Protein AF-A0A969JNY3-F1 (afdb_monomer_lite)

Structure (mmCIF, N/CA/C/O backbone):
data_AF-A0A969JNY3-F1
#
_entry.id   AF-A0A969JNY3-F1
#
loop_
_atom_site.group_PDB
_atom_site.id
_atom_site.type_symbol
_atom_site.label_atom_id
_atom_site.label_alt_id
_atom_site.label_comp_id
_atom_site.label_asym_id
_atom_site.label_entity_id
_atom_site.label_seq_id
_atom_site.pdbx_PDB_ins_code
_atom_site.Cartn_x
_atom_site.Cartn_y
_atom_site.Cartn_z
_atom_site.occupancy
_atom_site.B_iso_or_equiv
_atom_site.auth_seq_id
_atom_site.auth_comp_id
_atom_site.auth_asym_id
_atom_site.auth_atom_id
_atom_site.pdbx_PDB_model_num
ATOM 1 N N . MET A 1 1 ? -11.155 -3.705 -2.056 1.00 63.31 1 MET A N 1
ATOM 2 C CA . MET A 1 1 ? -9.711 -4.027 -2.004 1.00 63.31 1 MET A CA 1
ATOM 3 C C . MET A 1 1 ? -8.946 -2.863 -2.611 1.00 63.31 1 MET A C 1
ATOM 5 O O . MET A 1 1 ? -9.199 -2.551 -3.769 1.00 63.31 1 MET A O 1
ATOM 9 N N . LEU A 1 2 ? -8.111 -2.187 -1.819 1.00 73.94 2 LEU A N 1
ATOM 10 C CA . LEU A 1 2 ? -7.330 -1.016 -2.241 1.00 73.94 2 LEU A CA 1
ATOM 11 C C . LEU A 1 2 ? -5.911 -1.384 -2.663 1.00 73.94 2 LEU A C 1
ATOM 13 O O . LEU A 1 2 ? -5.364 -0.783 -3.587 1.00 73.94 2 LEU A O 1
ATOM 17 N N . GLU A 1 3 ? -5.320 -2.362 -1.985 1.00 74.31 3 GLU A N 1
ATOM 18 C CA . GLU A 1 3 ? -3.926 -2.714 -2.190 1.00 74.31 3 GLU A CA 1
ATOM 19 C C . GLU A 1 3 ? -3.653 -4.189 -1.887 1.00 74.31 3 GLU A C 1
ATOM 21 O O . GLU A 1 3 ? -4.216 -4.752 -0.944 1.00 74.31 3 GLU A O 1
ATOM 26 N N . PHE A 1 4 ? -2.763 -4.770 -2.697 1.00 74.31 4 PHE A N 1
ATOM 27 C CA . PHE A 1 4 ? -2.076 -6.029 -2.455 1.00 74.31 4 PHE A CA 1
ATOM 28 C C . PHE A 1 4 ? -0.577 -5.746 -2.243 1.00 74.31 4 PHE A C 1
ATOM 30 O O . PHE A 1 4 ? 0.103 -5.307 -3.171 1.00 74.31 4 PHE A O 1
ATOM 37 N N . THR A 1 5 ? -0.047 -6.000 -1.045 1.00 70.62 5 THR A N 1
ATOM 38 C CA . THR A 1 5 ? 1.374 -5.781 -0.723 1.00 70.62 5 THR A CA 1
ATOM 39 C C . THR A 1 5 ? 2.007 -7.090 -0.275 1.00 70.62 5 THR A C 1
ATOM 41 O O . THR A 1 5 ? 1.914 -7.460 0.890 1.00 70.62 5 THR A O 1
ATOM 44 N N . GLY A 1 6 ? 2.675 -7.801 -1.186 1.00 70.81 6 GLY A N 1
ATOM 45 C CA . GLY A 1 6 ? 3.386 -9.033 -0.836 1.00 70.81 6 GLY A CA 1
ATOM 46 C C . GLY A 1 6 ? 2.444 -10.148 -0.368 1.00 70.81 6 GLY A C 1
ATOM 47 O O . GLY A 1 6 ? 1.900 -10.878 -1.191 1.00 70.81 6 GLY A O 1
ATOM 48 N N . ASP A 1 7 ? 2.291 -10.279 0.948 1.00 74.38 7 ASP A N 1
ATOM 49 C CA . ASP A 1 7 ? 1.438 -11.238 1.655 1.00 74.38 7 ASP A CA 1
ATOM 50 C C . ASP A 1 7 ? 0.232 -10.598 2.373 1.00 74.38 7 ASP A C 1
ATOM 52 O O . ASP A 1 7 ? -0.555 -11.310 2.998 1.00 74.38 7 ASP A O 1
ATOM 56 N N . ALA A 1 8 ? 0.045 -9.279 2.257 1.00 81.19 8 ALA A N 1
ATOM 57 C CA . ALA A 1 8 ? -1.027 -8.540 2.916 1.00 81.19 8 ALA A CA 1
ATOM 58 C C . ALA A 1 8 ? -2.008 -7.889 1.929 1.00 81.19 8 ALA A C 1
ATOM 60 O O . ALA A 1 8 ? -1.658 -7.483 0.818 1.00 81.19 8 ALA A O 1
ATOM 61 N N . LEU A 1 9 ? -3.254 -7.741 2.382 1.00 87.25 9 LEU A N 1
ATOM 62 C CA . LEU A 1 9 ? -4.324 -7.027 1.690 1.00 87.25 9 LEU A CA 1
ATOM 63 C C . LEU A 1 9 ? -4.781 -5.844 2.540 1.00 87.25 9 LEU A C 1
ATOM 65 O O . LEU A 1 9 ? -5.100 -6.022 3.714 1.00 87.25 9 LEU A O 1
ATOM 69 N N . LEU A 1 10 ? -4.903 -4.663 1.932 1.00 88.50 10 LEU A N 1
ATOM 70 C CA . LEU A 1 10 ? -5.580 -3.523 2.553 1.00 88.50 10 LEU A CA 1
ATOM 71 C C . LEU A 1 10 ? -6.947 -3.313 1.900 1.00 88.50 10 LEU A C 1
ATOM 73 O O . LEU A 1 10 ? -7.081 -3.148 0.679 1.00 88.50 10 LEU A O 1
ATOM 77 N N . ILE A 1 11 ? -7.991 -3.322 2.725 1.00 91.56 11 ILE A N 1
ATOM 78 C CA . ILE A 1 11 ? -9.382 -3.206 2.293 1.00 91.56 11 ILE A CA 1
ATOM 79 C C . ILE A 1 11 ? -10.023 -2.051 3.056 1.00 91.56 11 ILE A C 1
ATOM 81 O O . ILE A 1 11 ? -10.008 -2.034 4.280 1.00 91.56 11 ILE A O 1
ATOM 85 N N . LEU A 1 12 ? -10.601 -1.105 2.316 1.00 91.00 12 LEU A N 1
ATOM 86 C CA . LEU A 1 12 ? -11.372 -0.002 2.873 1.00 91.00 12 LEU A CA 1
ATOM 87 C C . LEU A 1 12 ? -12.865 -0.251 2.686 1.00 91.00 12 LEU A C 1
ATOM 89 O O . LEU A 1 12 ? -13.312 -0.549 1.575 1.00 91.00 12 LEU A O 1
ATOM 93 N N . PHE A 1 13 ? -13.606 -0.052 3.769 1.00 91.50 13 PHE A N 1
ATOM 94 C CA . PHE A 1 13 ? -15.054 0.088 3.781 1.00 91.50 13 PHE A CA 1
ATOM 95 C C . PHE A 1 13 ? -15.357 1.567 4.044 1.00 91.50 13 PHE A C 1
ATOM 97 O O . PHE A 1 13 ? -15.2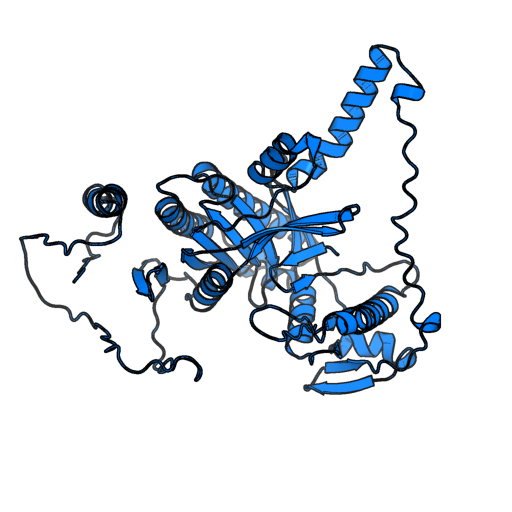11 2.016 5.178 1.00 91.50 13 PHE A O 1
ATOM 104 N N . PRO A 1 14 ? -15.662 2.369 3.007 1.00 87.69 14 PRO A N 1
ATOM 105 C CA . PRO A 1 14 ? -15.962 3.777 3.211 1.00 87.69 14 PRO A CA 1
ATOM 106 C C . PRO A 1 14 ? -17.279 3.913 3.974 1.00 87.69 14 PRO A C 1
ATOM 108 O O . PRO A 1 14 ? -18.217 3.152 3.721 1.00 87.69 14 PRO A O 1
ATOM 111 N N . LYS A 1 15 ? -17.353 4.912 4.860 1.00 86.06 15 LYS A N 1
ATOM 112 C CA . LYS A 1 15 ? -18.585 5.239 5.576 1.00 86.06 15 LYS A CA 1
ATOM 113 C C . LYS A 1 15 ? -19.704 5.464 4.568 1.00 86.06 15 LYS A C 1
ATOM 115 O O . LYS A 1 15 ? -19.612 6.354 3.719 1.00 86.06 15 LYS A O 1
ATOM 120 N N . ASP A 1 16 ? -20.749 4.655 4.658 1.00 79.69 16 ASP A N 1
ATOM 121 C CA . ASP A 1 16 ? -21.918 4.784 3.802 1.00 79.69 16 ASP A CA 1
ATOM 122 C C . ASP A 1 16 ? -23.095 5.401 4.568 1.00 79.69 16 ASP A C 1
ATOM 124 O O . ASP A 1 16 ? -23.065 5.561 5.789 1.00 79.69 16 ASP A O 1
ATOM 128 N N . ARG A 1 17 ? -24.155 5.786 3.847 1.00 81.94 17 ARG A N 1
ATOM 129 C CA . ARG A 1 17 ? -25.357 6.367 4.471 1.00 81.94 17 ARG A CA 1
ATOM 130 C C . ARG A 1 17 ? -26.107 5.381 5.371 1.00 81.94 17 ARG A C 1
ATOM 132 O O . ARG A 1 17 ? -26.944 5.819 6.149 1.00 81.94 17 ARG A O 1
ATOM 139 N N . SER A 1 18 ? -25.848 4.079 5.239 1.00 81.81 18 SER A N 1
ATOM 140 C CA . SER A 1 18 ? -26.495 3.052 6.056 1.00 81.81 18 SER A CA 1
ATOM 141 C C . SER A 1 18 ? -25.827 2.870 7.418 1.00 81.81 18 SER A C 1
ATOM 143 O O . SER A 1 18 ? -26.447 2.291 8.302 1.00 81.81 18 SER A O 1
ATOM 145 N N . GLY A 1 19 ? -24.587 3.347 7.590 1.00 82.25 19 GLY A N 1
ATOM 146 C CA . GLY A 1 19 ? -23.810 3.178 8.822 1.00 82.25 19 GLY A CA 1
ATOM 147 C C . GLY A 1 19 ? -23.398 1.730 9.103 1.00 82.25 19 GLY A C 1
ATOM 148 O O . GLY A 1 19 ? -22.935 1.427 10.196 1.00 82.25 19 GLY A O 1
ATOM 149 N N . LYS A 1 20 ? -23.576 0.826 8.130 1.00 87.50 20 LYS A N 1
ATOM 150 C CA . LYS A 1 20 ? -23.277 -0.611 8.249 1.00 87.50 20 LYS A CA 1
ATOM 151 C C . LYS A 1 20 ? -21.896 -0.979 7.711 1.00 87.50 20 LYS A C 1
ATOM 153 O O . LYS A 1 20 ? -21.617 -2.146 7.441 1.00 87.50 20 LYS A O 1
ATOM 158 N N . ASP A 1 21 ? -21.035 0.003 7.476 1.00 90.69 21 ASP A N 1
ATOM 159 C CA . ASP A 1 21 ? -19.695 -0.200 6.931 1.00 90.69 21 ASP A CA 1
ATOM 160 C C . ASP A 1 21 ? -18.828 -1.083 7.840 1.00 90.69 21 ASP A C 1
ATOM 162 O O . ASP A 1 21 ? -18.190 -2.013 7.341 1.00 90.69 21 ASP A O 1
ATOM 166 N N . VAL A 1 22 ? -18.893 -0.883 9.161 1.00 93.50 22 VAL A N 1
ATOM 167 C CA . VAL A 1 22 ? -18.152 -1.696 10.141 1.00 93.50 22 VAL A CA 1
ATOM 168 C C . VAL A 1 22 ? -18.684 -3.133 10.200 1.00 93.50 22 VAL A C 1
ATOM 170 O O . VAL A 1 22 ? -17.908 -4.082 10.089 1.00 93.50 22 VAL A O 1
ATOM 173 N N . GLU A 1 23 ? -20.008 -3.313 10.268 1.00 92.19 23 GLU A N 1
ATOM 174 C CA . GLU A 1 23 ? -20.679 -4.626 10.215 1.00 92.19 23 GLU A CA 1
ATOM 175 C C . GLU A 1 23 ? -20.267 -5.405 8.951 1.00 92.19 23 GLU A C 1
ATOM 177 O O . GLU A 1 23 ? -19.904 -6.585 9.005 1.00 92.19 23 GLU A O 1
ATOM 182 N N . ARG A 1 24 ? -20.260 -4.734 7.791 1.00 91.62 24 ARG A N 1
ATOM 183 C CA . ARG A 1 24 ? -19.820 -5.326 6.518 1.00 91.62 24 ARG A CA 1
ATOM 184 C C . ARG A 1 24 ? -18.343 -5.699 6.534 1.00 91.62 24 ARG A C 1
ATOM 186 O O . ARG A 1 24 ? -17.998 -6.749 5.991 1.00 91.62 24 ARG A O 1
ATOM 193 N N . ALA A 1 25 ? -17.489 -4.881 7.145 1.00 94.31 25 ALA A N 1
ATOM 194 C CA . ALA A 1 25 ? -16.069 -5.180 7.278 1.00 94.31 25 ALA A CA 1
ATOM 195 C C . ALA A 1 25 ? -15.839 -6.442 8.125 1.00 94.31 25 ALA A C 1
ATOM 197 O O . ALA A 1 25 ? -15.090 -7.329 7.708 1.00 94.31 25 ALA A O 1
ATOM 198 N N . VAL A 1 26 ? -16.539 -6.572 9.260 1.00 95.19 26 VAL A N 1
ATOM 199 C CA . VAL A 1 26 ? -16.474 -7.760 10.129 1.00 95.19 26 VAL A CA 1
ATOM 200 C C . VAL A 1 26 ? -16.937 -9.007 9.381 1.00 95.19 26 VAL A C 1
ATOM 202 O O . VAL A 1 26 ? -16.207 -10.002 9.321 1.00 95.19 26 VAL A O 1
ATOM 205 N N . ARG A 1 27 ? -18.103 -8.946 8.725 1.00 93.50 27 ARG A N 1
ATOM 206 C CA . ARG A 1 27 ? -18.615 -10.067 7.922 1.00 93.50 27 ARG A CA 1
ATOM 207 C C . ARG A 1 27 ? -17.664 -10.451 6.795 1.00 93.50 27 ARG A C 1
ATOM 209 O O . ARG A 1 27 ? -17.435 -11.638 6.574 1.00 93.50 27 ARG A O 1
ATOM 216 N N . ALA A 1 28 ? -17.077 -9.479 6.100 1.00 92.75 28 ALA A N 1
ATOM 217 C CA . ALA A 1 28 ? -16.074 -9.751 5.076 1.00 92.75 28 ALA A CA 1
ATOM 218 C C . ALA A 1 28 ? -14.847 -10.466 5.665 1.00 92.75 28 ALA A C 1
ATOM 220 O O . ALA A 1 28 ? -14.388 -11.447 5.082 1.00 92.75 28 ALA A O 1
ATOM 221 N N . GLY A 1 29 ? -14.365 -10.037 6.836 1.00 94.38 29 GLY A N 1
ATOM 222 C CA . GLY A 1 29 ? -13.297 -10.706 7.584 1.00 94.38 29 GLY A CA 1
ATOM 223 C C . GLY A 1 29 ? -13.596 -12.179 7.860 1.00 94.38 29 GLY A C 1
ATOM 224 O O . GLY A 1 29 ? -12.798 -13.050 7.514 1.00 94.38 29 GLY A O 1
ATOM 225 N N . LEU A 1 30 ? -14.774 -12.470 8.413 1.00 94.69 30 LEU A N 1
ATOM 226 C CA . LEU A 1 30 ? -15.217 -13.838 8.704 1.00 94.69 30 LEU A CA 1
ATOM 227 C C . LEU A 1 30 ? -15.336 -14.687 7.428 1.00 94.69 30 LEU A C 1
ATOM 229 O O . LEU A 1 30 ? -14.859 -15.822 7.383 1.00 94.69 30 LEU A O 1
ATOM 233 N N . ARG A 1 31 ? -15.890 -14.127 6.343 1.00 91.81 31 ARG A N 1
ATOM 234 C CA . ARG A 1 31 ? -15.966 -14.809 5.037 1.00 91.81 31 ARG A CA 1
ATOM 235 C C . ARG A 1 31 ? -14.590 -15.129 4.467 1.00 91.81 31 ARG A C 1
ATOM 237 O O . ARG A 1 31 ? -14.408 -16.211 3.907 1.00 91.81 31 ARG A O 1
ATOM 244 N N . MET A 1 32 ? -13.630 -14.213 4.601 1.00 92.06 32 MET A N 1
ATOM 245 C CA . MET A 1 32 ? -12.248 -14.463 4.192 1.00 92.06 32 MET A CA 1
ATOM 246 C C . MET A 1 32 ? -11.653 -15.615 5.007 1.00 92.06 32 MET A C 1
ATOM 248 O O . MET A 1 32 ? -11.099 -16.536 4.414 1.00 92.06 32 MET A O 1
ATOM 252 N N . GLN A 1 33 ? -11.857 -15.649 6.328 1.00 93.75 33 GLN A N 1
ATOM 253 C CA . GLN A 1 33 ? -11.379 -16.760 7.160 1.00 93.75 33 GLN A CA 1
ATOM 254 C C . GLN A 1 33 ? -12.014 -18.107 6.781 1.00 93.75 33 GLN A C 1
ATOM 256 O O . GLN A 1 33 ? -11.313 -19.115 6.690 1.00 93.75 33 GLN A O 1
ATOM 261 N N . ARG A 1 34 ? -13.318 -18.139 6.472 1.00 92.00 34 ARG A N 1
ATOM 262 C CA . ARG A 1 34 ? -13.981 -19.349 5.953 1.00 92.00 34 ARG A CA 1
ATOM 263 C C . ARG A 1 34 ? -13.423 -19.784 4.602 1.00 92.00 34 ARG A C 1
ATOM 265 O O . ARG A 1 34 ? -13.145 -20.965 4.419 1.00 92.00 34 ARG A O 1
ATOM 272 N N . ALA A 1 35 ? -13.215 -18.847 3.676 1.00 90.44 35 ALA A N 1
ATOM 273 C CA . ALA A 1 35 ? -12.628 -19.144 2.372 1.00 90.44 35 ALA A CA 1
ATOM 274 C C . ALA A 1 35 ? -11.209 -19.720 2.509 1.00 90.44 35 ALA A C 1
ATOM 276 O O . ALA A 1 35 ? -10.862 -20.657 1.789 1.00 90.44 35 ALA A O 1
ATOM 277 N N . MET A 1 36 ? -10.431 -19.238 3.484 1.00 91.62 36 MET A N 1
ATOM 278 C CA . MET A 1 36 ? -9.074 -19.717 3.755 1.00 91.62 36 MET A CA 1
ATOM 279 C C . MET A 1 36 ? -8.992 -21.178 4.203 1.00 91.62 36 MET A C 1
ATOM 281 O O . MET A 1 36 ? -7.941 -21.791 4.019 1.00 91.62 36 MET A O 1
ATOM 285 N N . LYS A 1 37 ? -10.085 -21.774 4.704 1.00 89.31 37 LYS A N 1
ATOM 286 C CA . LYS A 1 37 ? -10.124 -23.203 5.065 1.00 89.31 37 LYS A CA 1
ATOM 287 C C . LYS A 1 37 ? -9.815 -24.120 3.875 1.00 89.31 37 LYS A C 1
ATOM 289 O O . LYS A 1 37 ? -9.185 -25.155 4.055 1.00 89.31 37 LYS A O 1
ATOM 294 N N . HIS A 1 38 ? -10.158 -23.713 2.648 1.00 88.56 38 HIS A N 1
ATOM 295 C CA . HIS A 1 38 ? -9.833 -24.474 1.430 1.00 88.56 38 HIS A CA 1
ATOM 296 C C . HIS A 1 38 ? -8.322 -24.577 1.164 1.00 88.56 38 HIS A C 1
ATOM 298 O O . HIS A 1 38 ? -7.886 -25.450 0.422 1.00 88.56 38 HIS A O 1
ATOM 304 N N . PHE A 1 39 ? -7.520 -23.700 1.772 1.00 89.44 39 PHE A N 1
ATOM 305 C CA . PHE A 1 39 ? -6.072 -23.615 1.578 1.00 89.44 39 PHE A CA 1
ATOM 306 C C . PHE A 1 39 ? -5.283 -24.107 2.802 1.00 89.44 39 PHE A C 1
ATOM 308 O O . PHE A 1 39 ? -4.068 -23.913 2.889 1.00 89.44 39 PHE A O 1
ATOM 315 N N . GLU A 1 40 ? -5.951 -24.747 3.764 1.00 84.50 40 GLU A N 1
ATOM 316 C CA . GLU A 1 40 ? -5.309 -25.240 4.984 1.00 84.50 40 GLU A CA 1
ATOM 317 C C . GLU A 1 40 ? -4.383 -26.438 4.718 1.00 84.50 40 GLU A C 1
ATOM 319 O O . GLU A 1 40 ? -3.415 -26.641 5.454 1.00 84.50 40 GLU A O 1
ATOM 324 N N . LYS A 1 41 ? -4.645 -27.203 3.652 1.00 88.19 41 LYS A N 1
ATOM 325 C CA . LYS A 1 41 ? -3.828 -28.339 3.211 1.00 88.19 41 LYS A CA 1
ATOM 326 C C . LYS A 1 41 ? -3.597 -28.259 1.706 1.00 88.19 41 LYS A C 1
ATOM 328 O O . LYS A 1 41 ? -4.411 -28.725 0.918 1.00 88.19 41 LYS 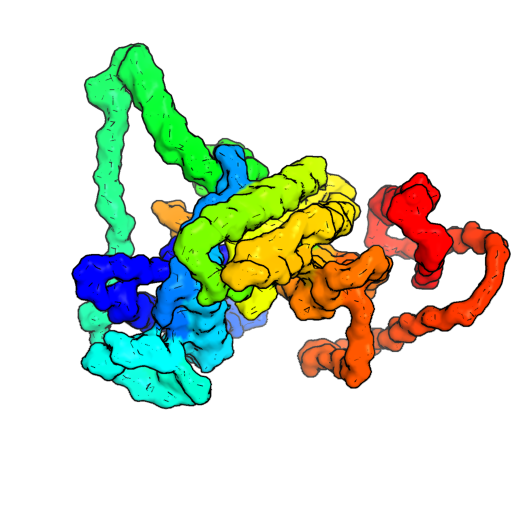A O 1
ATOM 333 N N . ILE A 1 42 ? -2.484 -27.652 1.320 1.00 88.69 42 ILE A N 1
ATOM 334 C CA . ILE A 1 42 ? -2.028 -27.590 -0.066 1.00 88.69 42 ILE A CA 1
ATOM 335 C C . ILE A 1 42 ? -0.951 -28.653 -0.242 1.00 88.69 42 ILE A C 1
ATOM 337 O O . ILE A 1 42 ? 0.149 -28.535 0.302 1.00 88.69 42 ILE A O 1
ATOM 341 N N . GLU A 1 43 ? -1.270 -29.698 -0.994 1.00 88.44 43 GLU A N 1
ATOM 342 C CA . GLU A 1 43 ? -0.311 -30.741 -1.337 1.00 88.44 43 GLU A CA 1
ATOM 343 C C . GLU A 1 43 ? 0.628 -30.250 -2.435 1.00 88.44 43 GLU A C 1
ATOM 345 O O . GLU A 1 43 ? 0.206 -29.758 -3.482 1.00 88.44 43 GLU A O 1
ATOM 350 N N . THR A 1 44 ? 1.926 -30.376 -2.188 1.00 87.94 44 THR A N 1
ATOM 351 C CA . THR A 1 44 ? 2.959 -30.050 -3.167 1.00 87.94 44 THR A CA 1
ATOM 352 C C . THR A 1 44 ? 4.001 -31.166 -3.205 1.00 87.94 44 THR A C 1
ATOM 354 O O . THR A 1 44 ? 4.135 -31.910 -2.229 1.00 87.94 44 THR A O 1
ATOM 357 N N . PRO A 1 45 ? 4.824 -31.252 -4.266 1.00 88.69 45 PRO A N 1
ATOM 358 C CA . PRO A 1 45 ? 5.942 -32.196 -4.313 1.00 88.69 45 PRO A CA 1
ATOM 359 C C . PRO A 1 45 ? 6.959 -32.037 -3.167 1.00 88.69 45 PRO A C 1
ATOM 361 O O . PRO A 1 45 ? 7.730 -32.954 -2.903 1.00 88.69 45 PRO A O 1
ATOM 364 N N . LEU A 1 46 ? 6.978 -30.883 -2.489 1.00 84.69 46 LEU A N 1
ATOM 365 C CA . LEU A 1 46 ? 7.856 -30.590 -1.350 1.00 84.69 46 LEU A CA 1
ATOM 366 C C . LEU A 1 46 ? 7.198 -30.882 0.013 1.00 84.69 46 LEU A C 1
ATOM 368 O O . LEU A 1 46 ? 7.817 -30.645 1.049 1.00 84.69 46 LEU A O 1
ATOM 372 N N . GLY A 1 47 ? 5.960 -31.384 0.021 1.00 89.38 47 GLY A N 1
ATOM 373 C CA . GLY A 1 47 ? 5.173 -31.677 1.217 1.00 89.38 47 GLY A CA 1
ATOM 374 C C . GLY A 1 47 ? 3.863 -30.890 1.286 1.00 89.38 47 GLY A C 1
ATOM 375 O O . GLY A 1 47 ? 3.488 -30.170 0.356 1.00 89.38 47 GLY A O 1
ATOM 376 N N . VAL A 1 48 ? 3.157 -31.038 2.408 1.00 87.75 48 VAL A N 1
ATOM 377 C CA . VAL A 1 48 ? 1.903 -30.324 2.677 1.00 87.75 48 VAL A CA 1
ATOM 378 C C . VAL A 1 48 ? 2.215 -28.952 3.263 1.00 87.75 48 VAL A C 1
ATOM 380 O O . VAL A 1 48 ? 2.818 -28.840 4.331 1.00 87.75 48 VAL A O 1
ATOM 383 N N . PHE A 1 49 ? 1.770 -27.907 2.576 1.00 87.06 49 PHE A N 1
ATOM 384 C CA . PHE A 1 49 ? 1.817 -26.535 3.060 1.00 87.06 49 PHE A CA 1
ATOM 385 C C . PHE A 1 49 ? 0.449 -26.124 3.585 1.00 87.06 49 PHE A C 1
ATOM 387 O O . PHE A 1 49 ? -0.586 -26.544 3.074 1.00 87.06 49 PHE A O 1
ATOM 394 N N . SER A 1 50 ? 0.447 -25.281 4.612 1.00 87.25 50 SER A N 1
ATOM 395 C CA . SER A 1 50 ? -0.779 -24.792 5.223 1.00 87.25 50 SER A CA 1
ATOM 396 C C . SER A 1 50 ? -0.809 -23.278 5.144 1.00 87.25 50 SER A C 1
ATOM 398 O O . SER A 1 50 ? 0.016 -22.613 5.775 1.00 87.25 50 SER A O 1
ATOM 400 N N . LEU A 1 51 ? -1.754 -22.738 4.377 1.00 88.69 51 LEU A N 1
ATOM 401 C CA . LEU A 1 51 ? -1.954 -21.302 4.262 1.00 88.69 51 LEU A CA 1
ATOM 402 C C . LEU A 1 51 ? -2.995 -20.841 5.282 1.00 88.69 51 LEU A C 1
ATOM 404 O O . LEU A 1 51 ? -3.951 -21.545 5.608 1.00 88.69 51 LEU A O 1
ATOM 408 N N . GLY A 1 52 ? -2.795 -19.662 5.850 1.00 90.12 52 GLY A N 1
ATOM 409 C CA . GLY A 1 52 ? -3.761 -19.068 6.758 1.00 90.12 52 GLY A CA 1
ATOM 410 C C . GLY A 1 52 ? -3.631 -17.566 6.782 1.00 90.12 52 GLY A C 1
ATOM 411 O O . GLY A 1 52 ? -2.632 -17.013 6.335 1.00 90.12 52 GLY A O 1
ATOM 412 N N . MET A 1 53 ? -4.666 -16.929 7.309 1.00 92.75 53 MET A N 1
ATOM 413 C CA . MET A 1 53 ? -4.806 -15.486 7.286 1.00 92.75 53 MET A CA 1
ATOM 414 C C . MET A 1 53 ? -5.020 -14.960 8.697 1.00 92.75 53 MET A C 1
ATOM 416 O O . MET A 1 53 ? -5.653 -15.605 9.537 1.00 92.75 53 MET A O 1
ATOM 420 N N . ARG A 1 54 ? -4.492 -13.771 8.945 1.00 95.06 54 ARG A N 1
ATOM 421 C CA . ARG A 1 54 ? -4.849 -12.926 10.078 1.00 95.06 54 ARG A CA 1
ATOM 422 C C . ARG A 1 54 ? -5.631 -11.751 9.523 1.00 95.06 54 ARG A C 1
ATOM 424 O O . ARG A 1 54 ? -5.294 -11.238 8.460 1.00 95.06 54 ARG A O 1
ATOM 431 N N . VAL A 1 55 ? -6.689 -11.361 10.217 1.00 96.69 55 VAL A N 1
ATOM 432 C CA . VAL A 1 55 ? -7.479 -10.189 9.840 1.00 96.69 55 VAL A CA 1
ATOM 433 C C . VAL A 1 55 ? -7.515 -9.253 11.038 1.00 96.69 55 VAL A C 1
ATOM 435 O O . VAL A 1 55 ? -7.813 -9.688 12.152 1.00 96.69 55 VAL A O 1
ATOM 438 N N . GLY A 1 56 ? -7.181 -7.987 10.795 1.00 96.50 56 GLY A N 1
ATOM 439 C CA . GLY A 1 56 ? -7.262 -6.889 11.752 1.00 96.50 56 GLY A CA 1
ATOM 440 C C . GLY A 1 56 ? -8.150 -5.776 11.214 1.00 96.50 56 GLY A C 1
ATOM 441 O O . GLY A 1 56 ? -8.073 -5.446 10.030 1.00 96.50 56 GLY A O 1
ATOM 442 N N . LEU A 1 57 ? -9.005 -5.223 12.070 1.00 97.06 57 LEU A N 1
ATOM 443 C CA . LEU A 1 57 ? -9.926 -4.145 11.738 1.00 97.06 57 LEU A CA 1
ATOM 444 C C . LEU A 1 57 ? -9.737 -2.986 12.706 1.00 97.06 57 LEU A C 1
ATOM 446 O O . LEU A 1 57 ? -9.622 -3.172 13.919 1.00 97.06 57 LEU A O 1
ATOM 450 N N . HIS A 1 58 ? -9.763 -1.786 12.143 1.00 96.38 58 HIS A N 1
ATOM 451 C CA . HIS A 1 58 ? -9.808 -0.545 12.888 1.00 96.38 58 HIS A CA 1
ATOM 452 C C . HIS A 1 58 ? -10.708 0.458 12.162 1.00 96.38 58 HIS A C 1
ATOM 454 O O . HIS A 1 58 ? -10.771 0.457 10.930 1.00 96.38 58 HIS A O 1
ATOM 460 N N . THR A 1 59 ? -11.377 1.318 12.924 1.00 94.94 59 THR A N 1
ATOM 461 C CA . THR A 1 59 ? -12.249 2.385 12.428 1.00 94.94 59 THR A CA 1
ATOM 462 C C . THR A 1 59 ? -11.751 3.717 12.952 1.00 94.94 59 THR A C 1
ATOM 464 O O . THR A 1 59 ? -11.516 3.872 14.145 1.00 94.94 59 THR A O 1
ATOM 467 N N . GLY A 1 60 ? -11.623 4.696 12.063 1.00 91.38 60 GLY A N 1
ATOM 468 C CA . GLY A 1 60 ? -11.132 6.014 12.427 1.00 91.38 60 GLY A CA 1
ATOM 469 C C . GLY A 1 60 ? -11.093 6.966 11.240 1.00 91.38 60 GLY A C 1
ATOM 470 O O . GLY A 1 60 ? -11.490 6.625 10.123 1.00 91.38 60 GLY A O 1
ATOM 471 N N . LYS A 1 61 ? -10.625 8.189 11.492 1.00 88.94 61 LYS A N 1
ATOM 472 C CA . LYS A 1 61 ? -10.428 9.202 10.450 1.00 88.94 61 LYS A CA 1
ATOM 473 C C . LYS A 1 61 ? -9.075 8.997 9.778 1.00 88.94 61 LYS A C 1
ATOM 475 O O . LYS A 1 61 ? -8.076 8.744 10.444 1.00 88.94 61 LYS A O 1
ATOM 480 N N . PHE A 1 62 ? -9.039 9.121 8.464 1.00 88.12 62 PHE A N 1
ATOM 481 C CA . PHE A 1 62 ? -7.816 9.077 7.670 1.00 88.12 62 PHE A CA 1
ATOM 482 C C . PHE A 1 62 ? -7.972 10.018 6.480 1.00 88.12 62 PHE A C 1
ATOM 484 O O . PHE A 1 62 ? -9.093 10.323 6.064 1.00 88.12 62 PHE A O 1
ATOM 491 N N . LEU A 1 63 ? -6.849 10.471 5.938 1.00 87.50 63 LEU A N 1
ATOM 492 C CA . LEU A 1 63 ? -6.811 11.272 4.725 1.00 87.50 63 LEU A CA 1
ATOM 493 C C . LEU A 1 63 ? -6.593 10.357 3.519 1.00 87.50 63 LEU A C 1
ATOM 495 O O . LEU A 1 63 ? -5.792 9.426 3.569 1.00 87.50 63 LEU A O 1
ATOM 499 N N . THR A 1 64 ? -7.289 10.633 2.422 1.00 88.75 64 THR A N 1
ATOM 500 C CA . THR A 1 64 ? -7.027 10.017 1.117 1.00 88.75 64 THR A CA 1
ATOM 501 C C . THR A 1 64 ? -6.565 11.087 0.153 1.00 88.75 64 THR A C 1
ATOM 503 O O . THR A 1 64 ? -7.200 12.140 0.081 1.00 88.75 64 THR A O 1
ATOM 506 N N . ALA A 1 65 ? -5.518 10.815 -0.616 1.00 89.12 65 ALA A N 1
ATOM 507 C CA . ALA A 1 65 ? -5.006 11.766 -1.590 1.00 89.12 65 ALA A CA 1
ATOM 508 C C . ALA A 1 65 ? -4.500 11.063 -2.849 1.00 89.12 65 ALA A C 1
ATOM 510 O O . ALA A 1 65 ? -4.003 9.939 -2.794 1.00 89.12 65 ALA A O 1
ATOM 511 N N . ASN A 1 66 ? -4.608 11.760 -3.977 1.00 90.38 66 ASN A N 1
ATOM 512 C CA . ASN A 1 66 ? -3.864 11.429 -5.182 1.00 90.38 66 ASN A CA 1
ATOM 513 C C . ASN A 1 66 ? -2.592 12.281 -5.183 1.00 90.38 66 ASN A C 1
ATOM 515 O O . ASN A 1 66 ? -2.692 13.506 -5.166 1.00 90.38 66 ASN A O 1
ATOM 519 N N . ILE A 1 67 ? -1.424 11.643 -5.193 1.00 91.19 67 ILE A N 1
ATOM 520 C CA . ILE A 1 67 ? -0.116 12.310 -5.209 1.00 91.19 67 ILE A CA 1
ATOM 521 C C . ILE A 1 67 ? 0.609 12.024 -6.525 1.00 91.19 67 ILE A C 1
ATOM 523 O O . ILE A 1 67 ? 0.486 10.926 -7.061 1.00 91.19 67 ILE A O 1
ATOM 527 N N . GLY A 1 68 ? 1.372 12.986 -7.033 1.00 90.69 68 GLY A N 1
ATOM 528 C CA . GLY A 1 68 ? 2.197 12.850 -8.231 1.00 90.69 68 GLY A CA 1
ATOM 529 C C . GLY A 1 68 ? 1.893 13.870 -9.325 1.00 90.69 68 GLY A C 1
ATOM 530 O O . GLY A 1 68 ? 1.478 14.997 -9.054 1.00 90.69 68 GLY A O 1
ATOM 531 N N . THR A 1 69 ? 2.142 13.474 -10.570 1.00 89.88 69 THR A N 1
ATOM 532 C CA . THR A 1 69 ? 1.956 14.295 -11.772 1.00 89.88 69 THR A CA 1
ATOM 533 C C . THR A 1 69 ? 0.859 13.716 -12.660 1.00 89.88 69 THR A C 1
ATOM 535 O O . THR A 1 69 ? 0.505 12.547 -12.544 1.00 89.88 69 THR A O 1
ATOM 538 N N . ALA A 1 70 ? 0.373 14.492 -13.632 1.00 87.06 70 ALA A N 1
ATOM 539 C CA . ALA A 1 70 ? -0.617 14.013 -14.603 1.00 87.06 70 ALA A CA 1
ATOM 540 C C . ALA A 1 70 ? -0.196 12.728 -15.353 1.00 87.06 70 ALA A C 1
ATOM 542 O O . ALA A 1 70 ? -1.054 11.997 -15.842 1.00 87.06 70 ALA A O 1
ATOM 543 N N . GLU A 1 71 ? 1.108 12.447 -15.430 1.00 86.00 71 GLU A N 1
ATOM 544 C CA . GLU A 1 71 ? 1.670 11.257 -16.078 1.00 86.00 71 GLU A CA 1
ATOM 545 C C . GLU A 1 71 ? 1.867 10.085 -15.105 1.00 86.00 71 GLU A C 1
ATOM 547 O O . GLU A 1 71 ? 1.794 8.927 -15.517 1.00 86.00 71 GLU A O 1
ATOM 552 N N . ARG A 1 72 ? 2.084 10.365 -13.812 1.00 90.19 72 ARG A N 1
ATOM 553 C CA . ARG A 1 72 ? 2.259 9.350 -12.769 1.00 90.19 72 ARG A CA 1
ATOM 554 C C . ARG A 1 72 ? 1.613 9.797 -11.460 1.00 90.19 72 ARG A C 1
ATOM 556 O O . ARG A 1 72 ? 2.167 10.622 -10.741 1.00 90.19 72 ARG A O 1
ATOM 563 N N . MET A 1 73 ? 0.498 9.161 -11.113 1.00 91.06 73 MET A N 1
ATOM 564 C CA . MET A 1 73 ? -0.270 9.401 -9.890 1.00 91.06 73 MET A CA 1
ATOM 565 C C . MET A 1 73 ? -0.295 8.166 -8.993 1.00 91.06 73 MET A C 1
ATOM 567 O O . MET A 1 73 ? -0.428 7.044 -9.469 1.00 91.06 73 MET A O 1
ATOM 571 N N . GLU A 1 74 ? -0.272 8.343 -7.681 1.00 89.12 74 GLU A N 1
ATOM 572 C CA . GLU A 1 74 ? -0.471 7.289 -6.690 1.00 89.12 74 GLU A CA 1
ATOM 573 C C . GLU A 1 74 ? -1.638 7.658 -5.771 1.00 89.12 74 GLU A C 1
ATOM 575 O O . GLU A 1 74 ? -1.745 8.799 -5.327 1.00 89.12 74 GLU A O 1
ATOM 580 N N . TYR A 1 75 ? -2.516 6.695 -5.486 1.00 88.88 75 TYR A N 1
ATOM 581 C CA . TYR A 1 75 ? -3.584 6.883 -4.506 1.00 88.88 75 TYR A CA 1
ATOM 582 C C . TYR A 1 75 ? -3.101 6.403 -3.141 1.00 88.88 75 TYR A C 1
ATOM 584 O O . TYR A 1 75 ? -2.868 5.208 -2.949 1.00 88.88 75 TYR A O 1
ATOM 592 N N . VAL A 1 76 ? -2.966 7.328 -2.194 1.00 87.00 76 VAL A N 1
ATOM 593 C CA . VAL A 1 76 ? -2.440 7.055 -0.855 1.00 87.00 76 VAL A CA 1
ATOM 594 C C . VAL A 1 76 ? -3.501 7.266 0.217 1.00 87.00 76 VAL A C 1
ATOM 596 O O . VAL A 1 76 ? -4.378 8.125 0.105 1.00 87.00 76 VAL A O 1
ATOM 599 N N . LEU A 1 77 ? -3.405 6.465 1.276 1.00 87.25 77 LEU A N 1
ATOM 600 C CA . LEU A 1 77 ? -4.134 6.661 2.524 1.00 87.25 77 LEU A CA 1
ATOM 601 C C . LEU A 1 77 ? -3.125 7.148 3.559 1.00 87.25 77 LEU A C 1
ATOM 603 O O . LEU A 1 77 ? -2.001 6.669 3.567 1.00 87.25 77 LEU A O 1
ATOM 607 N N . LEU A 1 78 ? -3.485 8.094 4.416 1.00 84.31 78 LEU A N 1
ATOM 608 C CA . LEU A 1 78 ? -2.571 8.666 5.402 1.00 84.31 78 LEU A CA 1
ATOM 609 C C . LEU A 1 78 ? -3.273 8.848 6.751 1.00 84.31 78 LEU A C 1
ATOM 611 O O . LEU A 1 78 ? -4.478 9.101 6.802 1.00 84.31 78 LEU A O 1
ATOM 615 N N . GLY A 1 79 ? -2.505 8.736 7.834 1.00 84.69 79 GLY A N 1
ATOM 616 C CA . GLY A 1 79 ? -2.971 8.893 9.214 1.00 84.69 79 GLY A CA 1
ATOM 617 C C . GLY A 1 79 ? -2.940 7.600 10.032 1.00 84.69 79 GLY A C 1
ATOM 618 O O . GLY A 1 79 ? -2.844 6.488 9.495 1.00 84.69 79 GLY A O 1
ATOM 619 N N . ASN A 1 80 ? -3.039 7.747 11.355 1.00 86.62 80 ASN A N 1
ATOM 620 C CA . ASN A 1 80 ? -2.864 6.651 12.307 1.00 86.62 80 ASN A CA 1
ATOM 621 C C . ASN A 1 80 ? -3.921 5.549 12.172 1.00 86.62 80 ASN A C 1
ATOM 623 O O . ASN A 1 80 ? -3.622 4.395 12.454 1.00 86.62 80 ASN A O 1
ATOM 627 N N . THR A 1 81 ? -5.116 5.838 11.652 1.00 90.06 81 THR A N 1
ATOM 628 C CA . THR A 1 81 ? -6.163 4.820 11.436 1.00 90.06 81 THR A CA 1
ATOM 629 C C . THR A 1 81 ? -5.669 3.631 10.600 1.00 90.06 81 THR A C 1
ATOM 631 O O . THR A 1 81 ? -5.948 2.477 10.927 1.00 90.06 81 THR A O 1
ATOM 634 N N . VAL A 1 82 ? -4.884 3.880 9.543 1.00 87.81 82 VAL A N 1
ATOM 635 C CA . VAL A 1 82 ? -4.331 2.801 8.702 1.00 87.81 82 VAL A CA 1
ATOM 636 C C . VAL A 1 82 ? -3.281 1.996 9.473 1.00 87.81 82 VAL A C 1
ATOM 638 O O . VAL A 1 82 ? -3.207 0.773 9.338 1.00 87.81 82 VAL A O 1
ATOM 641 N N . LEU A 1 83 ? -2.492 2.669 10.316 1.00 86.44 83 LEU A N 1
ATOM 642 C CA . LEU A 1 83 ? -1.484 2.040 11.171 1.00 86.44 83 LEU A CA 1
ATOM 643 C C . LEU A 1 83 ? -2.136 1.148 12.228 1.00 86.44 83 LEU A C 1
ATOM 645 O O . LEU A 1 83 ? -1.709 0.011 12.407 1.00 86.44 83 LEU A O 1
ATOM 649 N N . GLN A 1 84 ? -3.201 1.622 12.874 1.00 91.19 84 GLN A N 1
ATOM 650 C CA . GLN A 1 84 ? -3.954 0.857 13.867 1.00 91.19 84 GLN A CA 1
ATOM 651 C C . GLN A 1 84 ? -4.605 -0.391 13.260 1.00 91.19 84 GLN A C 1
ATOM 653 O O . GLN A 1 84 ? -4.575 -1.449 13.883 1.00 91.19 84 GLN A O 1
ATOM 658 N N . ALA A 1 85 ? -5.103 -0.329 12.019 1.00 92.31 85 ALA A N 1
ATOM 659 C CA . ALA A 1 85 ? -5.604 -1.517 11.320 1.00 92.31 85 ALA A CA 1
ATOM 660 C C . ALA A 1 85 ? -4.500 -2.573 11.113 1.00 92.31 85 ALA A C 1
ATOM 662 O O . ALA A 1 85 ? -4.711 -3.761 11.368 1.00 92.31 85 ALA A O 1
ATOM 663 N N . LYS A 1 86 ? -3.296 -2.141 10.710 1.00 89.50 86 LYS A N 1
ATOM 664 C CA . LYS A 1 86 ? -2.127 -3.029 10.583 1.00 89.50 86 LYS A CA 1
ATOM 665 C C . LYS A 1 86 ? -1.666 -3.567 11.940 1.00 89.50 86 LYS A C 1
ATOM 667 O O . LYS A 1 86 ? -1.318 -4.740 12.052 1.00 89.50 86 LYS A O 1
ATOM 672 N N . HIS A 1 87 ? -1.703 -2.749 12.990 1.00 90.19 87 HIS A N 1
ATOM 673 C CA . HIS A 1 87 ? -1.414 -3.205 14.346 1.00 90.19 87 HIS A CA 1
ATOM 674 C C . HIS A 1 87 ? -2.422 -4.256 14.818 1.00 90.19 87 HIS A C 1
ATOM 676 O O . HIS A 1 87 ? -1.993 -5.301 15.305 1.00 90.19 87 HIS A O 1
ATOM 682 N N . ALA A 1 88 ? -3.721 -4.053 14.590 1.00 94.56 88 ALA A N 1
ATOM 683 C CA . ALA A 1 88 ? -4.756 -5.034 14.908 1.00 94.56 88 ALA A CA 1
ATOM 684 C C . ALA A 1 88 ? -4.522 -6.380 14.202 1.00 94.56 88 ALA A C 1
ATOM 686 O O . ALA A 1 88 ? -4.707 -7.432 14.812 1.00 94.56 88 ALA A O 1
ATOM 687 N N . GLU A 1 89 ? -4.053 -6.369 12.949 1.00 94.31 89 GLU A N 1
ATOM 688 C CA . GLU A 1 89 ? -3.679 -7.591 12.222 1.00 94.31 89 GLU A CA 1
ATOM 689 C C . GLU A 1 89 ? -2.485 -8.288 12.886 1.00 94.31 89 GLU A C 1
ATOM 691 O O . GLU A 1 89 ? -2.542 -9.494 13.142 1.00 94.31 89 GLU A O 1
ATOM 696 N N . SER A 1 90 ? -1.454 -7.527 13.269 1.00 90.94 90 SER A N 1
ATOM 697 C CA . SER A 1 90 ? -0.263 -8.070 13.931 1.00 90.94 90 SER A CA 1
ATOM 698 C C . SER A 1 90 ? -0.563 -8.715 15.293 1.00 90.94 90 SER A C 1
ATOM 700 O O . SER A 1 90 ? 0.110 -9.677 15.670 1.00 90.94 90 SER A O 1
ATOM 702 N N . GLN A 1 91 ? -1.583 -8.211 16.004 1.00 92.62 91 GLN A N 1
ATOM 703 C CA . GLN A 1 91 ? -2.068 -8.748 17.284 1.00 92.62 91 GLN A CA 1
ATOM 704 C C . GLN A 1 91 ? -3.101 -9.873 17.114 1.00 92.62 91 GLN A C 1
ATOM 706 O O . GLN A 1 91 ? -3.473 -10.528 18.088 1.00 92.62 91 GLN A O 1
ATOM 711 N N . SER A 1 92 ? -3.563 -10.113 15.886 1.00 92.56 92 SER A N 1
ATOM 712 C CA . SER A 1 92 ? -4.537 -11.153 15.574 1.00 92.56 92 SER A CA 1
ATOM 713 C C . SER A 1 92 ? -3.907 -12.548 15.575 1.00 92.56 92 SER A C 1
ATOM 715 O O . SER A 1 92 ? -2.696 -12.741 15.417 1.00 92.56 92 SER A O 1
ATOM 717 N N . MET A 1 93 ? -4.763 -13.557 15.700 1.00 91.88 93 MET A N 1
ATOM 718 C CA . MET A 1 93 ? -4.388 -14.961 15.579 1.00 91.88 93 MET A CA 1
ATOM 719 C C . MET A 1 93 ? -4.740 -15.503 14.193 1.00 91.88 93 MET A C 1
ATOM 721 O O . MET A 1 93 ? -5.665 -15.042 13.525 1.00 91.88 93 MET A O 1
ATOM 725 N N . ARG A 1 94 ? -3.995 -16.520 13.746 1.00 92.81 94 ARG A N 1
ATOM 726 C CA . ARG A 1 94 ? -4.289 -17.208 12.483 1.00 92.81 94 ARG A CA 1
ATOM 727 C C . ARG A 1 94 ? -5.716 -17.764 12.522 1.00 92.81 94 ARG A C 1
ATOM 729 O O . ARG A 1 94 ? -6.089 -18.414 13.492 1.00 92.81 94 ARG A O 1
ATOM 736 N N . GLY A 1 95 ? -6.488 -17.524 11.466 1.00 93.00 95 GLY A N 1
ATOM 737 C CA . GLY A 1 95 ? -7.884 -17.955 11.379 1.00 93.00 95 GLY A CA 1
ATOM 738 C C . GLY A 1 95 ? -8.877 -17.016 12.067 1.00 93.00 95 GLY A C 1
ATOM 739 O O . GLY A 1 95 ? -10.072 -17.297 12.043 1.00 93.00 95 GLY A O 1
ATOM 740 N N . ARG A 1 96 ? -8.420 -15.919 12.692 1.00 95.31 96 ARG A N 1
ATOM 741 C CA . ARG A 1 96 ? -9.262 -15.030 13.504 1.00 95.31 96 ARG A CA 1
ATOM 742 C C . ARG A 1 96 ? -9.388 -13.626 12.924 1.00 95.31 96 ARG A C 1
ATOM 744 O O . ARG A 1 96 ? -8.570 -13.171 12.121 1.00 95.31 96 ARG A O 1
ATOM 751 N N . VAL A 1 97 ? -10.462 -12.961 13.333 1.00 97.31 97 VAL A N 1
ATOM 752 C CA . VAL A 1 97 ? -10.767 -11.568 13.014 1.00 97.31 97 VAL A CA 1
ATOM 753 C C . VAL A 1 97 ? -10.622 -10.769 14.301 1.00 97.31 97 VAL A C 1
ATOM 755 O O . VAL A 1 97 ? -11.299 -11.063 15.281 1.00 97.31 97 VAL A O 1
ATOM 758 N N . CYS A 1 98 ? -9.703 -9.810 14.300 1.00 97.62 98 CYS A N 1
ATOM 759 C CA . CYS A 1 98 ? -9.331 -9.000 15.452 1.00 97.62 98 CYS A CA 1
ATOM 760 C C . CYS A 1 98 ? -9.777 -7.555 15.239 1.00 97.62 98 CYS A C 1
ATOM 762 O O . CYS A 1 98 ? -9.585 -7.009 14.152 1.00 97.62 98 CYS A O 1
ATOM 764 N N . LEU A 1 99 ? -10.351 -6.940 16.266 1.00 97.94 99 LEU A N 1
ATOM 765 C CA . LEU A 1 99 ? -10.760 -5.542 16.274 1.00 97.94 99 LEU A CA 1
ATOM 766 C C . LEU A 1 99 ? -10.032 -4.798 17.382 1.00 97.94 99 LEU A C 1
ATOM 768 O O . LEU A 1 99 ? -9.801 -5.355 18.455 1.00 97.94 99 LEU A O 1
ATOM 772 N N . THR A 1 100 ? -9.735 -3.524 17.146 1.00 97.62 100 THR A N 1
ATOM 773 C CA . THR A 1 100 ? -9.412 -2.610 18.248 1.00 97.62 100 THR A CA 1
ATOM 774 C C . THR A 1 100 ? -10.658 -2.319 19.086 1.00 97.62 100 THR A C 1
ATOM 776 O O . THR A 1 100 ? -11.784 -2.434 18.587 1.00 97.62 100 THR A O 1
ATOM 779 N N . ASN A 1 101 ? -10.466 -1.889 20.335 1.00 96.06 101 ASN A N 1
ATOM 780 C CA . ASN A 1 101 ? -11.563 -1.500 21.228 1.00 96.06 101 ASN A CA 1
ATOM 781 C C . ASN A 1 101 ? -12.523 -0.481 20.592 1.00 96.06 101 ASN A C 1
ATOM 783 O O . ASN A 1 101 ? -13.735 -0.644 20.688 1.00 96.06 101 ASN A O 1
ATOM 787 N N . GLU A 1 102 ? -12.006 0.524 19.882 1.00 95.25 102 GLU A N 1
ATOM 788 C CA . GLU A 1 102 ? -12.830 1.553 19.232 1.00 95.25 102 GLU A CA 1
ATOM 789 C C . GLU A 1 102 ? -13.773 0.958 18.189 1.00 95.25 102 GLU A C 1
ATOM 791 O O . GLU A 1 102 ? -14.892 1.431 18.023 1.00 95.25 102 GLU A O 1
ATOM 796 N N . THR A 1 103 ? -13.329 -0.081 17.478 1.00 96.50 103 THR A N 1
ATOM 797 C CA . THR A 1 103 ? -14.170 -0.732 16.470 1.00 96.50 103 THR A CA 1
ATOM 798 C C . THR A 1 103 ? -15.136 -1.710 17.116 1.00 96.50 103 THR A C 1
ATOM 800 O O . THR A 1 103 ? -16.283 -1.784 16.696 1.00 96.50 103 THR A O 1
ATOM 803 N N . TYR A 1 104 ? -14.693 -2.431 18.148 1.00 96.62 104 TYR A N 1
ATOM 804 C CA . TYR A 1 104 ? -15.543 -3.325 18.931 1.00 96.62 104 TYR A CA 1
ATOM 805 C C . TYR A 1 104 ? -16.763 -2.595 19.505 1.00 96.62 104 TYR A C 1
ATOM 807 O O . TYR A 1 104 ? -17.879 -3.071 19.330 1.00 96.62 104 TYR A O 1
ATOM 815 N N . GLU A 1 105 ? -16.583 -1.410 20.097 1.00 96.00 105 GLU A N 1
ATOM 816 C CA . GLU A 1 105 ? -17.693 -0.640 20.681 1.00 96.00 105 GLU A CA 1
ATOM 817 C C . GLU A 1 105 ? -18.800 -0.293 19.672 1.00 96.00 105 GLU A C 1
ATOM 819 O O . GLU A 1 105 ? -19.947 -0.108 20.071 1.00 96.00 105 GLU A O 1
ATOM 824 N N . LEU A 1 106 ? -18.482 -0.236 18.373 1.00 94.56 106 LEU A N 1
ATOM 825 C CA . LEU A 1 106 ? -19.449 0.058 17.311 1.00 94.56 106 LEU A CA 1
ATOM 826 C C . LEU A 1 106 ? -20.295 -1.149 16.890 1.00 94.56 106 LEU A C 1
ATOM 828 O O . LEU A 1 106 ? -21.319 -0.951 16.248 1.00 94.56 106 LEU A O 1
ATOM 832 N N . VAL A 1 107 ? -19.856 -2.375 17.193 1.00 95.31 107 VAL A N 1
ATOM 833 C CA . VAL A 1 107 ? -20.493 -3.624 16.728 1.00 95.31 107 VAL A CA 1
ATOM 834 C C . VAL A 1 107 ? -20.666 -4.667 17.839 1.00 95.31 107 VAL A C 1
ATOM 836 O O . VAL A 1 107 ? -20.946 -5.833 17.560 1.00 95.31 107 VAL A O 1
ATOM 839 N N . LYS A 1 108 ? -20.491 -4.273 19.106 1.00 94.62 108 LYS A N 1
ATOM 840 C CA . LYS A 1 108 ? -20.589 -5.169 20.271 1.00 94.62 108 LYS A CA 1
ATOM 841 C C . LYS A 1 108 ? -21.963 -5.825 20.426 1.00 94.62 108 LYS A C 1
ATOM 843 O O . LYS A 1 108 ? -22.042 -6.920 20.965 1.00 94.62 108 LYS A O 1
ATOM 848 N N . ASP A 1 109 ? -23.011 -5.164 19.936 1.00 94.00 109 ASP A N 1
ATOM 849 C CA . ASP A 1 109 ? -24.391 -5.652 19.999 1.00 94.00 109 ASP A CA 1
ATOM 850 C C . ASP A 1 109 ? -24.758 -6.534 18.784 1.00 94.00 109 ASP A C 1
ATOM 852 O O . ASP A 1 109 ? -25.781 -7.216 18.802 1.00 94.00 109 ASP A O 1
ATOM 856 N N . ASP A 1 110 ? -23.921 -6.549 17.736 1.00 91.44 110 ASP A N 1
ATOM 857 C CA . ASP A 1 110 ? -24.185 -7.249 16.468 1.00 91.44 110 ASP A CA 1
ATOM 858 C C . ASP A 1 110 ? -23.486 -8.617 16.356 1.00 91.44 110 ASP A C 1
ATOM 860 O O . ASP A 1 110 ? -23.878 -9.451 15.534 1.00 91.44 110 ASP A O 1
ATOM 864 N N . PHE A 1 111 ? -22.423 -8.850 17.134 1.00 95.44 111 PHE A N 1
ATOM 865 C CA . PHE A 1 111 ? -21.606 -10.066 17.076 1.00 95.44 111 PHE A CA 1
ATOM 866 C C . PHE A 1 111 ? -21.195 -10.527 18.475 1.00 95.44 111 PHE A C 1
ATOM 868 O O . PHE A 1 111 ? -21.178 -9.752 19.425 1.00 95.44 111 PHE A O 1
ATOM 875 N N . ASN A 1 112 ? -20.785 -11.790 18.582 1.00 95.69 112 ASN A N 1
ATOM 876 C CA . ASN A 1 112 ? -20.173 -12.315 19.795 1.00 95.69 112 ASN A CA 1
ATOM 877 C C . ASN A 1 112 ? -18.643 -12.234 19.722 1.00 95.69 112 ASN A C 1
ATOM 879 O O . ASN A 1 112 ? -18.035 -12.392 18.657 1.00 95.69 112 ASN A O 1
ATOM 883 N N . PHE A 1 113 ? -18.013 -12.003 20.874 1.00 96.56 113 PHE A N 1
ATOM 884 C CA . PHE A 1 113 ? -16.576 -11.764 20.972 1.00 96.56 113 PHE A CA 1
ATOM 885 C C . PHE A 1 113 ? -15.945 -12.550 22.116 1.00 96.56 113 PHE A C 1
ATOM 887 O O . PHE A 1 113 ? -16.591 -12.886 23.106 1.00 96.56 113 PHE A O 1
ATOM 894 N N . GLU A 1 114 ? -14.643 -12.777 22.000 1.00 95.56 114 GLU A N 1
ATOM 895 C CA . GLU A 1 114 ? -13.796 -13.253 23.088 1.00 95.56 114 GLU A CA 1
ATOM 896 C C . GLU A 1 114 ? -12.592 -12.313 23.281 1.00 95.56 114 GLU A C 1
ATOM 898 O O . GLU A 1 114 ? -12.180 -11.628 22.331 1.00 95.56 114 GLU A O 1
ATOM 903 N N . PRO A 1 115 ? -12.019 -12.249 24.496 1.00 94.44 115 PRO A N 1
ATOM 904 C CA . PRO A 1 115 ? -10.870 -11.394 24.763 1.00 94.44 115 PRO A CA 1
ATOM 905 C C . PRO A 1 115 ? -9.633 -11.854 23.977 1.00 94.44 115 PRO A C 1
ATOM 907 O O . PRO A 1 115 ? -9.267 -13.030 23.994 1.00 94.44 115 PRO A O 1
ATOM 910 N N . GLY A 1 116 ? -8.981 -10.906 23.299 1.00 92.25 116 GLY A N 1
ATOM 911 C CA . GLY A 1 116 ? -7.691 -11.099 22.642 1.00 92.25 116 GLY A CA 1
ATOM 912 C C . GLY A 1 116 ? -6.523 -10.603 23.500 1.00 92.25 116 GLY A C 1
ATOM 913 O O . GLY A 1 116 ? -6.523 -10.707 24.726 1.00 92.25 116 GLY A O 1
ATOM 914 N N . GLN A 1 117 ? -5.502 -10.046 22.842 1.00 92.50 117 GLN A N 1
ATOM 915 C CA . GLN A 1 117 ? -4.460 -9.270 23.526 1.00 92.50 117 GLN A CA 1
ATOM 916 C C . GLN A 1 117 ? -5.061 -7.994 24.155 1.00 92.50 117 GLN A C 1
ATOM 918 O O . GLN A 1 117 ? -6.096 -7.523 23.683 1.00 92.50 117 GLN A O 1
ATOM 923 N N . PRO A 1 118 ? -4.429 -7.389 25.179 1.00 92.56 118 PRO A N 1
ATOM 924 C CA . PRO A 1 118 ? -4.936 -6.163 25.797 1.00 92.56 118 PRO A CA 1
ATOM 925 C C . PRO A 1 118 ? -5.221 -5.058 24.765 1.00 92.56 118 PRO A C 1
ATOM 927 O O . PRO A 1 118 ? -4.332 -4.678 24.005 1.00 92.56 118 PRO A O 1
ATOM 930 N N . GLY A 1 119 ? -6.457 -4.548 24.749 1.00 92.38 119 GLY A N 1
ATOM 931 C CA . GLY A 1 119 ? -6.920 -3.536 23.787 1.00 92.38 119 GLY A CA 1
ATOM 932 C C . GLY A 1 119 ? -7.521 -4.090 22.488 1.00 92.38 119 GLY A C 1
ATOM 933 O O . GLY A 1 119 ? -7.854 -3.306 21.596 1.00 92.38 119 GLY A O 1
ATOM 934 N N . TYR A 1 120 ? -7.651 -5.416 22.377 1.00 96.19 120 TYR A N 1
ATOM 935 C CA . TYR A 1 120 ? -8.150 -6.092 21.186 1.00 96.19 120 TYR A CA 1
ATOM 936 C C . TYR A 1 120 ? -9.198 -7.158 21.516 1.00 96.19 120 TYR A C 1
ATOM 938 O O . TYR A 1 120 ? -9.052 -7.937 22.461 1.00 96.19 120 TYR A O 1
ATOM 946 N N . MET A 1 121 ? -10.219 -7.241 20.665 1.00 96.94 121 MET A N 1
ATOM 947 C CA . MET A 1 121 ? -11.306 -8.216 20.758 1.00 96.94 121 MET A CA 1
ATOM 948 C C . MET A 1 121 ? -11.319 -9.115 19.525 1.00 96.94 121 MET A C 1
ATOM 950 O O . MET A 1 121 ? -11.073 -8.661 18.406 1.00 96.94 121 MET A O 1
ATOM 954 N N . LEU A 1 122 ? -11.612 -10.399 19.718 1.00 97.00 122 LEU A N 1
ATOM 955 C CA . LEU A 1 122 ? -11.682 -11.374 18.634 1.00 97.00 122 LEU A CA 1
ATOM 956 C C . LEU A 1 122 ? -13.130 -11.743 18.359 1.00 97.00 122 LEU A C 1
ATOM 958 O O . LEU A 1 122 ? -13.855 -12.120 19.274 1.00 97.00 122 LEU A O 1
ATOM 962 N N . VAL A 1 123 ? -13.531 -11.695 17.093 1.00 96.69 123 VAL A N 1
ATOM 963 C CA . VAL A 1 123 ? -14.879 -12.107 16.681 1.00 96.69 123 VAL A CA 1
ATOM 964 C C . VAL A 1 123 ? -15.005 -13.622 16.776 1.00 96.69 123 VAL A C 1
ATOM 966 O O . VAL A 1 123 ? -14.090 -14.362 16.376 1.00 96.69 123 VAL A O 1
ATOM 969 N N . LEU A 1 124 ? -16.147 -14.078 17.280 1.00 94.50 124 LEU A N 1
ATOM 970 C CA . LEU A 1 124 ? -16.575 -15.468 17.216 1.00 94.50 124 LEU A CA 1
ATOM 971 C C . LEU A 1 124 ? -17.347 -15.700 15.912 1.00 94.50 124 LEU A C 1
ATOM 973 O O . LEU A 1 124 ? -18.244 -14.943 15.559 1.00 94.50 124 LEU A O 1
ATOM 977 N N . ASP A 1 125 ? -16.965 -16.738 15.167 1.00 91.44 125 ASP A N 1
ATOM 978 C CA . ASP A 1 125 ? -17.647 -17.117 13.925 1.00 91.44 125 ASP A CA 1
ATOM 979 C C . ASP A 1 125 ? -18.822 -18.064 14.223 1.00 91.44 125 ASP A C 1
ATOM 981 O O . ASP A 1 125 ? -18.740 -19.265 13.968 1.00 91.44 125 ASP A O 1
ATOM 985 N N . ASP A 1 126 ? -19.897 -17.531 14.803 1.00 89.50 126 ASP A N 1
ATOM 986 C CA . ASP A 1 126 ? -21.120 -18.263 15.175 1.00 89.50 126 ASP A CA 1
ATOM 987 C C . ASP A 1 126 ? -22.309 -18.006 14.228 1.00 89.50 126 ASP A C 1
ATOM 989 O O . ASP A 1 126 ? -23.388 -18.583 14.373 1.00 89.50 126 ASP A O 1
ATOM 993 N N . LEU A 1 127 ? -22.104 -17.176 13.203 1.00 86.88 127 LEU A N 1
ATOM 994 C CA . LEU A 1 127 ? -23.129 -16.824 12.227 1.00 86.88 127 LEU A CA 1
ATOM 995 C C . LEU A 1 127 ? -23.429 -17.982 11.267 1.00 86.88 127 LEU A C 1
ATOM 997 O O . LEU A 1 127 ? -22.535 -18.624 10.716 1.00 86.88 127 LEU A O 1
ATOM 1001 N N . THR A 1 128 ? -24.700 -18.202 10.939 1.00 83.44 128 THR A N 1
ATOM 1002 C CA . THR A 1 128 ? -25.054 -19.112 9.834 1.00 83.44 128 THR A CA 1
ATOM 1003 C C . THR A 1 128 ? -24.630 -18.523 8.482 1.00 83.44 128 THR A C 1
ATOM 1005 O O . THR A 1 128 ? -24.481 -17.308 8.337 1.00 83.44 128 THR A O 1
ATOM 1008 N N . THR A 1 129 ? -24.452 -19.359 7.453 1.00 76.62 129 THR A N 1
ATOM 1009 C CA . THR A 1 129 ? -24.058 -18.899 6.103 1.00 76.62 129 THR A CA 1
ATOM 1010 C C . THR A 1 129 ? -25.009 -17.835 5.541 1.00 76.62 129 THR A C 1
ATOM 1012 O O . THR A 1 129 ? -24.540 -16.858 4.965 1.00 76.62 129 THR A O 1
ATOM 1015 N N . GLY A 1 130 ? -26.320 -17.967 5.777 1.00 69.81 130 GLY A N 1
ATOM 1016 C CA . GLY A 1 130 ? -27.314 -16.974 5.350 1.00 69.81 130 GLY A CA 1
ATOM 1017 C C . GLY A 1 130 ? -27.175 -15.620 6.057 1.00 69.81 130 GLY A C 1
ATOM 1018 O O . GLY A 1 130 ? -27.281 -14.583 5.412 1.00 69.81 130 GLY A O 1
ATOM 1019 N N . HIS A 1 131 ? -26.850 -15.608 7.355 1.00 73.19 131 HIS A N 1
ATOM 1020 C CA . HIS A 1 131 ? -26.670 -14.373 8.138 1.00 73.19 131 HIS A CA 1
ATOM 1021 C C . HIS A 1 131 ? -25.315 -13.706 7.895 1.00 73.19 131 HIS A C 1
ATOM 1023 O O . HIS A 1 131 ? -25.186 -12.484 7.969 1.00 73.19 131 HIS A O 1
ATOM 1029 N N . LEU A 1 132 ? -24.299 -14.498 7.549 1.00 77.19 132 LEU A N 1
ATOM 1030 C CA . LEU A 1 132 ? -23.039 -13.965 7.056 1.00 77.19 132 LEU A CA 1
ATOM 1031 C C . LEU A 1 132 ? -23.220 -13.309 5.676 1.00 77.19 132 LEU A C 1
ATOM 1033 O O . LEU A 1 132 ? -22.421 -12.441 5.319 1.00 77.19 132 LEU A O 1
ATOM 1037 N N . GLY A 1 133 ? -24.288 -13.677 4.954 1.00 67.75 133 GLY A N 1
ATOM 1038 C CA . GLY A 1 133 ? -24.711 -13.244 3.621 1.00 67.75 133 GLY A CA 1
ATOM 1039 C C . GLY A 1 133 ? -24.017 -14.014 2.489 1.00 67.75 133 GLY A C 1
ATOM 1040 O O . GLY A 1 133 ? -22.953 -14.603 2.685 1.00 67.75 133 GLY A O 1
ATOM 1041 N N . GLU A 1 134 ? -24.596 -13.985 1.287 1.00 56.81 134 GLU A N 1
ATOM 1042 C CA . GLU A 1 134 ? -24.126 -14.809 0.166 1.00 56.81 134 GLU A CA 1
ATOM 1043 C C . GLU A 1 134 ? -22.817 -14.320 -0.483 1.00 56.81 134 GLU A C 1
ATOM 1045 O O . GLU A 1 134 ? -22.472 -13.130 -0.460 1.00 56.81 134 GLU A O 1
ATOM 1050 N N . TYR A 1 135 ? -22.089 -15.269 -1.087 1.00 54.22 135 TYR A N 1
ATOM 1051 C CA . TYR A 1 135 ? 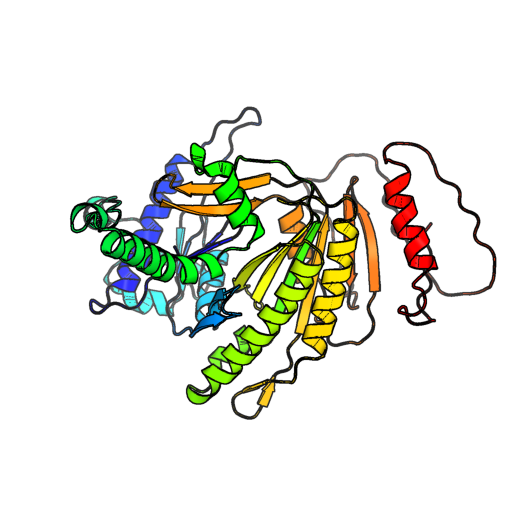-20.912 -15.071 -1.947 1.00 54.22 135 TYR A CA 1
ATOM 1052 C C . TYR A 1 135 ? -21.306 -14.555 -3.337 1.00 54.22 135 TYR A C 1
ATOM 1054 O O . TYR A 1 135 ? -20.735 -14.966 -4.347 1.00 54.22 135 TYR A O 1
ATOM 1062 N N . GLU A 1 136 ? -22.281 -13.659 -3.433 1.00 46.47 136 GLU A N 1
ATOM 1063 C CA . GLU A 1 136 ? -22.567 -13.055 -4.723 1.00 46.47 136 GLU A CA 1
ATOM 1064 C C . GLU A 1 136 ? -21.460 -12.046 -5.028 1.00 46.47 136 GLU A C 1
ATOM 1066 O O . GLU A 1 136 ? -21.477 -10.881 -4.628 1.00 46.47 136 GLU A O 1
ATOM 1071 N N . LEU A 1 137 ? -20.449 -12.536 -5.751 1.00 45.69 137 LEU A N 1
ATOM 1072 C CA . LEU A 1 137 ? -19.561 -11.739 -6.584 1.00 45.69 137 LEU A CA 1
ATOM 1073 C C . LEU A 1 137 ? -20.415 -11.111 -7.688 1.00 45.69 137 LEU A C 1
ATOM 1075 O O . LEU A 1 137 ? -20.258 -11.411 -8.872 1.00 45.69 137 LEU A O 1
ATOM 1079 N N . PHE A 1 138 ? -21.329 -10.217 -7.320 1.00 43.34 138 PHE A N 1
ATOM 1080 C CA . PHE A 1 138 ? -21.798 -9.230 -8.261 1.00 43.34 138 PHE A CA 1
ATOM 1081 C C . PHE A 1 138 ? -20.566 -8.393 -8.592 1.00 43.34 138 PHE A C 1
ATOM 1083 O O . PHE A 1 138 ? -20.229 -7.429 -7.904 1.00 43.34 138 PHE A O 1
ATOM 1090 N N . SER A 1 139 ? -19.866 -8.767 -9.668 1.00 46.06 139 SER A N 1
ATOM 1091 C CA . SER A 1 139 ? -19.286 -7.758 -10.539 1.00 46.06 139 SER A CA 1
ATOM 1092 C C . SER A 1 139 ? -20.442 -6.809 -10.788 1.00 46.06 139 SER A C 1
ATOM 1094 O O . SER A 1 139 ? -21.373 -7.183 -11.503 1.00 46.06 139 SER A O 1
ATOM 1096 N N . SER A 1 140 ? -20.441 -5.687 -10.057 1.00 46.03 140 SER A N 1
ATOM 1097 C CA . SER A 1 140 ? -21.452 -4.639 -10.119 1.00 46.03 140 SER A CA 1
ATOM 1098 C C . SER A 1 140 ? -21.894 -4.563 -11.555 1.00 46.03 140 SER A C 1
ATOM 1100 O O . SER A 1 140 ? -21.045 -4.326 -12.415 1.00 46.03 140 SER A O 1
ATOM 1102 N N . THR A 1 141 ? -23.153 -4.943 -11.791 1.00 42.41 141 THR A N 1
ATOM 1103 C CA . THR A 1 141 ? -23.727 -5.248 -13.095 1.00 42.41 141 THR A CA 1
ATOM 1104 C C . THR A 1 141 ? -23.064 -4.336 -14.100 1.00 42.41 141 THR A C 1
ATOM 1106 O O . THR A 1 141 ? -23.355 -3.137 -14.112 1.00 42.41 141 THR A O 1
ATOM 1109 N N . ARG A 1 142 ? -22.074 -4.852 -14.853 1.00 46.72 142 ARG A N 1
ATOM 1110 C CA . ARG A 1 142 ? -21.475 -4.093 -15.944 1.00 46.72 142 ARG A CA 1
ATOM 1111 C C . ARG A 1 142 ? -22.665 -3.909 -16.860 1.00 46.72 142 ARG A C 1
ATOM 1113 O O . ARG A 1 142 ? -22.950 -4.784 -17.674 1.00 46.72 142 ARG A O 1
ATOM 1120 N N . ARG A 1 143 ? -23.388 -2.793 -16.717 1.00 43.19 143 ARG A N 1
ATOM 1121 C CA . ARG A 1 143 ? -24.081 -2.181 -17.832 1.00 43.19 143 ARG A CA 1
ATOM 1122 C C . ARG A 1 143 ? -22.956 -2.066 -18.834 1.00 43.19 143 ARG A C 1
ATOM 1124 O O . ARG A 1 143 ? -22.099 -1.198 -18.694 1.00 43.19 143 ARG A O 1
ATOM 1131 N N . ARG A 1 144 ? -22.852 -3.053 -19.731 1.00 47.50 144 ARG A N 1
ATOM 1132 C CA . ARG A 1 144 ? -22.026 -2.939 -20.917 1.00 47.50 144 ARG A CA 1
ATOM 1133 C C . ARG A 1 144 ? -22.529 -1.639 -21.501 1.00 47.50 144 ARG A C 1
ATOM 1135 O O . ARG A 1 144 ? -23.678 -1.576 -21.930 1.00 47.50 144 ARG A O 1
ATOM 1142 N N . SER A 1 145 ? -21.739 -0.582 -21.355 1.00 51.75 145 SER A N 1
ATOM 1143 C CA . SER A 1 145 ? -21.985 0.656 -22.062 1.00 51.75 145 SER A CA 1
ATOM 1144 C C . SER A 1 145 ? -22.197 0.219 -23.500 1.00 51.75 145 SER A C 1
ATOM 1146 O O . SER A 1 145 ? -21.301 -0.430 -24.053 1.00 51.75 145 SER A O 1
ATOM 1148 N N . ILE A 1 146 ? -23.397 0.447 -24.042 1.00 54.56 146 ILE A N 1
ATOM 1149 C CA . ILE A 1 146 ? -23.660 0.194 -25.457 1.00 54.56 146 ILE A CA 1
ATOM 1150 C C . ILE A 1 146 ? -22.495 0.872 -26.182 1.00 54.56 146 ILE A C 1
ATOM 1152 O O . ILE A 1 146 ? -22.249 2.052 -25.906 1.00 54.56 146 ILE A O 1
ATOM 1156 N N . PRO A 1 147 ? -21.687 0.136 -26.967 1.00 59.06 147 PRO A N 1
ATOM 1157 C CA . PRO A 1 147 ? -20.552 0.739 -27.642 1.00 59.06 147 PRO A CA 1
ATOM 1158 C C . PRO A 1 147 ? -21.066 1.956 -28.404 1.00 59.06 147 PRO A C 1
ATOM 1160 O O . PRO A 1 147 ? -21.997 1.816 -29.186 1.00 59.06 147 PRO A O 1
ATOM 1163 N N . VAL A 1 148 ? -20.508 3.144 -28.163 1.00 58.69 148 VAL A N 1
ATOM 1164 C CA . VAL A 1 148 ? -20.961 4.389 -28.822 1.00 58.69 148 VAL A CA 1
ATOM 1165 C C . VAL A 1 148 ? -20.951 4.233 -30.353 1.00 58.69 148 VAL A C 1
ATOM 1167 O O . VAL A 1 148 ? -21.812 4.767 -31.038 1.00 58.69 148 VAL A O 1
ATOM 1170 N N . ILE A 1 149 ? -20.059 3.376 -30.861 1.00 58.34 149 ILE A N 1
ATOM 1171 C CA . ILE A 1 149 ? -19.932 2.953 -32.266 1.00 58.34 149 ILE A CA 1
ATOM 1172 C C . ILE A 1 149 ? -21.223 2.326 -32.836 1.00 58.34 149 ILE A C 1
ATOM 1174 O O . ILE A 1 149 ? -21.459 2.408 -34.034 1.00 58.34 149 ILE A O 1
ATOM 1178 N N . LEU A 1 150 ? -22.067 1.705 -32.002 1.00 62.12 150 LEU A N 1
ATOM 1179 C CA . LEU A 1 150 ? -23.366 1.149 -32.412 1.00 62.12 150 LEU A CA 1
ATOM 1180 C C . LEU A 1 150 ? -24.468 2.214 -32.529 1.00 62.12 150 LEU A C 1
ATOM 1182 O O . LEU A 1 150 ? -25.501 1.931 -33.127 1.00 62.12 150 LEU A O 1
ATOM 1186 N N . LEU A 1 151 ? -24.275 3.400 -31.942 1.00 69.50 151 LEU A N 1
ATOM 1187 C CA . LEU A 1 151 ? -25.241 4.504 -31.964 1.00 69.50 151 LEU A CA 1
ATOM 1188 C C . LEU A 1 151 ? -24.921 5.522 -33.067 1.00 69.50 151 LEU A C 1
ATOM 1190 O O . LEU A 1 151 ? -25.844 6.076 -33.655 1.00 69.50 151 LEU A O 1
ATOM 1194 N N . ASP A 1 152 ? -23.636 5.746 -33.356 1.00 76.62 152 ASP A N 1
ATOM 1195 C CA . ASP A 1 152 ? -23.178 6.624 -34.434 1.00 76.62 152 ASP A CA 1
ATOM 1196 C C . ASP A 1 152 ? -21.874 6.095 -35.055 1.00 76.62 152 ASP A C 1
ATOM 1198 O O . ASP A 1 152 ? -20.802 6.130 -34.442 1.00 76.62 152 ASP A O 1
ATOM 1202 N N . SER A 1 153 ? -21.980 5.590 -36.285 1.00 81.50 153 SER A N 1
ATOM 1203 C CA . SER A 1 153 ? -20.859 5.080 -37.080 1.00 81.50 153 SER A CA 1
ATOM 1204 C C . SER A 1 153 ? -20.306 6.107 -38.073 1.00 81.50 153 SER A C 1
ATOM 1206 O O . SER A 1 153 ? -19.509 5.743 -38.940 1.00 81.50 153 SER A O 1
ATOM 1208 N N . SER A 1 154 ? -20.734 7.373 -37.996 1.00 89.62 154 SER A N 1
ATOM 1209 C CA . SER A 1 154 ? -20.118 8.457 -38.762 1.00 89.62 154 SER A CA 1
ATOM 1210 C C . SER A 1 154 ? -18.653 8.640 -38.357 1.00 89.62 154 SER A C 1
ATOM 1212 O O . SER A 1 154 ? -18.216 8.238 -37.273 1.00 89.62 154 SER A O 1
ATOM 1214 N N . ARG A 1 155 ? -17.860 9.267 -39.231 1.00 89.00 155 ARG A N 1
ATOM 1215 C CA . ARG A 1 155 ? -16.459 9.586 -38.928 1.00 89.00 155 ARG A CA 1
ATOM 1216 C C . ARG A 1 155 ? -16.363 10.435 -37.656 1.00 89.00 155 ARG A C 1
ATOM 1218 O O . ARG A 1 155 ? -15.504 10.185 -36.812 1.00 89.00 155 ARG A O 1
ATOM 1225 N N . GLU A 1 156 ? -17.247 11.414 -37.520 1.00 88.56 156 GLU A N 1
ATOM 1226 C CA . GLU A 1 156 ? -17.356 12.316 -36.379 1.00 88.56 156 GLU A CA 1
ATOM 1227 C C . GLU A 1 156 ? -17.736 11.553 -35.102 1.00 88.56 156 GLU A C 1
ATOM 1229 O O . GLU A 1 156 ? -17.067 11.716 -34.078 1.00 88.56 156 GLU A O 1
ATOM 1234 N N . GLY A 1 157 ? -18.730 10.662 -35.181 1.00 86.12 157 GLY A N 1
ATOM 1235 C CA . GLY A 1 157 ? -19.165 9.800 -34.081 1.00 86.12 157 GLY A CA 1
ATOM 1236 C C . GLY A 1 157 ? -18.060 8.874 -33.574 1.00 86.12 157 GLY A C 1
ATOM 1237 O O . GLY A 1 157 ? -17.823 8.779 -32.366 1.00 86.12 157 GLY A O 1
ATOM 1238 N N . ILE A 1 158 ? -17.298 8.263 -34.486 1.00 87.06 158 ILE A N 1
ATOM 1239 C CA . ILE A 1 158 ? -16.155 7.405 -34.141 1.00 87.06 158 ILE A CA 1
ATOM 1240 C C . ILE A 1 158 ? -15.035 8.219 -33.479 1.00 87.06 158 ILE A C 1
ATOM 1242 O O . ILE A 1 158 ? -14.514 7.808 -32.441 1.00 87.06 158 ILE A O 1
ATOM 1246 N N . ILE A 1 159 ? -14.671 9.384 -34.030 1.00 88.75 159 ILE A N 1
ATOM 1247 C CA . ILE A 1 159 ? -13.648 10.259 -33.428 1.00 88.75 159 ILE A CA 1
ATOM 1248 C C . ILE A 1 159 ? -14.079 10.701 -32.027 1.00 88.75 159 ILE A C 1
ATOM 1250 O O . ILE A 1 159 ? -13.267 10.686 -31.098 1.00 88.75 159 ILE A O 1
ATOM 1254 N N . HIS A 1 160 ? -15.350 11.064 -31.854 1.00 86.56 160 HIS A N 1
ATOM 1255 C CA . HIS A 1 160 ? -15.899 11.446 -30.560 1.00 86.56 160 HIS A CA 1
ATOM 1256 C C . HIS A 1 160 ? -15.848 10.287 -29.553 1.00 86.56 160 HIS A C 1
ATOM 1258 O O . HIS A 1 160 ? -15.389 10.473 -28.426 1.00 86.56 160 HIS A O 1
ATOM 1264 N N . ALA A 1 161 ? -16.229 9.076 -29.968 1.00 85.12 161 ALA A N 1
ATOM 1265 C CA . ALA A 1 161 ? -16.154 7.877 -29.137 1.00 85.12 161 ALA A CA 1
ATOM 1266 C C . ALA A 1 161 ? -14.714 7.543 -28.712 1.00 85.12 161 ALA A C 1
ATOM 1268 O O . ALA A 1 161 ? -14.480 7.198 -27.553 1.00 85.12 161 ALA A O 1
ATOM 1269 N N . ILE A 1 162 ? -13.742 7.677 -29.624 1.00 87.00 162 ILE A N 1
ATOM 1270 C CA . ILE A 1 162 ? -12.318 7.483 -29.317 1.00 87.00 162 ILE A CA 1
ATOM 1271 C C . ILE A 1 162 ? -11.849 8.524 -28.298 1.00 87.00 162 ILE A C 1
ATOM 1273 O O . ILE A 1 162 ? -11.233 8.149 -27.303 1.00 87.00 162 ILE A O 1
ATOM 1277 N N . ARG A 1 163 ? -12.174 9.811 -28.497 1.00 88.75 163 ARG A N 1
ATOM 1278 C CA . ARG A 1 163 ? -11.821 10.882 -27.548 1.00 88.75 163 ARG A CA 1
ATOM 1279 C C . ARG A 1 163 ? -12.398 10.624 -26.159 1.00 88.75 163 ARG A C 1
ATOM 1281 O O . ARG A 1 163 ? -11.636 10.608 -25.199 1.00 88.75 163 ARG A O 1
ATOM 1288 N N . GLN A 1 164 ? -13.690 10.304 -26.059 1.00 86.44 164 GLN A N 1
ATOM 1289 C CA . GLN A 1 164 ? -14.310 9.930 -24.782 1.00 86.44 164 GLN A CA 1
ATOM 1290 C C . GLN A 1 164 ? -13.650 8.694 -24.153 1.00 86.44 164 GLN A C 1
ATOM 1292 O O . GLN A 1 164 ? -13.518 8.602 -22.933 1.00 86.44 164 GLN A O 1
ATOM 1297 N N . GLY A 1 165 ? -13.250 7.718 -24.973 1.00 85.88 165 GLY A N 1
ATOM 1298 C CA . GLY A 1 165 ? -12.512 6.544 -24.515 1.00 85.88 165 GLY A CA 1
ATOM 1299 C C . GLY A 1 165 ? -11.168 6.922 -23.892 1.00 85.88 165 GLY A C 1
ATOM 1300 O O . GLY A 1 165 ? -10.861 6.474 -22.789 1.00 85.88 165 GLY A O 1
ATOM 1301 N N . ILE A 1 166 ? -10.404 7.789 -24.560 1.00 86.50 166 ILE A N 1
ATOM 1302 C CA . ILE A 1 166 ? -9.120 8.299 -24.064 1.00 86.50 166 ILE A CA 1
ATOM 1303 C C . ILE A 1 166 ? -9.322 9.098 -22.773 1.00 86.50 166 ILE A C 1
ATOM 1305 O O . ILE A 1 166 ? -8.638 8.822 -21.794 1.00 86.50 166 ILE A O 1
ATOM 1309 N N . GLU A 1 167 ? -10.294 10.011 -22.721 1.00 87.12 167 GLU A N 1
ATOM 1310 C CA . GLU A 1 167 ? -10.601 10.819 -21.528 1.00 87.12 167 GLU A CA 1
ATOM 1311 C C . GLU A 1 167 ? -10.973 9.962 -20.308 1.00 87.12 167 GLU A C 1
ATOM 1313 O O . GLU A 1 167 ? -10.660 10.323 -19.175 1.00 87.12 167 GLU A O 1
ATOM 1318 N N . ARG A 1 168 ? -11.600 8.797 -20.519 1.00 85.12 168 ARG A N 1
ATOM 1319 C CA . ARG A 1 168 ? -11.926 7.849 -19.440 1.00 85.12 168 ARG A CA 1
ATOM 1320 C C . ARG A 1 168 ? -10.736 7.004 -18.994 1.00 85.12 168 ARG A C 1
ATOM 1322 O O . ARG A 1 168 ? -10.667 6.633 -17.826 1.00 85.12 168 ARG A O 1
ATOM 1329 N N . VAL A 1 169 ? -9.842 6.642 -19.914 1.00 84.44 169 VAL A N 1
ATOM 1330 C CA . VAL A 1 169 ? -8.739 5.704 -19.644 1.00 84.44 169 VAL A CA 1
ATOM 1331 C C . VAL A 1 169 ? -7.469 6.422 -19.193 1.00 84.44 169 VAL A C 1
ATOM 1333 O O . VAL A 1 169 ? -6.784 5.915 -18.309 1.00 84.44 169 VAL A O 1
ATOM 1336 N N . ALA A 1 170 ? -7.158 7.596 -19.746 1.00 84.69 170 ALA A N 1
ATOM 1337 C CA . ALA A 1 170 ? -5.915 8.314 -19.466 1.00 84.69 170 ALA A CA 1
ATOM 1338 C C . ALA A 1 170 ? -5.702 8.616 -17.967 1.00 84.69 170 ALA A C 1
ATOM 1340 O O . ALA A 1 170 ? -4.619 8.303 -17.471 1.00 84.69 170 ALA A O 1
ATOM 1341 N N . PRO A 1 171 ? -6.709 9.085 -17.195 1.00 87.56 171 PRO A N 1
ATOM 1342 C CA . PRO A 1 171 ? -6.538 9.287 -15.754 1.00 87.56 171 PRO A CA 1
ATOM 1343 C C . PRO A 1 171 ? -6.227 7.990 -14.993 1.00 87.56 171 PRO A C 1
ATOM 1345 O O . PRO A 1 171 ? -5.519 8.005 -13.993 1.00 87.56 171 PRO A O 1
ATOM 1348 N N . LEU A 1 172 ? -6.735 6.849 -15.471 1.00 86.62 172 LEU A N 1
ATOM 1349 C CA . LEU A 1 172 ? -6.477 5.541 -14.863 1.00 86.62 172 LEU A CA 1
ATOM 1350 C C . LEU A 1 172 ? -5.078 5.020 -15.212 1.00 86.62 172 LEU A C 1
ATOM 1352 O O . LEU A 1 172 ? -4.448 4.366 -14.384 1.00 86.62 172 LEU A O 1
ATOM 1356 N N . ALA A 1 173 ? -4.588 5.316 -16.419 1.00 87.44 173 ALA A N 1
ATOM 1357 C CA . ALA A 1 173 ? -3.256 4.922 -16.866 1.00 87.44 173 ALA A CA 1
ATOM 1358 C C . ALA A 1 173 ? -2.148 5.577 -16.025 1.00 87.44 173 ALA A C 1
ATOM 1360 O O . ALA A 1 173 ? -1.151 4.918 -15.741 1.00 87.44 173 ALA A O 1
ATOM 1361 N N . ALA A 1 174 ? -2.358 6.808 -15.544 1.00 89.56 174 ALA A N 1
ATOM 1362 C CA . ALA A 1 174 ? -1.413 7.506 -14.666 1.00 89.56 174 ALA A CA 1
ATOM 1363 C C . ALA A 1 174 ? -1.148 6.762 -13.340 1.00 89.56 174 ALA A C 1
ATOM 1365 O O . ALA A 1 174 ? -0.104 6.945 -12.716 1.00 89.56 174 ALA A O 1
ATOM 1366 N N . HIS A 1 175 ? -2.058 5.882 -12.910 1.00 89.19 175 HIS A N 1
ATOM 1367 C CA . HIS A 1 175 ? -1.879 5.049 -11.717 1.00 89.19 175 HIS A CA 1
ATOM 1368 C C . HIS A 1 175 ? -1.072 3.768 -11.953 1.00 89.19 175 HIS A C 1
ATOM 1370 O O . HIS A 1 175 ? -0.894 2.966 -11.035 1.00 89.19 175 HIS A O 1
ATOM 1376 N N . MET A 1 176 ? -0.579 3.553 -13.173 1.00 88.00 176 MET A N 1
ATOM 1377 C CA . MET A 1 176 ? 0.225 2.395 -13.528 1.00 88.00 176 MET A CA 1
ATOM 1378 C C . MET A 1 176 ? 1.638 2.832 -13.919 1.00 88.00 176 MET A C 1
ATOM 1380 O O . MET A 1 176 ? 1.793 3.734 -14.737 1.00 88.00 176 MET A O 1
ATOM 1384 N N . PRO A 1 177 ? 2.693 2.172 -13.409 1.00 88.25 177 PRO A N 1
ATOM 1385 C CA . PRO A 1 177 ? 4.033 2.417 -13.915 1.00 88.25 177 PRO A CA 1
ATOM 1386 C C . PRO A 1 177 ? 4.115 2.110 -15.414 1.00 88.25 177 PRO A C 1
ATOM 1388 O O . PRO A 1 177 ? 3.691 1.031 -15.840 1.00 88.25 177 PRO A O 1
ATOM 1391 N N . LEU A 1 178 ? 4.717 3.011 -16.196 1.00 85.06 178 LEU A N 1
ATOM 1392 C CA . LEU A 1 178 ? 4.763 2.925 -17.662 1.00 85.06 178 LEU A CA 1
ATOM 1393 C C . LEU A 1 178 ? 5.250 1.558 -18.164 1.00 85.06 178 LEU A C 1
ATOM 1395 O O . LEU A 1 178 ? 4.653 0.960 -19.049 1.00 85.06 178 LEU A O 1
ATOM 1399 N N . GLN A 1 179 ? 6.286 1.012 -17.534 1.00 85.56 179 GLN A N 1
ATOM 1400 C CA . GLN A 1 179 ? 6.855 -0.286 -17.906 1.00 85.56 179 GLN A CA 1
ATOM 1401 C C . GLN A 1 179 ? 5.897 -1.471 -17.691 1.00 85.56 179 GLN A C 1
ATOM 1403 O O . GLN A 1 179 ? 6.017 -2.491 -18.363 1.00 85.56 179 GLN A O 1
ATOM 1408 N N . VAL A 1 180 ? 4.959 -1.374 -16.743 1.00 86.69 180 VAL A N 1
ATOM 1409 C CA . VAL A 1 180 ? 3.915 -2.395 -16.549 1.00 86.69 180 VAL A CA 1
ATOM 1410 C C . VAL A 1 180 ? 2.845 -2.246 -17.629 1.00 86.69 180 VAL A C 1
ATOM 1412 O O . VAL A 1 180 ? 2.407 -3.252 -18.187 1.00 86.69 180 VAL A O 1
ATOM 1415 N N . LEU A 1 181 ? 2.477 -1.004 -17.959 1.00 86.25 181 LEU A N 1
ATOM 1416 C CA . LEU A 1 181 ? 1.532 -0.699 -19.031 1.00 86.25 181 LEU A CA 1
ATOM 1417 C C . LEU A 1 181 ? 2.045 -1.192 -20.393 1.00 86.25 181 LEU A C 1
ATOM 1419 O O . LEU A 1 181 ? 1.301 -1.842 -21.121 1.00 86.25 181 LEU A O 1
ATOM 1423 N N . GLU A 1 182 ? 3.321 -0.956 -20.712 1.00 85.12 182 GLU A N 1
ATOM 1424 C CA . GLU A 1 182 ? 3.963 -1.430 -21.948 1.00 85.12 182 GLU A CA 1
ATOM 1425 C C . GLU A 1 182 ? 3.813 -2.949 -22.122 1.00 85.12 182 GLU A C 1
ATOM 1427 O O . GLU A 1 182 ? 3.394 -3.416 -23.176 1.00 85.12 182 GLU A O 1
ATOM 1432 N N . ILE A 1 183 ? 4.048 -3.732 -21.068 1.00 82.25 183 ILE A N 1
ATOM 1433 C CA . ILE A 1 183 ? 3.949 -5.200 -21.141 1.00 82.25 183 ILE A CA 1
ATOM 1434 C C . ILE A 1 183 ? 2.501 -5.661 -21.284 1.00 82.25 183 ILE A C 1
ATOM 1436 O O . ILE A 1 183 ? 2.215 -6.657 -21.953 1.00 82.25 183 ILE A O 1
ATOM 1440 N N . GLN A 1 184 ? 1.557 -4.943 -20.676 1.00 79.88 184 GLN A N 1
ATOM 1441 C CA . GLN A 1 184 ? 0.136 -5.210 -20.893 1.00 79.88 184 GLN A CA 1
ATOM 1442 C C . GLN A 1 184 ? -0.281 -4.933 -22.345 1.00 79.88 184 GLN A C 1
ATOM 1444 O O . GLN A 1 184 ? -1.095 -5.676 -22.894 1.00 79.88 184 GLN A O 1
ATOM 1449 N N . LEU A 1 185 ? 0.296 -3.910 -22.983 1.00 79.88 185 LEU A N 1
ATOM 1450 C CA . LEU A 1 185 ? 0.066 -3.602 -24.397 1.00 79.88 185 LEU A CA 1
ATOM 1451 C C . LEU A 1 185 ? 0.729 -4.633 -25.328 1.00 79.88 185 LEU A C 1
ATOM 1453 O O . LEU A 1 185 ? 0.125 -5.058 -26.313 1.00 79.88 185 LEU A O 1
ATOM 1457 N N . GLU A 1 186 ? 1.932 -5.104 -25.002 1.00 78.31 186 GLU A N 1
ATOM 1458 C CA . GLU A 1 186 ? 2.615 -6.160 -25.764 1.00 78.31 186 GLU A CA 1
ATOM 1459 C C . GLU A 1 186 ? 1.879 -7.509 -25.678 1.00 78.31 186 GLU A C 1
ATOM 1461 O O . GLU A 1 186 ? 1.859 -8.282 -26.634 1.00 78.31 186 GLU A O 1
ATOM 1466 N N . SER A 1 187 ? 1.202 -7.781 -24.558 1.00 69.31 187 SER A N 1
ATOM 1467 C CA . SER A 1 187 ? 0.435 -9.014 -24.321 1.00 69.31 187 SER A CA 1
ATOM 1468 C C . SER A 1 187 ? -1.038 -8.934 -24.755 1.00 69.31 187 SER A C 1
ATOM 1470 O O . SER A 1 187 ? -1.863 -9.720 -24.290 1.00 69.31 187 SER A O 1
ATOM 1472 N N . THR A 1 188 ? -1.401 -8.026 -25.670 1.00 59.97 188 THR A N 1
ATOM 1473 C CA . THR A 1 188 ? -2.797 -7.735 -26.085 1.00 59.97 188 THR A CA 1
ATOM 1474 C C . THR A 1 188 ? -3.646 -8.951 -26.478 1.00 59.97 188 THR A C 1
ATOM 1476 O O . THR A 1 188 ? -4.865 -8.911 -26.287 1.00 59.97 188 THR A O 1
ATOM 1479 N N . GLY A 1 189 ? -3.033 -10.037 -26.963 1.00 63.25 189 GLY A N 1
ATOM 1480 C CA . GLY A 1 189 ? -3.726 -11.291 -27.281 1.00 63.25 189 GLY A CA 1
ATOM 1481 C C . GLY A 1 189 ? -4.199 -12.088 -26.056 1.00 63.25 189 GLY A C 1
ATOM 1482 O O . GLY A 1 189 ? -5.293 -12.645 -26.076 1.00 63.25 189 GLY A O 1
ATOM 1483 N N . THR A 1 190 ? -3.415 -12.122 -24.974 1.00 66.06 190 THR A N 1
ATOM 1484 C CA . THR A 1 190 ? -3.713 -12.902 -23.754 1.00 66.06 190 THR A CA 1
ATOM 1485 C C . THR A 1 190 ? -4.160 -12.031 -22.580 1.00 66.06 190 THR A C 1
ATOM 1487 O O . THR A 1 190 ? -4.829 -12.526 -21.674 1.00 66.06 190 THR A O 1
ATOM 1490 N N . ARG A 1 191 ? -3.851 -10.725 -22.607 1.00 69.19 191 ARG A N 1
ATOM 1491 C CA . ARG A 1 191 ? -4.137 -9.735 -21.549 1.00 69.19 191 ARG A CA 1
ATOM 1492 C C . ARG A 1 191 ? -3.673 -10.195 -20.163 1.00 69.19 191 ARG A C 1
ATOM 1494 O O . ARG A 1 191 ? -4.355 -9.956 -19.159 1.00 69.19 191 ARG A O 1
ATOM 1501 N N . THR A 1 192 ? -2.540 -10.889 -20.122 1.00 72.56 192 THR A N 1
ATOM 1502 C CA . THR A 1 192 ? -1.925 -11.422 -18.904 1.00 72.56 192 THR A CA 1
ATOM 1503 C C . THR A 1 192 ? -0.419 -11.252 -18.972 1.00 72.56 192 THR A C 1
ATOM 1505 O O . THR A 1 192 ? 0.196 -11.674 -19.955 1.00 72.56 192 THR A O 1
ATOM 1508 N N . ILE A 1 193 ? 0.182 -10.721 -17.909 1.00 80.06 193 ILE A N 1
ATOM 1509 C CA . ILE A 1 193 ? 1.642 -10.720 -17.762 1.00 80.06 193 ILE A CA 1
ATOM 1510 C C . ILE A 1 193 ? 2.080 -12.125 -17.315 1.00 80.06 193 ILE A C 1
ATOM 1512 O O . ILE A 1 193 ? 1.663 -12.563 -16.236 1.00 80.06 193 ILE A O 1
ATOM 1516 N N . PRO A 1 194 ? 2.895 -12.852 -18.104 1.00 81.00 194 PRO A N 1
ATOM 1517 C CA . PRO A 1 194 ? 3.294 -14.206 -17.750 1.00 81.00 194 PRO A CA 1
ATOM 1518 C C . PRO A 1 194 ? 4.152 -14.217 -16.473 1.00 81.00 194 PRO A C 1
ATOM 1520 O O . PRO A 1 194 ? 4.937 -13.288 -16.252 1.00 81.00 194 PRO A O 1
ATOM 1523 N N . PRO A 1 195 ? 4.045 -15.269 -15.643 1.00 88.81 195 PRO A N 1
ATOM 1524 C CA . PRO A 1 195 ? 4.936 -15.447 -14.506 1.00 88.81 195 PRO A CA 1
ATOM 1525 C C . PRO A 1 195 ? 6.404 -15.555 -14.937 1.00 88.81 195 PRO A C 1
ATOM 1527 O O . PRO A 1 195 ? 6.720 -16.170 -15.955 1.00 88.81 195 PRO A O 1
ATOM 1530 N N . ASN A 1 196 ? 7.309 -14.995 -14.138 1.00 89.94 196 ASN A N 1
ATOM 1531 C CA . ASN A 1 196 ? 8.748 -14.991 -14.380 1.00 89.94 196 ASN A CA 1
ATOM 1532 C C . ASN A 1 196 ? 9.530 -15.148 -13.058 1.00 89.94 196 ASN A C 1
ATOM 1534 O O . ASN A 1 196 ? 9.011 -14.871 -11.976 1.00 89.94 196 ASN A O 1
ATOM 1538 N N . PHE A 1 197 ? 10.795 -15.569 -13.142 1.00 91.12 197 PHE A N 1
ATOM 1539 C CA . PHE A 1 197 ? 11.709 -15.721 -12.003 1.00 91.12 197 PHE A CA 1
ATOM 1540 C C . PHE A 1 197 ? 12.962 -14.842 -12.162 1.00 91.12 197 PHE A C 1
ATOM 1542 O O . PHE A 1 197 ? 14.067 -15.358 -12.365 1.00 91.12 197 PHE A O 1
ATOM 1549 N N . PRO A 1 198 ? 12.817 -13.503 -12.139 1.00 90.88 198 PRO A N 1
ATOM 1550 C CA . PRO A 1 198 ? 13.946 -12.605 -12.326 1.00 90.88 198 PRO A CA 1
ATOM 1551 C C . PRO A 1 198 ? 14.873 -12.594 -11.103 1.00 90.88 198 PRO A C 1
ATOM 1553 O O . PRO A 1 198 ? 14.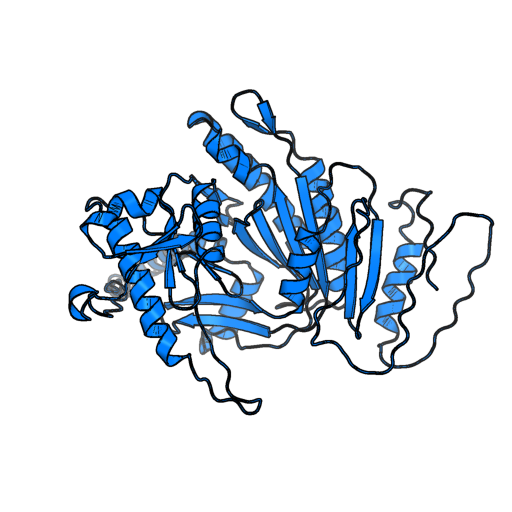565 -13.107 -10.029 1.00 90.88 198 PRO A O 1
ATOM 1556 N N . THR A 1 199 ? 16.032 -11.957 -11.259 1.00 87.50 199 THR A N 1
ATOM 1557 C CA . THR A 1 199 ? 16.948 -11.651 -10.149 1.00 87.50 199 THR A CA 1
ATOM 1558 C C . THR A 1 199 ? 17.081 -10.130 -10.021 1.00 87.50 199 THR A C 1
ATOM 1560 O O . THR A 1 199 ? 18.079 -9.572 -10.465 1.00 87.50 199 THR A O 1
ATOM 1563 N N . PRO A 1 200 ? 16.058 -9.411 -9.524 1.00 90.31 200 PRO A N 1
ATOM 1564 C CA . PRO A 1 200 ? 16.088 -7.958 -9.479 1.00 90.31 200 PRO A CA 1
ATOM 1565 C C . PRO A 1 200 ? 16.939 -7.425 -8.322 1.00 90.31 200 PRO A C 1
ATOM 1567 O O . PRO A 1 200 ? 17.151 -8.087 -7.302 1.00 90.31 200 PRO A O 1
ATOM 1570 N N . ALA A 1 201 ? 17.366 -6.170 -8.453 1.00 88.69 201 ALA A N 1
ATOM 1571 C CA . ALA A 1 201 ? 17.741 -5.351 -7.308 1.00 88.69 201 ALA A CA 1
ATOM 1572 C C . ALA A 1 201 ? 16.494 -4.609 -6.805 1.00 88.69 201 ALA A C 1
ATOM 1574 O O . ALA A 1 201 ? 15.759 -3.998 -7.578 1.00 88.69 201 ALA A O 1
ATOM 1575 N N . THR A 1 202 ? 16.227 -4.700 -5.509 1.00 90.00 202 THR A N 1
ATOM 1576 C CA . THR A 1 202 ? 15.069 -4.101 -4.839 1.00 90.00 202 THR A CA 1
ATOM 1577 C C . THR A 1 202 ? 15.543 -3.029 -3.878 1.00 90.00 202 THR A C 1
ATOM 1579 O O . THR A 1 202 ? 16.420 -3.290 -3.054 1.00 90.00 202 THR A O 1
ATOM 1582 N N . VAL A 1 203 ? 14.940 -1.849 -3.972 1.00 91.50 203 VAL A N 1
ATOM 1583 C CA . VAL A 1 203 ? 15.136 -0.734 -3.046 1.00 91.50 203 VAL A CA 1
ATOM 1584 C C . VAL A 1 203 ? 13.814 -0.501 -2.321 1.00 91.50 203 VAL A C 1
ATOM 1586 O O . VAL A 1 203 ? 12.784 -0.308 -2.958 1.00 91.50 203 VAL A O 1
ATOM 1589 N N . PHE A 1 204 ? 13.850 -0.528 -0.996 1.00 89.81 204 PHE A N 1
ATOM 1590 C CA . PHE A 1 204 ? 12.752 -0.098 -0.140 1.00 89.81 204 PHE A CA 1
ATOM 1591 C C . PHE A 1 204 ? 13.120 1.219 0.521 1.00 89.81 204 PHE A C 1
ATOM 1593 O O . PHE A 1 204 ? 14.216 1.336 1.073 1.00 89.81 204 PHE A O 1
ATOM 1600 N N . VAL A 1 205 ? 12.208 2.184 0.470 1.00 90.25 205 VAL A N 1
ATOM 1601 C CA . VAL A 1 205 ? 12.366 3.503 1.086 1.00 90.25 205 VAL A CA 1
ATOM 1602 C C . VAL A 1 205 ? 11.209 3.713 2.048 1.00 90.25 205 VAL A C 1
ATOM 1604 O O . VAL A 1 205 ? 10.079 3.794 1.593 1.00 90.25 205 VAL A O 1
ATOM 1607 N N . ASN A 1 206 ? 11.476 3.830 3.345 1.00 89.31 206 ASN A N 1
ATOM 1608 C CA . ASN A 1 206 ? 10.475 4.257 4.321 1.00 89.31 206 ASN A CA 1
ATOM 1609 C C . ASN A 1 206 ? 10.629 5.762 4.532 1.00 89.31 206 ASN A C 1
ATOM 1611 O O . ASN A 1 206 ? 11.642 6.197 5.086 1.00 89.31 206 ASN A O 1
ATOM 1615 N N . LEU A 1 207 ? 9.651 6.540 4.078 1.00 87.06 207 LEU A N 1
ATOM 1616 C CA . LEU A 1 207 ? 9.548 7.980 4.286 1.00 87.06 207 LEU A CA 1
ATOM 1617 C C . LEU A 1 207 ? 8.782 8.263 5.581 1.00 87.06 207 LEU A C 1
ATOM 1619 O O . LEU A 1 207 ? 7.654 7.805 5.755 1.00 87.06 207 LEU A O 1
ATOM 1623 N N . ARG A 1 208 ? 9.388 9.031 6.485 1.00 85.75 208 ARG A N 1
ATOM 1624 C CA . ARG A 1 208 ? 8.846 9.332 7.816 1.00 85.75 208 ARG A CA 1
ATOM 1625 C C . ARG A 1 208 ? 8.659 10.832 8.001 1.00 85.75 208 ARG A C 1
ATOM 1627 O O . ARG A 1 208 ? 9.424 11.626 7.452 1.00 85.75 208 ARG A O 1
ATOM 1634 N N . GLY A 1 209 ? 7.661 11.200 8.798 1.00 82.31 209 GLY A N 1
ATOM 1635 C CA . GLY A 1 209 ? 7.285 12.578 9.107 1.00 82.31 209 GLY A CA 1
ATOM 1636 C C . GLY A 1 209 ? 5.953 13.001 8.484 1.00 82.31 209 GLY A C 1
ATOM 1637 O O . GLY A 1 209 ? 5.270 13.824 9.074 1.00 82.31 209 GLY A O 1
ATOM 1638 N N . LEU A 1 210 ? 5.556 12.423 7.343 1.00 79.06 210 LEU A N 1
ATOM 1639 C CA . LEU A 1 210 ? 4.285 12.749 6.677 1.00 79.06 210 LEU A CA 1
ATOM 1640 C C . LEU A 1 210 ? 3.098 12.009 7.290 1.00 79.06 210 LEU A C 1
ATOM 1642 O O . LEU A 1 210 ? 2.100 12.612 7.659 1.00 79.06 210 LEU A O 1
ATOM 1646 N N . THR A 1 211 ? 3.182 10.683 7.392 1.00 75.81 211 THR A N 1
ATOM 1647 C CA . THR A 1 211 ? 2.061 9.879 7.899 1.00 75.81 211 THR A CA 1
ATOM 1648 C C . THR A 1 211 ? 1.756 10.235 9.350 1.00 75.81 211 THR A C 1
ATOM 1650 O O . THR A 1 211 ? 0.594 10.300 9.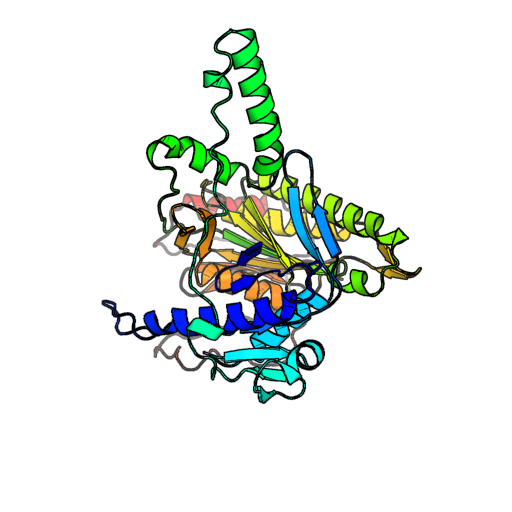734 1.00 75.81 211 THR A O 1
ATOM 1653 N N . GLU A 1 212 ? 2.805 10.484 10.136 1.00 77.06 212 GLU A N 1
ATOM 1654 C CA . GLU A 1 212 ? 2.711 10.832 11.551 1.00 77.06 212 GLU A CA 1
ATOM 1655 C C . GLU A 1 212 ? 2.182 12.252 11.794 1.00 77.06 212 GLU A C 1
ATOM 1657 O O . GLU A 1 212 ? 1.672 12.532 12.877 1.00 77.06 212 GLU A O 1
ATOM 1662 N N . SER A 1 213 ? 2.303 13.155 10.817 1.00 80.12 213 SER A N 1
ATOM 1663 C CA . SER A 1 213 ? 1.851 14.535 10.980 1.00 80.12 213 SER A CA 1
ATOM 1664 C C . SER A 1 213 ? 0.356 14.710 10.736 1.00 80.12 213 SER A C 1
ATOM 1666 O O . SER A 1 213 ? -0.252 15.577 11.364 1.00 80.12 213 SER A O 1
ATOM 1668 N N . ILE A 1 214 ? -0.258 13.865 9.898 1.00 84.25 214 ILE A N 1
ATOM 1669 C CA . ILE A 1 214 ? -1.678 13.958 9.514 1.00 84.25 214 ILE A CA 1
ATOM 1670 C C . ILE A 1 214 ? -2.618 14.041 10.715 1.00 84.25 214 ILE A C 1
ATOM 1672 O O . ILE A 1 214 ? -3.565 14.824 10.693 1.00 84.25 214 ILE A O 1
ATOM 1676 N N . ASP A 1 215 ? -2.354 13.284 11.780 1.00 81.06 215 ASP A N 1
ATOM 1677 C CA . ASP A 1 215 ? -3.240 13.258 12.949 1.00 81.06 215 ASP A CA 1
ATOM 1678 C C . ASP A 1 215 ? -3.176 14.550 13.784 1.00 81.06 215 ASP A C 1
ATOM 1680 O O . ASP A 1 215 ? -4.086 14.827 14.562 1.00 81.06 215 ASP A O 1
ATOM 1684 N N . GLN A 1 216 ? -2.118 15.349 13.615 1.00 82.12 216 GLN A N 1
ATOM 1685 C CA . GLN A 1 216 ? -1.927 16.654 14.265 1.00 82.12 216 GLN A CA 1
ATOM 1686 C C . GLN A 1 216 ? -2.268 17.826 13.336 1.00 82.12 216 GLN A C 1
ATOM 1688 O O . GLN A 1 216 ? -2.203 18.980 13.751 1.00 82.12 216 GLN A O 1
ATOM 1693 N N . THR A 1 217 ? -2.612 17.529 12.083 1.00 83.00 217 THR A N 1
ATOM 1694 C CA . THR A 1 217 ? -2.801 18.521 11.027 1.00 83.00 217 THR A CA 1
ATOM 1695 C C . THR A 1 217 ? -4.205 19.110 11.065 1.00 83.00 217 THR A C 1
ATOM 1697 O O . THR A 1 217 ? -5.203 18.383 11.150 1.00 83.00 217 THR A O 1
ATOM 1700 N N . LEU A 1 218 ? -4.295 20.433 10.943 1.00 86.12 218 LEU A N 1
ATOM 1701 C CA . LEU A 1 218 ? -5.571 21.131 10.826 1.00 86.12 218 LEU A CA 1
ATOM 1702 C C . LEU A 1 218 ? -6.140 21.011 9.397 1.00 86.12 218 LEU A C 1
ATOM 1704 O O . LEU A 1 218 ? -5.382 20.916 8.435 1.00 86.12 218 LEU A O 1
ATOM 1708 N N . PRO A 1 219 ? -7.471 21.055 9.195 1.00 86.94 219 PRO A N 1
ATOM 1709 C CA . PRO A 1 219 ? -8.060 20.846 7.868 1.00 86.94 219 PRO A CA 1
ATOM 1710 C C . PRO A 1 219 ? -7.568 21.779 6.753 1.00 86.94 219 PRO A C 1
ATOM 1712 O O . PRO A 1 219 ? -7.559 21.394 5.586 1.00 86.94 219 PRO A O 1
ATOM 1715 N N . ASN A 1 220 ? -7.155 22.998 7.097 1.00 87.75 220 ASN A N 1
ATOM 1716 C CA . ASN A 1 220 ? -6.579 23.968 6.166 1.00 87.75 220 ASN A CA 1
ATOM 1717 C C . ASN A 1 220 ? -5.138 23.629 5.738 1.00 87.75 220 ASN A C 1
ATOM 1719 O O . ASN A 1 220 ? -4.704 24.123 4.704 1.00 87.75 220 ASN A O 1
ATOM 1723 N N . GLU A 1 221 ? -4.425 22.786 6.487 1.00 88.19 221 GLU A N 1
ATOM 1724 C CA . GLU A 1 221 ? -3.032 22.384 6.232 1.00 88.19 221 GLU A CA 1
ATOM 1725 C C . GLU A 1 221 ? -2.938 21.084 5.397 1.00 88.19 221 GLU A C 1
ATOM 1727 O O . GLU A 1 221 ? -1.860 20.703 4.940 1.00 88.19 221 GLU A O 1
ATOM 1732 N N . TYR A 1 222 ? -4.056 20.382 5.147 1.00 88.00 222 TYR A N 1
ATOM 1733 C CA . TYR A 1 222 ? -4.049 19.116 4.393 1.00 88.00 222 TYR A CA 1
ATOM 1734 C C . TYR A 1 222 ? -3.466 19.256 2.985 1.00 88.00 222 TYR A C 1
ATOM 1736 O O . TYR A 1 222 ? -2.745 18.367 2.530 1.00 88.00 222 TYR A O 1
ATOM 1744 N N . ASN A 1 223 ? -3.748 20.367 2.302 1.00 88.75 223 ASN A N 1
ATOM 1745 C CA . ASN A 1 223 ? -3.235 20.606 0.954 1.00 88.75 223 ASN A CA 1
ATOM 1746 C C . ASN A 1 223 ? -1.712 20.776 0.940 1.00 88.75 223 ASN A C 1
ATOM 1748 O O . ASN A 1 223 ? -1.072 20.303 0.004 1.00 88.75 223 ASN A O 1
ATOM 1752 N N . ASP A 1 224 ? -1.130 21.374 1.980 1.00 87.50 224 ASP A N 1
ATOM 1753 C CA . ASP A 1 224 ? 0.317 21.581 2.074 1.00 87.50 224 ASP A CA 1
ATOM 1754 C C . ASP A 1 224 ? 1.046 20.245 2.264 1.00 87.50 224 ASP A C 1
ATOM 1756 O O . ASP A 1 224 ? 2.055 19.973 1.612 1.00 87.50 224 ASP A O 1
ATOM 1760 N N . ILE A 1 225 ? 0.489 19.353 3.092 1.00 87.62 225 ILE A N 1
ATOM 1761 C CA . ILE A 1 225 ? 1.046 18.008 3.302 1.00 87.62 225 ILE A CA 1
ATOM 1762 C C . ILE A 1 225 ? 0.920 17.154 2.044 1.00 87.62 225 ILE A C 1
ATOM 1764 O O . ILE A 1 225 ? 1.882 16.490 1.648 1.00 87.62 225 ILE A O 1
ATOM 1768 N N . VAL A 1 226 ? -0.251 17.170 1.401 1.00 89.56 226 VAL A N 1
ATOM 1769 C CA . VAL A 1 226 ? -0.463 16.451 0.138 1.00 89.56 226 VAL A CA 1
ATOM 1770 C C . VAL A 1 226 ? 0.464 16.996 -0.947 1.00 89.56 226 VAL A C 1
ATOM 1772 O O . VAL A 1 226 ? 1.059 16.204 -1.674 1.00 89.56 226 VAL A O 1
ATOM 1775 N N . GLY A 1 227 ? 0.644 18.317 -1.019 1.00 89.75 227 GLY A N 1
ATOM 1776 C CA . GLY A 1 227 ? 1.569 18.979 -1.936 1.00 89.75 227 GLY A CA 1
ATOM 1777 C C . GLY A 1 227 ? 3.015 18.541 -1.720 1.00 89.75 227 GLY A C 1
ATOM 1778 O O . GLY A 1 227 ? 3.657 18.090 -2.666 1.00 89.75 227 GLY A O 1
ATOM 1779 N N . CYS A 1 228 ? 3.500 18.565 -0.475 1.00 88.94 228 CYS A N 1
ATOM 1780 C CA . CYS A 1 228 ? 4.854 18.118 -0.149 1.00 88.94 228 CYS A CA 1
ATOM 1781 C C . CYS A 1 228 ? 5.067 16.628 -0.465 1.00 88.94 228 CYS A C 1
ATOM 1783 O O . CYS A 1 228 ? 6.096 16.246 -1.026 1.00 88.94 228 CYS A O 1
ATOM 1785 N N . PHE A 1 229 ? 4.083 15.768 -0.173 1.00 88.94 229 PHE A N 1
ATOM 1786 C CA . PHE A 1 229 ? 4.176 14.358 -0.555 1.00 88.94 229 PHE A CA 1
ATOM 1787 C C . PHE A 1 229 ? 4.173 14.197 -2.085 1.00 88.94 229 PHE A C 1
ATOM 1789 O O . PHE A 1 229 ? 4.943 13.412 -2.634 1.00 88.94 229 PHE A O 1
ATOM 1796 N N . SER A 1 230 ? 3.349 14.969 -2.791 1.00 91.69 230 SER A N 1
ATOM 1797 C CA . SER A 1 230 ? 3.298 14.968 -4.253 1.00 91.69 230 SER A CA 1
ATOM 1798 C C . SER A 1 230 ? 4.633 15.370 -4.882 1.00 91.69 230 SER A C 1
ATOM 1800 O O . SER A 1 230 ? 5.089 14.708 -5.816 1.00 91.69 230 SER A O 1
ATOM 1802 N N . GLU A 1 231 ? 5.294 16.395 -4.344 1.00 90.69 231 GLU A N 1
ATOM 1803 C CA . GLU A 1 231 ? 6.627 16.840 -4.764 1.00 90.69 231 GLU A CA 1
ATOM 1804 C C . GLU A 1 231 ? 7.679 15.751 -4.514 1.00 90.69 231 GLU A C 1
ATOM 1806 O O . GLU A 1 231 ? 8.333 15.292 -5.454 1.00 90.69 231 GLU A O 1
ATOM 1811 N N . ALA A 1 232 ? 7.752 15.233 -3.282 1.00 90.38 232 ALA A N 1
ATOM 1812 C CA . ALA A 1 232 ? 8.682 14.167 -2.915 1.00 90.38 232 ALA A CA 1
ATOM 1813 C C . ALA A 1 232 ? 8.507 12.919 -3.794 1.00 90.38 232 ALA A C 1
ATOM 1815 O O . ALA A 1 232 ? 9.481 12.350 -4.290 1.00 90.38 232 ALA A O 1
ATOM 1816 N N . PHE A 1 233 ? 7.263 12.487 -4.010 1.00 92.50 233 PHE A N 1
ATOM 1817 C CA . PHE A 1 233 ? 6.950 11.341 -4.855 1.00 92.50 233 PHE A CA 1
ATOM 1818 C C . PHE A 1 233 ? 7.360 11.577 -6.313 1.00 92.50 233 PHE A C 1
ATOM 1820 O O . PHE A 1 233 ? 7.963 10.692 -6.921 1.00 92.50 233 PHE A O 1
ATOM 1827 N N . SER A 1 234 ? 7.077 12.761 -6.860 1.00 93.31 234 SER A N 1
ATOM 1828 C CA . SER A 1 234 ? 7.387 13.098 -8.254 1.00 93.31 234 SER A CA 1
ATOM 1829 C C . SER A 1 234 ? 8.894 13.123 -8.511 1.00 93.31 234 SER A C 1
ATOM 1831 O O . SER A 1 234 ? 9.362 12.516 -9.477 1.00 93.31 234 SER A O 1
ATOM 1833 N N . GLU A 1 235 ? 9.673 13.743 -7.618 1.00 94.00 235 GLU A N 1
ATOM 1834 C CA . GLU A 1 235 ? 11.136 13.774 -7.727 1.00 94.00 235 GLU A CA 1
ATOM 1835 C C . GLU A 1 235 ? 11.759 12.379 -7.599 1.00 94.00 235 GLU A C 1
ATOM 1837 O O . GLU A 1 235 ? 12.631 11.995 -8.388 1.00 94.00 235 GLU A O 1
ATOM 1842 N N . ILE A 1 236 ? 11.286 11.583 -6.635 1.00 94.44 236 ILE A N 1
ATOM 1843 C CA . ILE A 1 236 ? 11.741 10.201 -6.457 1.00 94.44 236 ILE A CA 1
ATOM 1844 C C . ILE A 1 236 ? 11.410 9.377 -7.704 1.00 94.44 236 ILE A C 1
ATOM 1846 O O . ILE A 1 236 ? 12.285 8.667 -8.207 1.00 94.44 236 ILE A O 1
ATOM 1850 N N . ASN A 1 237 ? 10.185 9.476 -8.229 1.00 94.44 237 ASN A N 1
ATOM 1851 C CA . ASN A 1 237 ? 9.775 8.734 -9.418 1.00 94.44 237 ASN A CA 1
ATOM 1852 C C . ASN A 1 237 ? 10.637 9.100 -10.636 1.00 94.44 237 ASN A C 1
ATOM 1854 O O . ASN A 1 237 ? 11.138 8.201 -11.308 1.00 94.44 237 ASN A O 1
ATOM 1858 N N . ALA A 1 238 ? 10.911 10.388 -10.861 1.00 93.81 238 ALA A N 1
ATOM 1859 C CA . ALA A 1 238 ? 11.765 10.844 -11.959 1.00 93.81 238 ALA A CA 1
ATOM 1860 C C . ALA A 1 238 ? 13.193 10.260 -11.880 1.00 93.81 238 ALA A C 1
ATOM 1862 O O . ALA A 1 238 ? 13.758 9.793 -12.876 1.00 93.81 238 ALA A O 1
ATOM 1863 N N . VAL A 1 239 ? 13.790 10.213 -10.683 1.00 94.75 239 VAL A N 1
ATOM 1864 C CA . VAL A 1 239 ? 15.105 9.580 -10.476 1.00 94.75 239 VAL A CA 1
ATOM 1865 C C . VAL A 1 239 ? 15.054 8.065 -10.685 1.00 94.75 239 VAL A C 1
ATOM 1867 O O . VAL A 1 239 ? 16.007 7.476 -11.199 1.00 94.75 239 VAL A O 1
ATOM 1870 N N . VAL A 1 240 ? 13.971 7.408 -10.279 1.00 94.31 240 VAL A N 1
ATOM 1871 C CA . VAL A 1 240 ? 13.794 5.965 -10.478 1.00 94.31 240 VAL A CA 1
ATOM 1872 C C . VAL A 1 240 ? 13.687 5.638 -11.969 1.00 94.31 240 VAL A C 1
ATOM 1874 O O . VAL A 1 240 ? 14.425 4.778 -12.460 1.00 94.31 240 VAL A O 1
ATOM 1877 N N . GLU A 1 241 ? 12.832 6.352 -12.697 1.00 92.00 241 GLU A N 1
ATOM 1878 C CA . GLU A 1 241 ? 12.581 6.137 -14.123 1.00 92.00 241 GLU A CA 1
ATOM 1879 C C . GLU A 1 241 ? 13.792 6.483 -14.989 1.00 92.00 241 GLU A C 1
ATOM 1881 O O . GLU A 1 241 ? 14.162 5.690 -15.856 1.00 92.00 241 GLU A O 1
ATOM 1886 N N . SER A 1 242 ? 14.488 7.591 -14.708 1.00 91.56 242 SER A N 1
ATOM 1887 C CA . SER A 1 242 ? 15.714 7.969 -15.437 1.00 91.56 242 SER A CA 1
ATOM 1888 C C . SER A 1 242 ? 16.827 6.921 -15.325 1.00 91.56 242 SER A C 1
ATOM 1890 O O . SER A 1 242 ? 17.682 6.812 -16.207 1.00 91.56 242 SER A O 1
ATOM 1892 N N . LYS A 1 243 ? 16.806 6.096 -14.271 1.00 90.31 243 LYS A N 1
ATOM 1893 C CA . LYS A 1 243 ? 17.726 4.963 -14.107 1.00 90.31 243 LYS A CA 1
ATOM 1894 C C . LYS A 1 243 ? 17.145 3.634 -14.571 1.00 90.31 243 LYS A C 1
ATOM 1896 O O . LYS A 1 243 ? 17.829 2.621 -14.443 1.00 90.31 243 LYS A O 1
ATOM 1901 N N . GLY A 1 244 ? 15.954 3.613 -15.160 1.00 89.69 244 GLY A N 1
ATOM 1902 C CA . GLY A 1 244 ? 15.309 2.404 -15.669 1.00 89.69 244 GLY A CA 1
ATOM 1903 C C . GLY A 1 244 ? 14.737 1.501 -14.574 1.00 89.69 244 GLY A C 1
ATOM 1904 O O . GLY A 1 244 ? 14.531 0.313 -14.815 1.00 89.69 244 GLY A O 1
ATOM 1905 N N . GLY A 1 245 ? 14.520 2.037 -13.372 1.00 91.88 245 GLY A N 1
ATOM 1906 C CA . GLY A 1 245 ? 13.787 1.360 -12.308 1.00 91.88 245 GLY A CA 1
ATOM 1907 C C . GLY A 1 245 ? 12.283 1.592 -12.419 1.00 91.88 245 GLY A C 1
ATOM 1908 O O . GLY A 1 245 ? 11.817 2.374 -13.244 1.00 91.88 245 GLY A O 1
ATOM 1909 N N . ILE A 1 246 ? 11.524 0.916 -11.563 1.00 91.94 246 ILE A N 1
ATOM 1910 C CA . ILE A 1 246 ? 10.083 1.124 -11.399 1.00 91.94 246 ILE A CA 1
ATOM 1911 C C . ILE A 1 246 ? 9.785 1.415 -9.945 1.00 91.94 246 ILE A C 1
ATOM 1913 O O . ILE A 1 246 ? 10.060 0.566 -9.096 1.00 91.94 246 ILE A O 1
ATOM 1917 N N . LEU A 1 247 ? 9.140 2.549 -9.677 1.00 92.12 247 LEU A N 1
ATOM 1918 C CA . LEU A 1 247 ? 8.462 2.798 -8.412 1.00 92.12 247 LEU A CA 1
ATOM 1919 C C . LEU A 1 247 ? 7.075 2.171 -8.506 1.00 92.12 247 LEU A C 1
ATOM 1921 O O . LEU A 1 247 ? 6.174 2.676 -9.179 1.00 92.12 247 LEU A O 1
ATOM 1925 N N . LYS A 1 248 ? 6.924 1.016 -7.862 1.00 86.75 248 LYS A N 1
ATOM 1926 C CA . LYS A 1 248 ? 5.713 0.213 -7.997 1.00 86.75 248 LYS A CA 1
ATOM 1927 C C . LYS A 1 248 ? 4.541 0.829 -7.259 1.00 86.75 248 LYS A C 1
ATOM 1929 O O . LYS A 1 248 ? 3.465 0.925 -7.833 1.00 86.75 248 LYS A O 1
ATOM 1934 N N . LYS A 1 249 ? 4.747 1.151 -5.982 1.00 81.75 249 LYS A N 1
ATOM 1935 C CA . LYS A 1 249 ? 3.683 1.579 -5.081 1.00 81.75 249 LYS A CA 1
ATOM 1936 C C . LYS A 1 249 ? 4.231 2.303 -3.859 1.00 81.75 249 LYS A C 1
ATOM 1938 O O . LYS A 1 249 ? 5.370 2.046 -3.457 1.00 81.75 249 LYS A O 1
ATOM 1943 N N . VAL A 1 250 ? 3.386 3.150 -3.279 1.00 80.25 250 VAL A N 1
ATOM 1944 C CA . VAL A 1 250 ? 3.571 3.783 -1.971 1.00 80.25 250 VAL A CA 1
ATOM 1945 C C . VAL A 1 250 ? 2.547 3.188 -1.009 1.00 80.25 250 VAL A C 1
ATOM 1947 O O . VAL A 1 250 ? 1.355 3.184 -1.299 1.00 80.25 250 VAL A O 1
ATOM 1950 N N . THR A 1 251 ? 3.011 2.659 0.118 1.00 75.62 251 THR A N 1
ATOM 1951 C CA . THR A 1 251 ? 2.190 1.894 1.069 1.00 75.62 251 THR A CA 1
ATOM 1952 C C . THR A 1 251 ? 2.407 2.446 2.475 1.00 75.62 251 THR A C 1
ATOM 1954 O O . THR A 1 251 ? 3.532 2.795 2.825 1.00 75.62 251 THR A O 1
ATOM 1957 N N . CYS A 1 252 ? 1.380 2.524 3.322 1.00 62.66 252 CYS A N 1
ATOM 1958 C CA . CYS A 1 252 ? 1.589 2.937 4.717 1.00 62.66 252 CYS A CA 1
ATOM 1959 C C . CYS A 1 252 ? 2.270 1.806 5.484 1.00 62.66 252 CYS A C 1
ATOM 1961 O O . CYS A 1 252 ? 1.708 0.720 5.587 1.00 62.66 252 CYS A O 1
ATOM 1963 N N . HIS A 1 253 ? 3.430 2.034 6.077 1.00 64.56 253 HIS A N 1
ATOM 1964 C CA . HIS A 1 253 ? 4.071 1.092 6.992 1.00 64.56 253 HIS A CA 1
ATOM 1965 C C . HIS A 1 253 ? 3.832 1.514 8.440 1.00 64.56 253 HIS A C 1
ATOM 1967 O O . HIS A 1 253 ? 3.584 2.685 8.702 1.00 64.56 253 HIS A O 1
ATOM 1973 N N . LEU A 1 254 ? 3.983 0.590 9.399 1.00 58.47 254 LEU A N 1
ATOM 1974 C CA . LEU A 1 254 ? 3.834 0.839 10.850 1.00 58.47 254 LEU A CA 1
ATOM 1975 C C . LEU A 1 254 ? 4.672 2.022 11.377 1.00 58.47 254 LEU A C 1
ATOM 1977 O O . LEU A 1 254 ? 4.472 2.493 12.490 1.00 58.47 254 LEU A O 1
ATOM 1981 N N . SER A 1 255 ? 5.641 2.477 10.591 1.00 56.84 255 SER A N 1
ATOM 1982 C CA . SER A 1 255 ? 6.596 3.517 10.934 1.00 56.84 255 SER A CA 1
ATOM 1983 C C . SER A 1 255 ? 6.773 4.547 9.816 1.00 56.84 255 SER A C 1
ATOM 1985 O O . SER A 1 255 ? 7.847 5.124 9.755 1.00 56.84 255 SER A O 1
ATOM 1987 N N . GLY A 1 256 ? 5.822 4.732 8.894 1.00 66.38 256 GLY A N 1
ATOM 1988 C CA . GLY A 1 256 ? 5.939 5.727 7.816 1.00 66.38 256 GLY A CA 1
ATOM 1989 C C . GLY A 1 256 ? 5.265 5.304 6.510 1.00 66.38 256 GLY A C 1
ATOM 1990 O O . GLY A 1 256 ? 4.209 4.674 6.527 1.00 66.38 256 GLY A O 1
ATOM 1991 N N . SER A 1 257 ? 5.852 5.675 5.375 1.00 76.94 257 SER A N 1
ATOM 1992 C CA . SER A 1 257 ? 5.389 5.325 4.029 1.00 76.94 257 SER A CA 1
ATOM 1993 C C . SER A 1 257 ? 6.471 4.564 3.268 1.00 76.94 257 SER A C 1
ATOM 1995 O O . SER A 1 257 ? 7.499 5.136 2.910 1.00 76.94 257 SER A O 1
ATOM 1997 N N . ASP A 1 258 ? 6.227 3.287 2.989 1.00 85.44 258 ASP A N 1
ATOM 1998 C CA . ASP A 1 258 ? 7.131 2.422 2.239 1.00 85.44 258 ASP A CA 1
ATOM 1999 C C . ASP A 1 258 ? 6.929 2.589 0.734 1.00 85.44 258 ASP A C 1
ATOM 2001 O O . ASP A 1 258 ? 5.828 2.411 0.212 1.00 85.44 258 ASP A O 1
ATOM 2005 N N . MET A 1 259 ? 8.019 2.844 0.022 1.00 90.06 259 MET A N 1
ATOM 2006 C CA . MET A 1 259 ? 8.088 2.811 -1.432 1.00 90.06 259 MET A CA 1
ATOM 2007 C C . MET A 1 259 ? 8.885 1.589 -1.868 1.00 90.06 259 MET A C 1
ATOM 2009 O O . MET A 1 259 ? 10.046 1.424 -1.479 1.00 90.06 259 MET A O 1
ATOM 2013 N N . ALA A 1 260 ? 8.272 0.747 -2.698 1.00 90.69 260 ALA A N 1
ATOM 2014 C CA . ALA A 1 260 ? 8.930 -0.413 -3.288 1.00 90.69 260 ALA A CA 1
ATOM 2015 C C . ALA A 1 260 ? 9.408 -0.086 -4.706 1.00 90.69 260 ALA A C 1
ATOM 2017 O O . ALA A 1 260 ? 8.605 0.210 -5.598 1.00 90.69 260 ALA A O 1
ATOM 2018 N N . ILE A 1 261 ? 10.721 -0.168 -4.914 1.00 93.50 261 ILE A N 1
ATOM 2019 C CA . ILE A 1 261 ? 11.370 0.142 -6.185 1.00 93.50 261 ILE A CA 1
ATOM 2020 C C . ILE A 1 261 ? 12.121 -1.089 -6.697 1.00 93.50 261 ILE A C 1
ATOM 2022 O O . ILE A 1 261 ? 12.875 -1.729 -5.959 1.00 93.50 261 ILE A O 1
ATOM 2026 N N . TYR A 1 262 ? 11.953 -1.396 -7.982 1.00 92.81 262 TYR A N 1
ATOM 2027 C CA . TYR A 1 262 ? 12.557 -2.564 -8.622 1.00 92.81 262 TYR A CA 1
ATOM 2028 C C . TYR A 1 262 ? 13.437 -2.173 -9.801 1.00 92.81 262 TYR A C 1
ATOM 2030 O O . TYR A 1 262 ? 13.091 -1.305 -10.598 1.00 92.81 262 TYR A O 1
ATOM 2038 N N . PHE A 1 263 ? 14.557 -2.875 -9.925 1.00 91.81 263 PHE A N 1
ATOM 2039 C CA . PHE A 1 263 ? 15.509 -2.778 -11.021 1.00 91.81 263 PHE A CA 1
ATOM 2040 C C . PHE A 1 263 ? 15.789 -4.182 -11.555 1.00 91.81 263 PHE A C 1
ATOM 2042 O O . PHE A 1 263 ? 15.995 -5.108 -10.771 1.00 91.81 263 PHE A O 1
ATOM 2049 N N . GLY A 1 264 ? 15.810 -4.357 -12.877 1.00 87.44 264 GLY A N 1
ATOM 2050 C CA . GLY A 1 264 ? 16.000 -5.678 -13.487 1.00 87.44 264 GLY A CA 1
ATOM 2051 C C . GLY A 1 264 ? 14.721 -6.517 -13.587 1.00 87.44 264 GLY A C 1
ATOM 2052 O O . GLY A 1 264 ? 14.791 -7.709 -13.866 1.00 87.44 264 GLY A O 1
ATOM 2053 N N . THR A 1 265 ? 13.556 -5.913 -13.342 1.00 87.31 265 THR A N 1
ATOM 2054 C CA . THR A 1 265 ? 12.248 -6.466 -13.702 1.00 87.31 265 THR A CA 1
ATOM 2055 C C . THR A 1 265 ? 11.246 -5.320 -13.861 1.00 87.31 265 THR A C 1
ATOM 2057 O O . THR A 1 265 ? 11.234 -4.416 -13.025 1.00 87.31 265 THR A O 1
ATOM 2060 N N . PRO A 1 266 ? 10.376 -5.354 -14.879 1.00 78.62 266 PRO A N 1
ATOM 2061 C CA . PRO A 1 266 ? 10.337 -6.309 -15.974 1.00 78.62 266 PRO A CA 1
ATOM 2062 C C . PRO A 1 266 ? 11.361 -6.001 -17.081 1.00 78.62 266 PRO A C 1
ATOM 2064 O O . PRO A 1 266 ? 11.788 -6.927 -17.764 1.00 78.62 266 PRO A O 1
ATOM 2067 N N . LYS A 1 267 ? 11.826 -4.749 -17.219 1.00 80.19 267 LYS A N 1
ATOM 2068 C CA . LYS A 1 267 ? 12.970 -4.413 -18.080 1.00 80.19 267 LYS A CA 1
ATOM 2069 C C . LYS A 1 267 ? 14.289 -4.755 -17.381 1.00 80.19 267 LYS A C 1
ATOM 2071 O O . LYS A 1 267 ? 14.444 -4.548 -16.174 1.00 80.19 267 LYS A O 1
ATOM 2076 N N . VAL A 1 268 ? 15.252 -5.270 -18.146 1.00 80.44 268 VAL A N 1
ATOM 2077 C CA . VAL A 1 268 ? 16.553 -5.736 -17.639 1.00 80.44 268 VAL A CA 1
ATOM 2078 C C . VAL A 1 268 ? 17.688 -4.921 -18.256 1.00 80.44 268 VAL A C 1
ATOM 2080 O O . VAL A 1 268 ? 17.861 -4.919 -19.470 1.00 80.44 268 VAL A O 1
ATOM 2083 N N . TYR A 1 269 ? 18.496 -4.279 -17.409 1.00 78.25 269 TYR A N 1
ATOM 2084 C CA . TYR A 1 269 ? 19.718 -3.561 -17.796 1.00 78.25 269 TYR A CA 1
ATOM 2085 C C . TYR A 1 269 ? 20.953 -4.216 -17.160 1.00 78.25 269 TYR A C 1
ATOM 2087 O O . TYR A 1 269 ? 20.930 -4.443 -15.960 1.00 78.25 269 TYR A O 1
ATOM 2095 N N . PRO A 1 270 ? 22.062 -4.489 -17.864 1.00 74.25 270 PRO A N 1
ATOM 2096 C CA . PRO A 1 270 ? 23.201 -5.221 -17.284 1.00 74.25 270 PRO A CA 1
ATOM 2097 C C . PRO A 1 270 ? 23.778 -4.646 -15.972 1.00 74.25 270 PRO A C 1
ATOM 2099 O O . PRO A 1 270 ? 24.371 -5.367 -15.176 1.00 74.25 270 PRO A O 1
ATOM 2102 N N . ASP A 1 271 ? 23.606 -3.347 -15.738 1.00 79.25 271 ASP A N 1
ATOM 2103 C CA . ASP A 1 271 ? 24.086 -2.568 -14.594 1.00 79.25 271 ASP A CA 1
ATOM 2104 C C . ASP A 1 271 ? 22.985 -2.251 -13.555 1.00 79.25 271 ASP A C 1
ATOM 2106 O O . ASP A 1 271 ? 23.171 -1.392 -12.689 1.00 79.25 271 ASP A O 1
ATOM 2110 N N . TYR A 1 272 ? 21.844 -2.951 -13.589 1.00 79.25 272 TYR A N 1
ATOM 2111 C CA . TYR A 1 272 ? 20.694 -2.685 -12.714 1.00 79.25 272 TYR A CA 1
ATOM 2112 C C . TYR A 1 272 ? 20.994 -2.711 -11.190 1.00 79.25 272 TYR A C 1
ATOM 2114 O O . TYR A 1 272 ? 20.369 -1.922 -10.475 1.00 79.25 272 TYR A O 1
ATOM 2122 N N . PRO A 1 273 ? 21.963 -3.485 -10.637 1.00 81.12 273 PRO A N 1
ATOM 2123 C CA . PRO A 1 273 ? 22.309 -3.380 -9.214 1.00 81.12 273 PRO A CA 1
ATOM 2124 C C . PRO A 1 273 ? 22.996 -2.055 -8.856 1.00 81.12 273 PRO A C 1
ATOM 2126 O O . PRO A 1 273 ? 22.782 -1.520 -7.769 1.00 81.12 273 PRO A O 1
ATOM 2129 N N . LEU A 1 274 ? 23.812 -1.514 -9.769 1.00 78.81 274 LEU A N 1
ATOM 2130 C CA . LEU A 1 274 ? 24.463 -0.216 -9.585 1.00 78.81 274 LEU A CA 1
ATOM 2131 C C . LEU A 1 274 ? 23.428 0.909 -9.662 1.00 78.81 274 LEU A C 1
ATOM 2133 O O . LEU A 1 274 ? 23.393 1.763 -8.782 1.00 78.81 274 LEU A O 1
ATOM 2137 N N . ARG A 1 275 ? 22.526 0.856 -10.647 1.00 85.56 275 ARG A N 1
ATOM 2138 C CA . ARG A 1 275 ? 21.408 1.806 -10.778 1.00 85.56 275 ARG A CA 1
ATOM 2139 C C . ARG A 1 275 ? 20.576 1.880 -9.497 1.00 85.56 275 ARG A C 1
ATOM 2141 O O . ARG A 1 275 ? 20.327 2.974 -9.002 1.00 85.56 275 ARG A O 1
ATOM 2148 N N . ALA A 1 276 ? 20.258 0.729 -8.900 1.00 86.56 276 ALA A N 1
ATOM 2149 C CA . ALA A 1 276 ? 19.553 0.651 -7.621 1.00 86.56 276 ALA A CA 1
ATOM 2150 C C . ALA A 1 276 ? 20.309 1.351 -6.475 1.00 86.56 276 ALA A C 1
ATOM 2152 O O . ALA A 1 276 ? 19.721 2.123 -5.716 1.00 86.56 276 ALA A O 1
ATOM 2153 N N . ALA A 1 277 ? 21.622 1.120 -6.371 1.00 81.12 277 ALA A N 1
ATOM 2154 C CA . ALA A 1 277 ? 22.489 1.762 -5.384 1.00 81.12 277 ALA A CA 1
ATOM 2155 C C . ALA A 1 277 ? 22.489 3.290 -5.516 1.00 81.12 277 ALA A C 1
ATOM 2157 O O . ALA A 1 277 ? 22.344 4.022 -4.536 1.00 81.12 277 ALA A O 1
ATOM 2158 N N . GLU A 1 278 ? 22.655 3.777 -6.743 1.00 82.94 278 GLU A N 1
ATOM 2159 C CA . GLU A 1 278 ? 22.711 5.204 -7.013 1.00 82.94 278 GLU A CA 1
ATOM 2160 C C . GLU A 1 278 ? 21.339 5.869 -6.853 1.00 82.94 278 GLU A C 1
ATOM 2162 O O . GLU A 1 278 ? 21.274 7.032 -6.462 1.00 82.94 278 GLU A O 1
ATOM 2167 N N . THR A 1 279 ? 20.241 5.179 -7.178 1.00 90.44 279 THR A N 1
ATOM 2168 C CA . THR A 1 279 ? 18.879 5.655 -6.892 1.00 90.44 279 THR A CA 1
ATOM 2169 C C . THR A 1 279 ? 18.677 5.812 -5.395 1.00 90.44 279 THR A C 1
ATOM 2171 O O . THR A 1 279 ? 18.230 6.865 -4.965 1.00 90.44 279 THR A O 1
ATOM 2174 N N . ALA A 1 280 ? 19.078 4.832 -4.585 1.00 87.31 280 ALA A N 1
ATOM 2175 C CA . ALA A 1 280 ? 18.964 4.925 -3.132 1.00 87.31 280 ALA A CA 1
ATOM 2176 C C . ALA A 1 280 ? 19.695 6.158 -2.556 1.00 87.31 280 ALA A C 1
ATOM 2178 O O . ALA A 1 280 ? 19.168 6.851 -1.688 1.00 87.31 280 ALA A O 1
ATOM 2179 N N . LEU A 1 281 ? 20.890 6.479 -3.067 1.00 85.06 281 LEU A N 1
ATOM 2180 C CA . LEU A 1 281 ? 21.618 7.691 -2.667 1.00 85.06 281 LEU A CA 1
ATOM 2181 C C . LEU A 1 281 ? 20.919 8.978 -3.121 1.00 85.06 281 LEU A C 1
ATOM 2183 O O . LEU A 1 281 ? 20.859 9.936 -2.353 1.00 85.06 281 LEU A O 1
ATOM 2187 N N . ALA A 1 282 ? 20.401 9.001 -4.348 1.00 89.31 282 ALA A N 1
ATOM 2188 C CA . ALA A 1 282 ? 19.701 10.158 -4.892 1.00 89.31 282 ALA A CA 1
ATOM 2189 C C . ALA A 1 282 ? 18.386 10.437 -4.146 1.00 89.31 282 ALA A C 1
ATOM 2191 O O . ALA A 1 282 ? 18.149 11.576 -3.762 1.00 89.31 282 ALA A O 1
ATOM 2192 N N . VAL A 1 283 ? 17.601 9.399 -3.836 1.00 90.56 283 VAL A N 1
ATOM 2193 C CA . VAL A 1 283 ? 16.372 9.513 -3.032 1.00 90.56 283 VAL A CA 1
ATOM 2194 C C . VAL A 1 283 ? 16.660 10.102 -1.654 1.00 90.56 283 VAL A C 1
ATOM 2196 O O . VAL A 1 283 ? 15.958 11.006 -1.212 1.00 90.56 283 VAL A O 1
ATOM 2199 N N . ARG A 1 284 ? 17.730 9.655 -0.985 1.00 86.12 284 ARG A N 1
ATOM 2200 C CA . ARG A 1 284 ? 18.140 10.258 0.290 1.00 86.12 284 ARG A CA 1
ATOM 2201 C C . ARG A 1 284 ? 18.441 11.750 0.138 1.00 86.12 284 ARG A C 1
ATOM 2203 O O . ARG A 1 284 ? 18.032 12.533 0.986 1.00 86.12 284 ARG A O 1
ATOM 2210 N N . ASN A 1 285 ? 19.180 12.131 -0.905 1.00 87.50 285 ASN A N 1
ATOM 2211 C CA . ASN A 1 285 ? 19.559 13.526 -1.120 1.00 87.50 285 ASN A CA 1
ATOM 2212 C C . ASN A 1 285 ? 18.334 14.414 -1.381 1.00 87.50 285 ASN A C 1
ATOM 2214 O O . ASN A 1 285 ? 18.270 15.487 -0.794 1.00 87.50 285 ASN A O 1
ATOM 2218 N N . ILE A 1 286 ? 17.365 13.942 -2.177 1.00 90.44 286 ILE A N 1
ATOM 2219 C CA . ILE A 1 286 ? 16.074 14.619 -2.392 1.00 90.44 286 ILE A CA 1
ATOM 2220 C C . ILE A 1 286 ? 15.408 14.896 -1.043 1.00 90.44 286 ILE A C 1
ATOM 2222 O O . ILE A 1 286 ? 15.160 16.040 -0.683 1.00 90.44 286 ILE A O 1
ATOM 2226 N N . ILE A 1 287 ? 15.223 13.856 -0.226 1.00 89.62 287 ILE A N 1
ATOM 2227 C CA . ILE A 1 287 ? 14.510 13.966 1.056 1.00 89.62 287 ILE A CA 1
ATOM 2228 C C . ILE A 1 287 ? 15.240 14.889 2.046 1.00 89.62 287 ILE A C 1
ATOM 2230 O O . ILE A 1 287 ? 14.600 15.567 2.842 1.00 89.62 287 ILE A O 1
ATOM 2234 N N . GLN A 1 288 ? 16.574 14.944 1.995 1.00 86.06 288 GLN A N 1
ATOM 2235 C CA . GLN A 1 288 ? 17.380 15.859 2.814 1.00 86.06 288 GLN A CA 1
ATOM 2236 C C . GLN A 1 288 ? 17.305 17.324 2.363 1.00 86.06 288 GLN A C 1
ATOM 2238 O O . GLN A 1 288 ? 17.635 18.205 3.153 1.00 86.06 288 GLN A O 1
ATOM 2243 N N . GLN A 1 289 ? 16.932 17.577 1.108 1.00 88.44 289 GLN A N 1
ATOM 2244 C CA . GLN A 1 289 ? 16.807 18.919 0.537 1.00 88.44 289 GLN A CA 1
ATOM 2245 C C . GLN A 1 289 ? 15.385 19.474 0.644 1.00 88.44 289 GLN A C 1
ATOM 2247 O O . GLN A 1 289 ? 15.214 20.688 0.541 1.00 88.44 289 GLN A O 1
ATOM 2252 N N . LEU A 1 290 ? 14.389 18.617 0.891 1.00 87.00 290 LEU A N 1
ATOM 2253 C CA . LEU A 1 290 ? 13.012 19.053 1.098 1.00 87.00 290 LEU A CA 1
ATOM 2254 C C . LEU A 1 290 ? 12.894 19.942 2.349 1.00 87.00 290 LEU A C 1
ATOM 2256 O O . LEU A 1 290 ? 13.428 19.589 3.414 1.00 87.00 290 LEU A O 1
ATOM 2260 N N . PRO A 1 291 ? 12.185 21.081 2.245 1.00 86.44 291 PRO A N 1
ATOM 2261 C CA . PRO A 1 291 ? 11.977 21.971 3.376 1.00 86.44 291 PRO A CA 1
ATOM 2262 C C . PRO A 1 291 ? 11.130 21.291 4.469 1.00 86.44 291 PRO A C 1
ATOM 2264 O O . PRO A 1 291 ? 10.289 20.441 4.163 1.00 86.44 291 PRO A O 1
ATOM 2267 N N . PRO A 1 292 ? 11.313 21.663 5.751 1.00 86.88 292 PRO A N 1
ATOM 2268 C CA . PRO A 1 292 ? 10.414 21.227 6.810 1.00 86.88 292 PRO A CA 1
ATOM 2269 C C . PRO A 1 292 ? 8.984 21.693 6.532 1.00 86.88 292 PRO A C 1
ATOM 2271 O O . PRO A 1 292 ? 8.757 22.854 6.187 1.00 86.88 292 PRO A O 1
ATOM 2274 N N . ILE A 1 293 ? 8.020 20.810 6.759 1.00 86.12 293 ILE A N 1
ATOM 2275 C CA . ILE A 1 293 ? 6.596 21.123 6.622 1.00 86.12 293 ILE A CA 1
ATOM 2276 C C . ILE A 1 293 ? 6.121 21.744 7.930 1.00 86.12 293 ILE A C 1
ATOM 2278 O O . ILE A 1 293 ? 6.455 21.240 9.001 1.00 86.12 293 ILE A O 1
ATOM 2282 N N . GLN A 1 294 ? 5.346 22.821 7.869 1.00 86.19 294 GLN A N 1
ATOM 2283 C CA . GLN A 1 294 ? 4.714 23.384 9.060 1.00 86.19 294 GLN A CA 1
ATOM 2284 C C . GLN A 1 294 ? 3.414 22.638 9.337 1.00 86.19 294 GLN A C 1
ATOM 2286 O O . GLN A 1 294 ? 2.547 22.579 8.472 1.00 86.19 294 GLN A O 1
ATOM 2291 N N . VAL A 1 295 ? 3.286 22.070 10.533 1.00 84.75 295 VAL A N 1
ATOM 2292 C CA . VAL A 1 295 ? 2.057 21.409 10.981 1.00 84.75 295 VAL A CA 1
ATOM 2293 C C . VAL A 1 295 ? 1.726 21.928 12.363 1.00 84.75 295 VAL A C 1
ATOM 2295 O O . VAL A 1 295 ? 2.542 21.805 13.279 1.00 84.75 295 VAL A O 1
ATOM 2298 N N . ASN A 1 296 ? 0.557 22.555 12.506 1.00 86.12 296 ASN A N 1
ATOM 2299 C CA . ASN A 1 296 ? 0.123 23.194 13.746 1.00 86.12 296 ASN A CA 1
ATOM 2300 C C . ASN A 1 296 ? 1.198 24.133 14.348 1.00 86.12 296 ASN A C 1
ATOM 2302 O O . ASN A 1 296 ? 1.468 24.130 15.549 1.00 86.12 296 ASN A O 1
ATOM 2306 N N . GLY A 1 297 ? 1.878 24.897 13.485 1.00 81.75 297 GLY A N 1
ATOM 2307 C CA . GLY A 1 297 ? 2.944 25.832 13.868 1.00 81.75 297 GLY A CA 1
ATOM 2308 C C . GLY A 1 297 ? 4.293 25.204 14.252 1.00 81.75 297 GLY A C 1
ATOM 2309 O O . GLY A 1 297 ? 5.195 25.935 14.662 1.00 81.75 297 GLY A O 1
ATOM 2310 N N . ALA A 1 298 ? 4.459 23.882 14.125 1.00 85.50 298 ALA A N 1
ATOM 2311 C CA . ALA A 1 298 ? 5.720 23.189 14.380 1.00 85.50 298 ALA A CA 1
ATOM 2312 C C . ALA A 1 298 ? 6.354 22.657 13.076 1.00 85.50 298 ALA A C 1
ATOM 2314 O O . ALA A 1 298 ? 5.666 22.012 12.280 1.00 85.50 298 ALA A O 1
ATOM 2315 N N . PRO A 1 299 ? 7.670 22.857 12.855 1.00 87.56 299 PRO A N 1
ATOM 2316 C CA . PRO A 1 299 ? 8.359 22.303 11.697 1.00 87.56 299 PRO A CA 1
ATOM 2317 C C . PRO A 1 299 ? 8.569 20.793 11.850 1.00 87.56 299 PRO A C 1
ATOM 2319 O O . PRO A 1 299 ? 9.219 20.324 12.788 1.00 87.56 299 PRO A O 1
ATOM 2322 N N . ILE A 1 300 ? 8.096 20.030 10.872 1.00 85.31 300 ILE A N 1
ATOM 2323 C CA . ILE A 1 300 ? 8.317 18.594 10.748 1.00 85.31 300 ILE A CA 1
ATOM 2324 C C . ILE A 1 300 ? 9.305 18.350 9.611 1.00 85.31 300 ILE A C 1
ATOM 2326 O O . ILE A 1 300 ? 9.013 18.563 8.435 1.00 85.31 300 ILE A O 1
ATOM 2330 N N . GLN A 1 301 ? 10.501 17.890 9.976 1.00 85.31 301 GLN A N 1
ATOM 2331 C CA . GLN A 1 301 ? 11.528 17.495 9.017 1.00 85.31 301 GLN A CA 1
ATOM 2332 C C . GLN A 1 301 ? 11.277 16.068 8.525 1.00 85.31 301 GLN A C 1
ATOM 2334 O O . GLN A 1 301 ? 11.170 15.137 9.330 1.00 85.31 301 GLN A O 1
ATOM 2339 N N . LEU A 1 302 ? 11.280 15.888 7.205 1.00 86.69 302 LEU A N 1
ATOM 2340 C CA . LEU A 1 302 ? 11.205 14.569 6.589 1.00 86.69 302 LEU A CA 1
ATOM 2341 C C . LEU A 1 302 ? 12.541 13.834 6.665 1.00 86.69 302 LEU A C 1
ATOM 2343 O O . LEU A 1 302 ? 13.620 14.427 6.595 1.00 86.69 302 LEU A O 1
ATOM 2347 N N . TYR A 1 303 ? 12.465 12.515 6.794 1.00 85.75 303 TYR A N 1
ATOM 2348 C CA . TYR A 1 303 ? 13.630 11.642 6.756 1.00 85.75 303 TYR A CA 1
ATOM 2349 C C . TYR A 1 303 ? 13.273 10.289 6.157 1.00 85.75 303 TYR A C 1
ATOM 2351 O O . TYR A 1 303 ? 12.111 9.883 6.136 1.00 85.75 303 TYR A O 1
ATOM 2359 N N . CYS A 1 304 ? 14.290 9.571 5.682 1.00 87.25 304 CYS A N 1
ATOM 2360 C CA . CYS A 1 304 ? 14.111 8.248 5.106 1.00 87.25 304 CYS A CA 1
ATOM 2361 C C . CYS A 1 304 ? 14.988 7.187 5.756 1.00 87.25 304 CYS A C 1
ATOM 2363 O O . CYS A 1 304 ? 16.071 7.462 6.279 1.00 87.25 304 CYS A O 1
ATOM 2365 N N . GLN A 1 305 ? 14.529 5.948 5.651 1.00 87.31 305 GLN A N 1
ATOM 2366 C CA . GLN A 1 305 ? 15.328 4.746 5.848 1.00 87.31 305 GLN A CA 1
ATOM 2367 C C . GLN A 1 305 ? 15.327 3.980 4.530 1.00 87.31 305 GLN A C 1
ATOM 2369 O O . GLN A 1 305 ? 14.286 3.889 3.884 1.00 87.31 305 GLN A O 1
ATOM 2374 N N . ILE A 1 306 ? 16.479 3.453 4.108 1.00 86.69 306 ILE A N 1
ATOM 2375 C CA . ILE A 1 306 ? 16.595 2.786 2.807 1.00 86.69 306 ILE A CA 1
ATOM 2376 C C . ILE A 1 306 ? 17.254 1.421 2.965 1.00 86.69 306 ILE A C 1
ATOM 2378 O O . ILE A 1 306 ? 18.338 1.298 3.533 1.00 86.69 306 ILE A O 1
ATOM 2382 N N . GLY A 1 307 ? 16.601 0.391 2.434 1.00 85.44 307 GLY A N 1
ATOM 2383 C CA . GLY A 1 307 ? 17.123 -0.967 2.352 1.00 85.44 307 GLY A CA 1
ATOM 2384 C C . GLY A 1 307 ? 17.282 -1.389 0.901 1.00 85.44 307 GLY A C 1
ATOM 2385 O O . GLY A 1 307 ? 16.350 -1.248 0.116 1.00 85.44 307 GLY A O 1
ATOM 2386 N N . VAL A 1 308 ? 18.447 -1.929 0.540 1.00 83.88 308 VAL A N 1
ATOM 2387 C CA . VAL A 1 308 ? 18.693 -2.468 -0.803 1.00 83.88 308 VAL A CA 1
ATOM 2388 C C . VAL A 1 308 ? 19.055 -3.941 -0.696 1.00 83.88 308 VAL A C 1
ATOM 2390 O O . VAL A 1 308 ? 19.826 -4.354 0.169 1.00 83.88 308 VAL A O 1
ATOM 2393 N N . ASN A 1 309 ? 18.490 -4.761 -1.572 1.00 83.75 309 ASN A N 1
ATOM 2394 C CA . ASN A 1 309 ? 18.882 -6.156 -1.691 1.00 83.75 309 ASN A CA 1
ATOM 2395 C C . ASN A 1 309 ? 18.816 -6.617 -3.144 1.00 83.75 309 ASN A C 1
ATOM 2397 O O . ASN A 1 309 ? 18.045 -6.086 -3.936 1.00 83.75 309 ASN A O 1
ATOM 2401 N N . TYR A 1 310 ? 19.608 -7.626 -3.480 1.00 83.94 310 TYR A N 1
ATOM 2402 C CA . TYR A 1 310 ? 19.644 -8.221 -4.807 1.00 83.94 310 TYR A CA 1
ATOM 2403 C C . TYR A 1 310 ? 19.597 -9.742 -4.689 1.00 83.94 310 TYR A C 1
ATOM 2405 O O . TYR A 1 310 ? 20.285 -10.336 -3.852 1.00 83.94 310 TYR A O 1
ATOM 2413 N N . GLY A 1 311 ? 18.778 -10.375 -5.522 1.00 83.44 311 GLY A N 1
ATOM 2414 C CA . GLY A 1 311 ? 18.591 -11.818 -5.481 1.00 83.44 311 GLY A CA 1
ATOM 2415 C C . GLY A 1 311 ? 17.361 -12.290 -6.252 1.00 83.44 311 GLY A C 1
ATOM 2416 O O . GLY A 1 311 ? 16.634 -11.472 -6.812 1.00 83.44 311 GLY A O 1
ATOM 2417 N N . PRO A 1 312 ? 17.138 -13.613 -6.304 1.00 87.00 312 PRO A N 1
ATOM 2418 C CA . PRO A 1 312 ? 16.043 -14.207 -7.058 1.00 87.00 312 PRO A CA 1
ATOM 2419 C C . PRO A 1 312 ? 14.687 -13.826 -6.462 1.00 87.00 312 PRO A C 1
ATOM 2421 O O . PRO A 1 312 ? 14.532 -13.731 -5.237 1.00 87.00 312 PRO A O 1
ATOM 2424 N N . THR A 1 313 ? 13.709 -13.621 -7.335 1.00 91.12 313 THR A N 1
ATOM 2425 C CA . THR A 1 313 ? 12.314 -13.347 -6.990 1.00 91.12 313 THR A CA 1
ATOM 2426 C C . THR A 1 313 ? 11.378 -14.063 -7.956 1.00 91.12 313 THR A C 1
ATOM 2428 O O . THR A 1 313 ? 11.797 -14.615 -8.969 1.00 91.12 313 THR A O 1
ATOM 2431 N N . PHE A 1 314 ? 10.096 -14.051 -7.625 1.00 91.00 314 PHE A N 1
ATOM 2432 C CA . PHE A 1 314 ? 9.002 -14.417 -8.508 1.00 91.00 314 PHE A CA 1
ATOM 2433 C C . PHE A 1 314 ? 8.255 -13.143 -8.904 1.00 91.00 314 PHE A C 1
ATOM 2435 O O . PHE A 1 314 ? 7.929 -12.341 -8.031 1.00 91.00 314 PHE A O 1
ATOM 2442 N N . SER A 1 315 ? 7.981 -12.931 -10.188 1.00 90.00 315 SER A N 1
ATOM 2443 C CA . SER A 1 315 ? 7.142 -11.828 -10.656 1.00 90.00 315 SER A CA 1
ATOM 2444 C C . SER A 1 315 ? 5.977 -12.338 -11.493 1.00 90.00 315 SER A C 1
ATOM 2446 O O . SER A 1 315 ? 6.150 -13.206 -12.339 1.00 90.00 315 SER A O 1
ATOM 2448 N N . ALA A 1 316 ? 4.775 -11.829 -11.236 1.00 87.69 316 ALA A N 1
ATOM 2449 C CA . ALA A 1 316 ? 3.562 -12.241 -11.942 1.00 87.69 316 ALA A CA 1
ATOM 2450 C C . ALA A 1 316 ? 2.438 -11.221 -11.748 1.00 87.69 316 ALA A C 1
ATOM 2452 O O . ALA A 1 316 ? 2.455 -10.434 -10.802 1.00 87.69 316 ALA A O 1
ATOM 2453 N N . GLU A 1 317 ? 1.432 -11.262 -12.614 1.00 86.25 317 GLU A N 1
ATOM 2454 C CA . GLU A 1 317 ? 0.141 -10.626 -12.357 1.00 86.25 317 GLU A CA 1
ATOM 2455 C C . GLU A 1 317 ? -0.700 -11.518 -11.426 1.00 86.25 317 GLU A C 1
ATOM 2457 O O . GLU A 1 317 ? -0.947 -12.684 -11.727 1.00 86.25 317 GLU A O 1
ATOM 2462 N N . ILE A 1 318 ? -1.109 -10.982 -10.272 1.00 84.62 318 ILE A N 1
ATOM 2463 C CA . ILE A 1 318 ? -1.849 -11.706 -9.226 1.00 84.62 318 ILE A CA 1
ATOM 2464 C C . ILE A 1 318 ? -3.224 -11.063 -9.052 1.00 84.62 318 ILE A C 1
ATOM 2466 O O . ILE A 1 318 ? -3.325 -9.843 -8.917 1.00 84.62 318 ILE A O 1
ATOM 2470 N N . GLY A 1 319 ? -4.279 -11.878 -9.028 1.00 81.81 319 GLY A N 1
ATOM 2471 C CA . GLY A 1 319 ? -5.646 -11.436 -8.765 1.00 81.81 319 GLY A CA 1
ATOM 2472 C C . GLY A 1 319 ? -6.697 -12.271 -9.490 1.00 81.81 319 GLY A C 1
ATOM 2473 O O . GLY A 1 319 ? -6.413 -13.358 -9.990 1.00 81.81 319 GLY A O 1
ATOM 2474 N N . GLU A 1 320 ? -7.922 -11.754 -9.548 1.00 81.19 320 GLU A N 1
ATOM 2475 C CA . GLU A 1 320 ? -9.050 -12.434 -10.192 1.00 81.19 320 GLU A CA 1
ATOM 2476 C C . GLU A 1 320 ? -8.983 -12.237 -11.721 1.00 81.19 320 GLU A C 1
ATOM 2478 O O . GLU A 1 320 ? -8.911 -11.090 -12.167 1.00 81.19 320 GLU A O 1
ATOM 2483 N N . PRO A 1 321 ? -9.001 -13.304 -12.548 1.00 73.56 321 PRO A N 1
ATOM 2484 C CA . PRO A 1 321 ? -8.782 -13.208 -13.995 1.00 73.56 321 PRO A CA 1
ATOM 2485 C C . PRO A 1 321 ? -9.682 -12.215 -14.742 1.00 73.56 321 PRO A C 1
ATOM 2487 O O . PRO A 1 321 ? -9.244 -11.629 -15.732 1.00 73.56 321 PRO A O 1
ATOM 2490 N N . ARG A 1 322 ? -10.931 -12.025 -14.298 1.00 71.94 322 ARG A N 1
ATOM 2491 C CA . ARG A 1 322 ? -11.906 -11.101 -14.902 1.00 71.94 322 ARG A CA 1
ATOM 2492 C C . ARG A 1 322 ? -12.121 -9.825 -14.079 1.00 71.94 322 ARG A C 1
ATOM 2494 O O . ARG A 1 322 ? -13.001 -9.028 -14.422 1.00 71.94 322 ARG A O 1
ATOM 2501 N N . GLY A 1 323 ? -11.289 -9.593 -13.069 1.00 76.44 323 GLY A N 1
ATOM 2502 C CA . GLY A 1 323 ? -11.462 -8.533 -12.086 1.00 76.44 323 GLY A CA 1
ATOM 2503 C C . GLY A 1 323 ? -10.154 -7.843 -11.755 1.00 76.44 323 GLY A C 1
ATOM 2504 O O . GLY A 1 323 ? -9.366 -7.506 -12.640 1.00 76.44 323 GLY A O 1
ATOM 2505 N N . ARG A 1 324 ? -9.954 -7.548 -10.468 1.00 80.62 324 ARG A N 1
ATOM 2506 C CA . ARG A 1 324 ? -8.788 -6.787 -10.016 1.00 80.62 324 ARG A CA 1
ATOM 2507 C C . ARG A 1 324 ? -7.545 -7.670 -10.015 1.00 80.62 324 ARG A C 1
ATOM 2509 O O . ARG A 1 324 ? -7.531 -8.712 -9.360 1.00 80.62 324 ARG A O 1
ATOM 2516 N N . ARG A 1 325 ? -6.503 -7.199 -10.699 1.00 83.50 325 ARG A N 1
ATOM 2517 C CA . ARG A 1 325 ? -5.187 -7.831 -10.783 1.00 83.50 325 ARG A CA 1
ATOM 2518 C C . ARG A 1 325 ? -4.094 -6.786 -10.629 1.00 83.50 325 ARG A C 1
ATOM 2520 O O . ARG A 1 325 ? -4.260 -5.649 -11.066 1.00 83.50 325 ARG A O 1
ATOM 2527 N N . GLU A 1 326 ? -2.989 -7.178 -10.014 1.00 84.44 326 GLU A N 1
ATOM 2528 C CA . GLU A 1 326 ? -1.820 -6.325 -9.823 1.00 84.44 326 GLU A CA 1
ATOM 2529 C C . GLU A 1 326 ? -0.561 -7.107 -10.204 1.00 84.44 326 GLU A C 1
ATOM 2531 O O . GLU A 1 326 ? -0.358 -8.244 -9.764 1.00 84.44 326 GLU A O 1
ATOM 2536 N N . PHE A 1 327 ? 0.306 -6.502 -11.021 1.00 86.69 327 PHE A N 1
ATOM 2537 C CA . PHE A 1 327 ? 1.662 -7.013 -11.208 1.00 86.69 327 PHE A CA 1
ATOM 2538 C C . PHE A 1 327 ? 2.352 -7.008 -9.849 1.00 86.69 327 PHE A C 1
ATOM 2540 O O . PHE A 1 327 ? 2.318 -5.992 -9.166 1.00 86.69 327 PHE A O 1
ATOM 2547 N N . ASN A 1 328 ? 3.025 -8.087 -9.459 1.00 87.12 328 ASN A N 1
ATOM 2548 C CA . ASN A 1 328 ? 3.657 -8.285 -8.155 1.00 87.12 328 ASN A CA 1
ATOM 2549 C C . ASN A 1 328 ? 5.059 -8.881 -8.302 1.00 87.12 328 ASN A C 1
ATOM 2551 O O . ASN A 1 328 ? 5.341 -9.579 -9.269 1.00 87.12 328 ASN A O 1
ATOM 2555 N N . VAL A 1 329 ? 5.949 -8.550 -7.360 1.00 88.44 329 VAL A N 1
ATOM 2556 C CA . VAL A 1 329 ? 7.290 -9.145 -7.253 1.00 88.44 329 VAL A CA 1
ATOM 2557 C C . VAL A 1 329 ? 7.443 -9.646 -5.822 1.00 88.44 329 VAL A C 1
ATOM 2559 O O . VAL A 1 329 ? 7.361 -8.857 -4.884 1.00 88.44 329 VAL A O 1
ATOM 2562 N N . LEU A 1 330 ? 7.631 -10.952 -5.665 1.00 87.62 330 LEU A N 1
ATOM 2563 C CA . LEU A 1 330 ? 7.581 -11.681 -4.403 1.00 87.62 330 LEU A CA 1
ATOM 2564 C C . LEU A 1 330 ? 8.880 -12.455 -4.164 1.00 87.62 330 LEU A C 1
ATOM 2566 O O . LEU A 1 330 ? 9.557 -12.877 -5.101 1.00 87.62 330 LEU A O 1
ATOM 2570 N N . GLY A 1 331 ? 9.210 -12.681 -2.896 1.00 85.75 331 GLY A N 1
ATOM 2571 C CA . GLY A 1 331 ? 10.29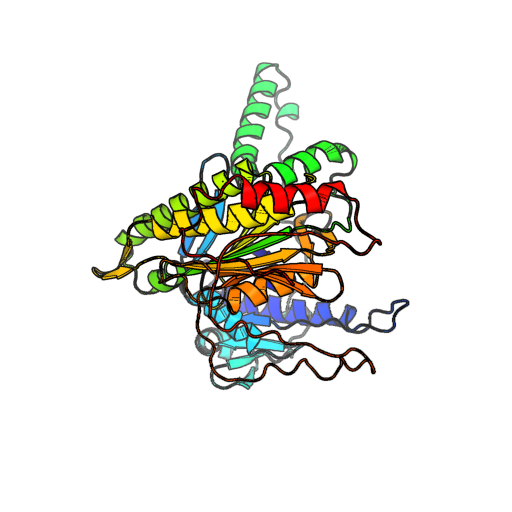4 -13.575 -2.492 1.00 85.75 331 GLY A CA 1
ATOM 2572 C C . GLY A 1 331 ? 11.131 -13.038 -1.336 1.00 85.75 331 GLY A C 1
ATOM 2573 O O . GLY A 1 331 ? 11.054 -11.865 -0.965 1.00 85.75 331 GLY A O 1
ATOM 2574 N N . ASP A 1 332 ? 11.991 -13.901 -0.798 1.00 81.12 332 ASP A N 1
ATOM 2575 C CA . ASP A 1 332 ? 12.859 -13.584 0.344 1.00 81.12 332 ASP A CA 1
ATOM 2576 C C . ASP A 1 332 ? 13.772 -12.381 0.092 1.00 81.12 332 ASP A C 1
ATOM 2578 O O . ASP A 1 332 ? 14.109 -11.645 1.023 1.00 81.12 332 ASP A O 1
ATOM 2582 N N . THR A 1 333 ? 14.145 -12.145 -1.168 1.00 82.06 333 THR A N 1
ATOM 2583 C CA . THR A 1 333 ? 14.924 -10.976 -1.584 1.00 82.06 333 THR A CA 1
ATOM 2584 C C . THR A 1 333 ? 14.204 -9.670 -1.237 1.00 82.06 333 THR A C 1
ATOM 2586 O O . THR A 1 333 ? 14.829 -8.774 -0.663 1.00 82.06 333 THR A O 1
ATOM 2589 N N . ILE A 1 334 ? 12.895 -9.599 -1.510 1.00 85.38 334 ILE A N 1
ATOM 2590 C CA . ILE A 1 334 ? 12.028 -8.440 -1.247 1.00 85.38 334 ILE A CA 1
ATOM 2591 C C . ILE A 1 334 ? 11.886 -8.239 0.262 1.00 85.38 334 ILE A C 1
ATOM 2593 O O . ILE A 1 334 ? 12.187 -7.168 0.788 1.00 85.38 334 ILE A O 1
ATOM 2597 N N . ASN A 1 335 ? 11.554 -9.317 0.975 1.00 83.88 335 ASN A N 1
ATOM 2598 C CA . ASN A 1 335 ? 11.391 -9.307 2.429 1.00 83.88 335 ASN A CA 1
ATOM 2599 C C . ASN A 1 335 ? 12.681 -8.894 3.152 1.00 83.88 335 ASN A C 1
ATOM 2601 O O . ASN A 1 335 ? 12.651 -8.196 4.166 1.00 83.88 335 ASN A O 1
ATOM 2605 N N . THR A 1 336 ? 13.838 -9.309 2.635 1.00 80.81 336 THR A N 1
ATOM 2606 C CA . THR A 1 336 ? 15.141 -8.933 3.192 1.00 80.81 336 THR A CA 1
ATOM 2607 C C . THR A 1 336 ? 15.436 -7.450 2.974 1.00 80.81 336 THR A C 1
ATOM 2609 O O . THR A 1 336 ? 15.911 -6.808 3.906 1.00 80.81 336 THR A O 1
ATOM 2612 N N . ALA A 1 337 ? 15.117 -6.879 1.807 1.00 84.38 337 ALA A N 1
ATOM 2613 C CA . ALA A 1 337 ? 15.278 -5.442 1.563 1.00 84.38 337 ALA A CA 1
ATOM 2614 C C . ALA A 1 337 ? 14.418 -4.600 2.525 1.00 84.38 337 ALA A C 1
ATOM 2616 O O . ALA A 1 337 ? 14.949 -3.701 3.179 1.00 84.38 337 ALA A O 1
ATOM 2617 N N . ALA A 1 338 ? 13.144 -4.959 2.714 1.00 83.69 338 ALA A N 1
ATOM 2618 C CA . ALA A 1 338 ? 12.269 -4.308 3.695 1.00 83.69 338 ALA A CA 1
ATOM 2619 C C . ALA A 1 338 ? 12.813 -4.434 5.137 1.00 83.69 338 ALA A C 1
ATOM 2621 O O . ALA A 1 338 ? 12.862 -3.474 5.904 1.00 83.69 338 ALA A O 1
ATOM 2622 N N . ARG A 1 339 ? 13.333 -5.611 5.514 1.00 82.06 339 ARG A N 1
ATOM 2623 C CA . ARG A 1 339 ? 13.976 -5.829 6.826 1.00 82.06 339 ARG A CA 1
ATOM 2624 C C . ARG A 1 339 ? 15.279 -5.055 7.021 1.00 82.06 339 ARG A C 1
ATOM 2626 O O . ARG A 1 339 ? 15.646 -4.801 8.171 1.00 82.06 339 ARG A O 1
ATOM 2633 N N . LEU A 1 340 ? 16.013 -4.768 5.946 1.00 80.75 340 LEU A N 1
ATOM 2634 C CA . LEU A 1 340 ? 17.214 -3.932 5.984 1.00 80.75 340 LEU A CA 1
ATOM 2635 C C . LEU A 1 340 ? 16.830 -2.469 6.188 1.00 80.75 340 LEU A C 1
ATOM 2637 O O . LEU A 1 340 ? 17.402 -1.828 7.062 1.00 80.75 340 LEU A O 1
ATOM 2641 N N . MET A 1 341 ? 15.819 -1.989 5.463 1.00 86.19 341 MET A N 1
ATOM 2642 C CA . MET A 1 341 ? 15.249 -0.650 5.627 1.00 86.19 341 MET A CA 1
ATOM 2643 C C . MET A 1 341 ? 14.812 -0.405 7.077 1.00 86.19 341 MET A C 1
ATOM 2645 O O . MET A 1 341 ? 15.268 0.549 7.695 1.00 86.19 341 MET A O 1
ATOM 2649 N N . ASN A 1 342 ? 14.039 -1.321 7.669 1.00 81.06 342 ASN A N 1
ATOM 2650 C CA . ASN A 1 342 ? 13.573 -1.196 9.057 1.00 81.06 342 ASN A CA 1
ATOM 2651 C C . ASN A 1 342 ? 14.701 -1.207 10.108 1.00 81.06 342 ASN A C 1
ATOM 2653 O O . ASN A 1 342 ? 14.490 -0.785 11.242 1.00 81.06 342 ASN A O 1
ATOM 2657 N N . ARG A 1 343 ? 15.896 -1.701 9.757 1.00 78.94 343 ARG A N 1
ATOM 2658 C CA . ARG A 1 343 ? 17.089 -1.669 10.622 1.00 78.94 343 ARG A CA 1
ATOM 2659 C C . ARG A 1 343 ? 18.016 -0.494 10.335 1.00 78.94 343 ARG A C 1
ATOM 2661 O O . ARG A 1 343 ? 18.930 -0.267 11.124 1.00 78.94 343 ARG A O 1
ATOM 2668 N N . ALA A 1 344 ? 17.839 0.194 9.212 1.00 71.19 344 ALA A N 1
ATOM 2669 C CA . ALA A 1 344 ? 18.638 1.359 8.889 1.00 71.19 344 ALA A CA 1
ATOM 2670 C C . ALA A 1 344 ? 18.285 2.476 9.868 1.00 71.19 344 ALA A C 1
ATOM 2672 O O . ALA A 1 344 ? 17.116 2.694 10.183 1.00 71.19 344 ALA A O 1
ATOM 2673 N N . GLU A 1 345 ? 19.280 3.196 10.366 1.00 67.19 345 GLU A N 1
ATOM 2674 C CA . GLU A 1 345 ? 18.982 4.375 11.164 1.00 67.19 345 GLU A CA 1
ATOM 2675 C C . GLU A 1 345 ? 18.317 5.459 10.315 1.00 67.19 345 GLU A C 1
ATOM 2677 O O . GLU A 1 345 ? 18.671 5.613 9.140 1.00 67.19 345 GLU A O 1
ATOM 2682 N N . PRO A 1 346 ? 17.395 6.242 10.902 1.00 66.25 346 PRO A N 1
ATOM 2683 C CA . PRO A 1 346 ? 16.944 7.491 10.311 1.00 66.25 346 PRO A CA 1
ATOM 2684 C C . PRO A 1 346 ? 18.146 8.315 9.849 1.00 66.25 346 PRO A C 1
ATOM 2686 O O . PRO A 1 346 ? 19.027 8.619 10.657 1.00 66.25 346 PRO A O 1
ATOM 2689 N N . THR A 1 347 ? 18.207 8.693 8.571 1.00 60.03 347 THR A N 1
ATOM 2690 C CA . THR A 1 347 ? 19.299 9.531 8.053 1.00 60.03 347 THR A CA 1
ATOM 2691 C C . THR A 1 347 ? 19.154 10.978 8.532 1.00 60.03 347 THR A C 1
ATOM 2693 O O . THR A 1 347 ? 18.868 11.876 7.747 1.00 60.03 347 THR A O 1
ATOM 2696 N N . ARG A 1 348 ? 19.350 11.205 9.838 1.00 51.34 348 ARG A N 1
ATOM 2697 C CA . ARG A 1 348 ? 19.486 12.530 10.465 1.00 51.34 348 ARG A CA 1
ATOM 2698 C C . ARG A 1 348 ? 20.897 13.109 10.314 1.00 51.34 348 ARG A C 1
ATOM 2700 O O . ARG A 1 348 ? 21.077 14.297 10.540 1.00 51.34 348 ARG A O 1
ATOM 2707 N N . SER A 1 349 ? 21.897 12.294 9.960 1.00 39.84 349 SER A N 1
ATOM 2708 C CA . SER A 1 349 ? 23.304 12.706 9.852 1.00 39.84 349 SER A CA 1
ATOM 2709 C C . SER A 1 349 ? 23.855 12.603 8.422 1.00 39.84 349 SER A C 1
ATOM 2711 O O . SER A 1 349 ? 23.396 11.811 7.598 1.00 39.84 349 SER A O 1
ATOM 2713 N N . SER A 1 350 ? 24.845 13.448 8.125 1.00 36.66 350 SER A N 1
ATOM 2714 C CA . SER A 1 350 ? 25.339 13.795 6.784 1.00 36.66 350 SER A CA 1
ATOM 2715 C C . SER A 1 350 ? 26.382 12.842 6.179 1.00 36.66 350 SER A C 1
ATOM 2717 O O . SER A 1 350 ? 26.879 13.109 5.085 1.00 36.66 350 SER A O 1
ATOM 2719 N N . LEU A 1 351 ? 26.741 11.732 6.839 1.00 34.53 351 LEU A N 1
ATOM 2720 C CA . LEU A 1 351 ? 27.816 10.845 6.369 1.00 34.53 351 LEU A CA 1
ATOM 2721 C C . LEU A 1 351 ? 27.326 9.414 6.081 1.00 34.53 351 LEU A C 1
ATOM 2723 O O . LEU A 1 351 ? 27.003 8.681 7.016 1.00 34.53 351 LEU A O 1
ATOM 2727 N N . PRO A 1 352 ? 27.320 8.968 4.808 1.00 38.75 352 PRO A N 1
ATOM 2728 C CA . PRO A 1 352 ? 26.954 7.599 4.461 1.00 38.75 352 PRO A CA 1
ATOM 2729 C C . PRO A 1 352 ? 28.077 6.598 4.763 1.00 38.75 352 PRO A C 1
ATOM 2731 O O . PRO A 1 352 ? 29.243 6.853 4.456 1.00 38.75 352 PRO A O 1
ATOM 2734 N N . LYS A 1 353 ? 27.722 5.400 5.249 1.00 40.62 353 LYS A N 1
ATOM 2735 C CA . LYS A 1 353 ? 28.562 4.203 5.089 1.00 40.62 353 LYS A CA 1
ATOM 2736 C C . LYS A 1 353 ? 27.852 3.183 4.203 1.00 40.62 353 LYS A C 1
ATOM 2738 O O . LYS A 1 353 ? 26.798 2.654 4.549 1.00 40.62 353 LYS A O 1
ATOM 2743 N N . LEU A 1 354 ? 28.451 2.923 3.044 1.00 39.78 354 LEU A N 1
ATOM 2744 C CA . LEU A 1 354 ? 28.012 1.912 2.090 1.00 39.78 354 LEU A CA 1
ATOM 2745 C C . LEU A 1 354 ? 28.698 0.585 2.447 1.00 39.78 354 LEU A C 1
ATOM 2747 O O . LEU A 1 354 ? 29.925 0.501 2.419 1.00 39.78 354 LEU A O 1
ATOM 2751 N N . PHE A 1 355 ? 27.931 -0.448 2.784 1.00 41.75 355 PHE A N 1
ATOM 2752 C CA . PHE A 1 355 ? 28.458 -1.783 3.056 1.00 41.75 355 PHE A CA 1
ATOM 2753 C C . PHE A 1 355 ? 27.994 -2.756 1.976 1.00 41.75 355 PHE A C 1
ATOM 2755 O O . PHE A 1 355 ? 26.815 -3.085 1.885 1.00 41.75 355 PHE A O 1
ATOM 2762 N N . LEU A 1 356 ? 28.937 -3.256 1.181 1.00 39.44 356 LEU A N 1
ATOM 2763 C CA . LEU A 1 356 ? 28.730 -4.419 0.323 1.00 39.44 356 LEU A CA 1
ATOM 2764 C C . LEU A 1 356 ? 29.115 -5.669 1.112 1.00 39.44 356 LEU A C 1
ATOM 2766 O O . LEU A 1 356 ? 30.278 -5.844 1.474 1.00 39.44 356 LEU A O 1
ATOM 2770 N N . LYS A 1 357 ? 28.146 -6.544 1.389 1.00 42.03 357 LYS A N 1
ATOM 2771 C CA . LYS A 1 357 ? 28.399 -7.839 2.028 1.00 42.03 357 LYS A CA 1
ATOM 2772 C C . LYS A 1 357 ? 27.913 -8.968 1.133 1.00 42.03 357 LYS A C 1
ATOM 2774 O O . LYS A 1 357 ? 26.783 -8.962 0.658 1.00 42.03 357 LYS A O 1
ATOM 2779 N N . ARG A 1 358 ? 28.763 -9.976 0.945 1.00 36.91 358 ARG A N 1
ATOM 2780 C CA . ARG A 1 358 ? 28.389 -11.230 0.286 1.00 36.91 358 ARG A CA 1
ATOM 2781 C C . ARG A 1 358 ? 27.791 -12.181 1.321 1.00 36.91 358 ARG A C 1
ATOM 2783 O O . ARG A 1 358 ? 28.441 -12.476 2.324 1.00 36.91 358 ARG A O 1
ATOM 2790 N N . GLN A 1 359 ? 26.579 -12.681 1.089 1.00 40.09 359 GLN A N 1
ATOM 2791 C CA . GLN A 1 359 ? 25.952 -13.685 1.956 1.00 40.09 359 GLN A CA 1
ATOM 2792 C C . GLN A 1 359 ? 25.293 -14.769 1.098 1.00 40.09 359 GLN A C 1
ATOM 2794 O O . GLN A 1 359 ? 24.448 -14.470 0.262 1.00 40.09 359 GLN A O 1
ATOM 2799 N N . ARG A 1 360 ? 25.717 -16.033 1.269 1.00 37.19 360 ARG A N 1
ATOM 2800 C CA . ARG A 1 360 ? 25.193 -17.211 0.537 1.00 37.19 360 ARG A CA 1
ATOM 2801 C C . ARG A 1 360 ? 25.122 -17.058 -0.996 1.00 37.19 360 ARG A C 1
ATOM 2803 O O . ARG A 1 360 ? 24.237 -17.610 -1.629 1.00 37.19 360 ARG A O 1
ATOM 2810 N N . GLY A 1 361 ? 26.060 -16.322 -1.596 1.00 40.34 361 GLY A N 1
ATOM 2811 C CA . GLY A 1 361 ? 26.103 -16.107 -3.049 1.00 40.34 361 GLY A CA 1
ATOM 2812 C C . GLY A 1 361 ? 25.414 -14.831 -3.544 1.00 40.34 361 GLY A C 1
ATOM 2813 O O . GLY A 1 361 ? 25.708 -14.422 -4.662 1.00 40.34 361 GLY A O 1
ATOM 2814 N N . ASN A 1 362 ? 24.626 -14.145 -2.709 1.00 35.12 362 ASN A N 1
ATOM 2815 C CA . ASN A 1 362 ? 24.001 -12.865 -3.052 1.00 35.12 362 ASN A CA 1
ATOM 2816 C C . ASN A 1 362 ? 24.878 -11.679 -2.629 1.00 35.12 362 ASN A C 1
ATOM 2818 O O . ASN A 1 362 ? 25.545 -11.714 -1.585 1.00 35.12 362 ASN A O 1
ATOM 2822 N N . TRP A 1 363 ? 24.867 -10.628 -3.449 1.00 41.16 363 TRP A N 1
ATOM 2823 C CA . TRP A 1 363 ? 25.439 -9.326 -3.116 1.00 41.16 363 TRP A CA 1
ATOM 2824 C C . TRP A 1 363 ? 24.383 -8.500 -2.390 1.00 41.16 363 TRP A C 1
ATOM 2826 O O . TRP A 1 363 ? 23.346 -8.181 -2.960 1.00 41.16 363 TRP A O 1
ATOM 2836 N N . ILE A 1 364 ? 24.648 -8.158 -1.134 1.00 41.44 364 ILE A N 1
ATOM 2837 C CA . ILE A 1 364 ? 23.786 -7.289 -0.340 1.00 41.44 364 ILE A CA 1
ATOM 2838 C C . ILE A 1 364 ? 24.464 -5.928 -0.284 1.00 41.44 364 ILE A C 1
ATOM 2840 O O . ILE A 1 364 ? 25.605 -5.816 0.173 1.00 41.44 364 ILE A O 1
ATOM 2844 N N . LEU A 1 365 ? 23.761 -4.904 -0.752 1.00 40.78 365 LEU A N 1
ATOM 2845 C CA . LEU A 1 365 ? 24.164 -3.520 -0.590 1.00 40.78 365 LEU A CA 1
ATOM 2846 C C . LEU A 1 365 ? 23.378 -2.932 0.577 1.00 40.78 365 LEU A C 1
ATOM 2848 O O . LEU A 1 365 ? 22.175 -2.739 0.476 1.00 40.78 365 LEU A O 1
ATOM 2852 N N . ILE A 1 366 ? 24.043 -2.633 1.686 1.00 42.72 366 ILE A N 1
ATOM 2853 C CA . ILE A 1 366 ? 23.401 -1.996 2.834 1.00 42.72 366 ILE A CA 1
ATOM 2854 C C . ILE A 1 366 ? 23.915 -0.567 2.954 1.00 42.72 366 ILE A C 1
ATOM 2856 O O . ILE A 1 366 ? 25.120 -0.344 3.069 1.00 42.72 366 ILE A O 1
ATOM 2860 N N . ILE A 1 367 ? 23.004 0.403 2.951 1.00 41.06 367 ILE A N 1
ATOM 2861 C CA . ILE A 1 367 ? 23.310 1.801 3.256 1.00 41.06 367 ILE A CA 1
ATOM 2862 C C . ILE A 1 367 ? 23.018 1.992 4.751 1.00 41.06 367 ILE A C 1
ATOM 2864 O O . ILE A 1 367 ? 21.863 1.962 5.157 1.00 41.06 367 ILE A O 1
ATOM 2868 N N . TRP A 1 368 ? 24.061 2.112 5.583 1.00 39.88 368 TRP A N 1
ATOM 2869 C CA . TRP A 1 368 ? 23.934 2.345 7.032 1.00 39.88 368 TRP A CA 1
ATOM 2870 C C . TRP A 1 368 ? 24.155 3.826 7.382 1.00 39.88 368 TRP A C 1
ATOM 2872 O O . TRP A 1 368 ? 25.157 4.416 6.966 1.00 39.88 368 TRP A O 1
ATOM 2882 N N . GLY A 1 369 ? 23.273 4.374 8.228 1.00 26.83 369 GLY A N 1
ATOM 2883 C CA . GLY A 1 369 ? 23.613 5.351 9.279 1.00 26.83 369 GLY A CA 1
ATOM 2884 C C . GLY A 1 369 ? 23.967 4.590 10.573 1.00 26.83 369 GLY A C 1
ATOM 2885 O O . GLY A 1 369 ? 23.507 3.465 10.746 1.00 26.83 369 GLY A O 1
ATOM 2886 N N . ILE A 1 370 ? 24.878 5.091 11.411 1.00 26.84 370 ILE A N 1
ATOM 2887 C CA . ILE A 1 370 ? 25.540 4.315 12.484 1.00 26.84 370 ILE A CA 1
ATOM 2888 C C . ILE A 1 370 ? 24.871 4.446 13.860 1.00 26.84 370 ILE A C 1
ATOM 2890 O O . ILE A 1 370 ? 24.983 5.507 14.465 1.00 26.84 370 ILE A O 1
ATOM 2894 N N . SER A 1 371 ? 24.518 3.302 14.463 1.00 24.33 371 SER A N 1
ATOM 2895 C CA . SER A 1 371 ? 24.811 2.983 15.870 1.00 24.33 371 SER A CA 1
ATOM 2896 C C . SER A 1 371 ? 24.649 1.488 16.147 1.00 24.33 371 SER A C 1
ATOM 2898 O O . SER A 1 371 ? 23.610 0.866 15.933 1.00 24.33 371 SER A O 1
ATOM 2900 N N . LEU A 1 372 ? 25.732 0.886 16.634 1.00 25.55 372 LEU A N 1
ATOM 2901 C CA . LEU A 1 372 ? 25.758 -0.471 17.166 1.00 25.55 372 LEU A CA 1
ATOM 2902 C C . LEU A 1 372 ? 25.235 -0.436 18.605 1.00 25.55 372 LEU A C 1
ATOM 2904 O O . LEU A 1 372 ? 26.008 -0.180 19.529 1.00 25.55 372 LEU A O 1
ATOM 2908 N N . SER A 1 373 ? 23.966 -0.777 18.832 1.00 22.23 373 SER A N 1
ATOM 2909 C CA . SER A 1 373 ? 23.575 -1.267 20.154 1.00 22.23 373 SER A CA 1
ATOM 2910 C C . SER A 1 373 ? 24.128 -2.689 20.323 1.00 22.23 373 SER A C 1
ATOM 2912 O O . SER A 1 373 ? 23.985 -3.565 19.467 1.00 22.23 373 SER A O 1
ATOM 2914 N N . LYS A 1 374 ? 24.877 -2.904 21.410 1.00 26.38 374 LYS A N 1
ATOM 2915 C CA . LYS A 1 374 ? 25.506 -4.184 21.764 1.00 26.38 374 LYS A CA 1
ATOM 2916 C C . LYS A 1 374 ? 24.429 -5.264 21.954 1.00 26.38 374 LYS A C 1
ATOM 2918 O O . LYS A 1 374 ? 23.925 -5.448 23.052 1.00 26.38 374 LYS A O 1
ATOM 2923 N N . GLY A 1 375 ? 24.116 -6.018 20.906 1.00 24.02 375 GLY A N 1
ATOM 2924 C CA . GLY A 1 375 ? 23.220 -7.170 20.976 1.00 24.02 375 GLY A CA 1
ATOM 2925 C C . GLY A 1 375 ? 23.557 -8.178 19.885 1.00 24.02 375 GLY A C 1
ATOM 2926 O O . GLY A 1 375 ? 23.432 -7.893 18.699 1.00 24.02 375 GLY A O 1
ATOM 2927 N N . LYS A 1 376 ? 24.036 -9.363 20.273 1.00 27.59 376 LYS A N 1
ATOM 2928 C CA . LYS A 1 376 ? 24.368 -10.465 19.358 1.00 27.59 376 LYS A CA 1
ATOM 2929 C C . LYS A 1 376 ? 23.116 -10.887 18.572 1.00 27.59 376 LYS A C 1
ATOM 2931 O O . LYS A 1 376 ? 22.244 -11.543 19.132 1.00 27.59 376 LYS A O 1
ATOM 2936 N N . LEU A 1 377 ? 23.055 -10.591 17.272 1.00 28.12 377 LEU A N 1
ATOM 2937 C CA . LEU A 1 377 ? 22.108 -11.237 16.356 1.00 28.12 377 LEU A CA 1
ATOM 2938 C C . LEU A 1 377 ? 22.494 -12.718 16.218 1.00 28.12 377 LEU A C 1
ATOM 2940 O O . LEU A 1 377 ? 23.442 -13.056 15.510 1.00 28.12 377 LEU A O 1
ATOM 2944 N N . ARG A 1 378 ? 21.779 -13.606 16.919 1.00 22.41 378 ARG A N 1
ATOM 2945 C CA . ARG A 1 378 ? 21.796 -15.049 16.637 1.00 22.41 378 ARG A CA 1
ATOM 2946 C C . ARG A 1 378 ? 20.826 -15.332 15.477 1.00 22.41 378 ARG A C 1
ATOM 2948 O O . ARG A 1 378 ? 19.696 -14.849 15.531 1.00 22.41 378 ARG A O 1
ATOM 2955 N N . PRO A 1 379 ? 21.223 -16.090 14.440 1.00 26.36 379 PRO A N 1
ATOM 2956 C CA . PRO A 1 379 ? 20.287 -16.555 13.419 1.00 26.36 379 PRO A CA 1
ATOM 2957 C C . PRO A 1 379 ? 19.269 -17.550 14.022 1.00 26.36 379 PRO A C 1
ATOM 2959 O O . PRO A 1 379 ? 19.607 -18.247 14.984 1.00 26.36 379 PRO A O 1
ATOM 2962 N N . PRO A 1 380 ? 18.033 -17.628 13.490 1.00 25.02 380 PRO A N 1
ATOM 2963 C CA . PRO A 1 380 ? 17.001 -18.542 13.984 1.00 25.02 380 PRO A CA 1
ATOM 2964 C C . PRO A 1 380 ? 17.397 -20.028 13.830 1.00 25.02 380 PRO A C 1
ATOM 2966 O O . PRO A 1 380 ? 18.182 -20.373 12.940 1.00 25.02 380 PRO A O 1
ATOM 2969 N N . PRO A 1 381 ? 16.851 -20.921 14.684 1.00 24.97 381 PRO A N 1
ATOM 2970 C CA . PRO A 1 381 ? 17.410 -22.250 14.967 1.00 24.97 381 PRO A CA 1
ATOM 2971 C C . PRO A 1 381 ? 17.391 -23.260 13.807 1.00 24.97 381 PRO A C 1
ATOM 2973 O O . PRO A 1 381 ? 18.098 -24.261 13.879 1.00 24.97 381 PRO A O 1
ATOM 2976 N N . PHE A 1 382 ? 16.684 -22.988 12.708 1.00 26.52 382 PHE A N 1
ATOM 2977 C CA . PHE A 1 382 ? 16.642 -23.875 11.535 1.00 26.52 382 PHE A CA 1
ATOM 2978 C C . PHE A 1 382 ? 17.805 -23.684 10.540 1.00 26.52 382 PHE A C 1
ATOM 2980 O O . PHE A 1 382 ? 17.879 -24.371 9.528 1.00 26.52 382 PHE A O 1
ATOM 2987 N N . MET A 1 383 ? 18.766 -22.798 10.830 1.00 27.12 383 MET A N 1
ATOM 2988 C CA . MET A 1 383 ? 20.008 -22.643 10.057 1.00 27.12 383 MET A CA 1
ATOM 2989 C C . MET A 1 383 ? 21.216 -23.283 10.758 1.00 27.12 383 MET A C 1
ATOM 2991 O O . MET A 1 383 ? 22.210 -22.612 11.034 1.00 27.12 383 MET A O 1
ATOM 2995 N N . ARG A 1 384 ? 21.169 -24.591 11.031 1.00 21.22 384 ARG A N 1
ATOM 2996 C CA . ARG A 1 384 ? 22.374 -25.372 11.358 1.00 21.22 384 ARG A CA 1
ATOM 2997 C C . ARG A 1 384 ? 22.707 -26.324 10.213 1.00 21.22 384 ARG A C 1
ATOM 2999 O O . ARG A 1 384 ? 22.197 -27.431 10.151 1.00 21.22 384 ARG A O 1
ATOM 3006 N N . SER A 1 385 ? 23.613 -25.885 9.342 1.00 23.64 385 SER A N 1
ATOM 3007 C CA . SER A 1 385 ? 24.478 -26.794 8.586 1.00 23.64 385 SER A CA 1
ATOM 3008 C C . SER A 1 385 ? 25.820 -26.860 9.315 1.00 23.64 385 SER A C 1
ATOM 3010 O O . SER A 1 385 ? 26.380 -25.804 9.628 1.00 23.64 385 SER A O 1
ATOM 3012 N N . PRO A 1 386 ? 26.363 -28.052 9.601 1.00 24.94 386 PRO A N 1
ATOM 3013 C CA . PRO A 1 386 ? 27.691 -28.178 10.170 1.00 24.94 386 PRO A CA 1
ATOM 3014 C C . PRO A 1 386 ? 28.720 -27.801 9.096 1.00 24.94 386 PRO A C 1
ATOM 3016 O O . PRO A 1 386 ? 28.647 -28.283 7.972 1.00 24.94 386 PRO A O 1
ATOM 3019 N N . ARG A 1 387 ? 29.706 -26.977 9.471 1.00 26.12 387 ARG A N 1
ATOM 3020 C CA . ARG A 1 387 ? 30.880 -26.561 8.671 1.00 26.12 387 ARG A CA 1
ATOM 3021 C C . ARG A 1 387 ? 30.668 -25.381 7.706 1.00 26.12 387 ARG A C 1
ATOM 3023 O O . ARG A 1 387 ? 30.680 -25.532 6.492 1.00 26.12 387 ARG A O 1
ATOM 3030 N N . SER A 1 388 ? 30.666 -24.166 8.250 1.00 26.52 388 SER A N 1
ATOM 3031 C CA . SER A 1 388 ? 31.381 -23.045 7.619 1.00 26.52 388 SER A CA 1
ATOM 3032 C C . SER A 1 388 ? 31.823 -22.055 8.692 1.00 26.52 388 SER A C 1
ATOM 3034 O O . SER A 1 388 ? 31.014 -21.609 9.499 1.00 26.52 388 SER A O 1
ATOM 3036 N N . THR A 1 389 ? 33.115 -21.754 8.732 1.00 24.16 389 THR A N 1
ATOM 3037 C CA . THR A 1 389 ? 33.749 -20.841 9.683 1.00 24.16 389 THR A CA 1
ATOM 3038 C C . THR A 1 389 ? 33.344 -19.392 9.397 1.00 24.16 389 THR A C 1
ATOM 3040 O O . THR A 1 389 ? 33.797 -18.783 8.430 1.00 24.16 389 THR A O 1
ATOM 3043 N N . ASP A 1 390 ? 32.492 -18.826 10.251 1.00 24.55 390 ASP A N 1
ATOM 3044 C CA . ASP A 1 390 ? 32.149 -17.403 10.240 1.00 24.55 390 ASP A CA 1
ATOM 3045 C C . ASP A 1 390 ? 33.377 -16.557 10.621 1.00 24.55 390 ASP A C 1
ATOM 3047 O O . ASP A 1 390 ? 33.861 -16.619 11.752 1.00 24.55 390 ASP A O 1
ATOM 3051 N N . LYS A 1 391 ? 33.877 -15.726 9.698 1.00 24.06 391 LYS A N 1
ATOM 3052 C CA . LYS A 1 391 ? 34.812 -14.636 10.024 1.00 24.06 391 LYS A CA 1
ATOM 3053 C C . LYS A 1 391 ? 34.070 -13.299 10.007 1.00 24.06 391 LYS A C 1
ATOM 3055 O O . LYS A 1 391 ? 33.698 -12.787 8.954 1.00 24.06 391 LYS A O 1
ATOM 3060 N N . LEU A 1 392 ? 33.870 -12.729 11.194 1.00 23.97 392 LEU A N 1
ATOM 3061 C CA . LEU A 1 392 ? 33.568 -11.311 11.396 1.00 23.97 392 LEU A CA 1
ATOM 3062 C C . LEU A 1 392 ? 34.880 -10.524 11.274 1.00 23.97 392 LEU A C 1
ATOM 3064 O O . LEU A 1 392 ? 35.806 -10.779 12.038 1.00 23.97 392 LEU A O 1
ATOM 3068 N N . PHE A 1 393 ? 34.967 -9.563 10.354 1.00 23.72 393 PHE A N 1
ATOM 3069 C CA . PHE A 1 393 ? 36.120 -8.660 10.275 1.00 23.72 393 PHE A CA 1
ATOM 3070 C C . PHE A 1 393 ? 35.785 -7.308 10.914 1.00 23.72 393 PHE A C 1
ATOM 3072 O O . PHE A 1 393 ? 34.801 -6.662 10.555 1.00 23.72 393 PHE A O 1
ATOM 3079 N N . ARG A 1 394 ? 36.616 -6.897 11.879 1.00 22.69 394 ARG A N 1
ATOM 3080 C CA . ARG A 1 394 ? 36.688 -5.543 12.447 1.00 22.69 394 ARG A CA 1
ATOM 3081 C C . ARG A 1 394 ? 37.877 -4.837 11.801 1.00 22.69 394 ARG A C 1
ATOM 3083 O O . ARG A 1 394 ? 38.960 -5.412 11.776 1.00 22.69 394 ARG A O 1
ATOM 3090 N N . VAL A 1 395 ? 37.691 -3.609 11.325 1.00 24.08 395 VAL A N 1
ATOM 3091 C CA . VAL A 1 395 ? 38.790 -2.775 10.814 1.00 24.08 395 VAL A CA 1
ATOM 3092 C C . VAL A 1 395 ? 39.207 -1.798 11.915 1.00 24.08 395 VAL A C 1
ATOM 3094 O O . VAL A 1 395 ? 38.369 -1.064 12.438 1.00 24.08 395 VAL A O 1
ATOM 3097 N N . HIS A 1 396 ? 40.489 -1.828 12.284 1.00 22.25 396 HIS A N 1
ATOM 3098 C CA . HIS A 1 396 ? 41.136 -0.876 13.189 1.00 22.25 396 HIS A CA 1
ATOM 3099 C C . HIS A 1 396 ? 41.971 0.124 12.372 1.00 22.25 396 HIS A C 1
ATOM 3101 O O . HIS A 1 396 ? 42.591 -0.244 11.379 1.00 22.25 396 HIS A O 1
ATOM 3107 N N . HIS A 1 397 ? 41.982 1.392 12.791 1.00 24.00 397 HIS A N 1
ATOM 3108 C CA . HIS A 1 397 ? 42.760 2.470 12.175 1.00 24.00 397 HIS A CA 1
ATOM 3109 C C . HIS A 1 397 ? 44.255 2.359 12.513 1.00 24.00 397 HIS A C 1
ATOM 3111 O O . HIS A 1 397 ? 44.566 2.439 13.694 1.00 24.00 397 HIS A O 1
ATOM 3117 N N . HIS A 1 398 ? 45.149 2.291 11.510 1.00 22.66 398 HIS A N 1
ATOM 3118 C CA . HIS A 1 398 ? 46.467 2.974 11.470 1.00 22.66 398 HIS A CA 1
ATOM 3119 C C . HIS A 1 398 ? 47.273 2.681 10.171 1.00 22.66 398 HIS A C 1
ATOM 3121 O O . HIS A 1 398 ? 47.630 1.534 9.952 1.00 22.66 398 HIS A O 1
ATOM 3127 N N . LEU A 1 399 ? 47.570 3.753 9.393 1.00 25.16 399 LEU A N 1
ATOM 3128 C CA . LEU A 1 399 ? 48.725 4.067 8.486 1.00 25.16 399 LEU A CA 1
ATOM 3129 C C . LEU A 1 399 ? 49.262 3.023 7.445 1.00 25.16 399 LEU A C 1
ATOM 3131 O O . LEU A 1 399 ? 48.929 1.852 7.520 1.00 25.16 399 LEU A O 1
ATOM 3135 N N . PRO A 1 400 ? 50.195 3.376 6.517 1.00 28.75 400 PRO A N 1
ATOM 3136 C CA . PRO A 1 400 ? 50.190 4.455 5.517 1.00 28.75 400 PRO A CA 1
ATOM 3137 C C . PRO A 1 400 ? 50.445 3.985 4.048 1.00 28.75 400 PRO A C 1
ATOM 3139 O O . PRO A 1 400 ? 50.939 2.900 3.780 1.00 28.75 400 PRO A O 1
ATOM 3142 N N . LYS A 1 401 ? 50.107 4.895 3.118 1.00 30.34 401 LYS A N 1
ATOM 3143 C CA . LYS A 1 401 ? 50.525 5.129 1.711 1.00 30.34 401 LYS A CA 1
ATOM 3144 C C . LYS A 1 401 ? 51.068 3.986 0.820 1.00 30.34 401 LYS A C 1
ATOM 3146 O O . LYS A 1 401 ? 52.155 3.466 1.017 1.00 30.34 401 LYS A O 1
ATOM 3151 N N . ASN A 1 402 ? 50.382 3.881 -0.326 1.00 26.66 402 ASN A N 1
ATOM 3152 C CA . ASN A 1 402 ? 50.843 3.446 -1.650 1.00 26.66 402 ASN A CA 1
ATOM 3153 C C . ASN A 1 402 ? 51.232 1.970 -1.810 1.00 26.66 402 ASN A C 1
ATOM 3155 O O . ASN A 1 402 ? 52.370 1.591 -1.565 1.00 26.66 402 ASN A O 1
ATOM 3159 N N . THR A 1 403 ? 50.300 1.169 -2.346 1.00 22.00 403 THR A N 1
ATOM 3160 C CA . THR A 1 403 ? 50.381 0.421 -3.630 1.00 22.00 403 THR A CA 1
ATOM 3161 C C . THR A 1 403 ? 49.276 -0.650 -3.634 1.00 22.00 403 THR A C 1
ATOM 3163 O O . THR A 1 403 ? 49.178 -1.435 -2.697 1.00 22.00 403 THR A O 1
ATOM 3166 N N . ALA A 1 404 ? 48.428 -0.696 -4.668 1.00 22.55 404 ALA A N 1
ATOM 3167 C CA . ALA A 1 404 ? 47.394 -1.726 -4.820 1.00 22.55 404 ALA A CA 1
ATOM 3168 C C . ALA A 1 404 ? 47.854 -2.812 -5.807 1.00 22.55 404 ALA A C 1
ATOM 3170 O O . ALA A 1 404 ? 48.143 -2.510 -6.963 1.00 22.55 404 ALA A O 1
ATOM 3171 N N . VAL A 1 405 ? 47.873 -4.076 -5.370 1.00 20.23 405 VAL A N 1
ATOM 3172 C CA . VAL A 1 405 ? 48.044 -5.257 -6.233 1.00 20.23 405 VAL A CA 1
ATOM 3173 C C . VAL A 1 405 ? 46.790 -6.120 -6.126 1.00 20.23 405 VAL A C 1
ATOM 3175 O O . VAL A 1 405 ? 46.383 -6.513 -5.036 1.00 20.23 405 VAL A O 1
ATOM 3178 N N . VAL A 1 406 ? 46.175 -6.417 -7.271 1.00 22.66 406 VAL A N 1
ATOM 3179 C CA . VAL A 1 406 ? 44.935 -7.197 -7.383 1.00 22.66 406 VAL A CA 1
ATOM 3180 C C . VAL A 1 406 ? 45.262 -8.649 -7.749 1.00 22.66 406 VAL A C 1
ATOM 3182 O O . VAL A 1 406 ? 45.890 -8.897 -8.778 1.00 22.66 406 VAL A O 1
ATOM 3185 N N . LYS A 1 407 ? 44.790 -9.628 -6.964 1.00 19.72 407 LYS A N 1
ATOM 3186 C CA . LYS A 1 407 ? 44.748 -11.054 -7.352 1.00 19.72 407 LYS A CA 1
ATOM 3187 C C . LYS A 1 407 ? 43.338 -11.623 -7.152 1.00 19.72 407 LYS A C 1
ATOM 3189 O O . LYS A 1 407 ? 42.767 -11.492 -6.078 1.00 19.72 407 LYS A O 1
ATOM 3194 N N . TYR A 1 408 ? 42.800 -12.283 -8.184 1.00 24.34 408 TYR A N 1
ATOM 3195 C CA . TYR A 1 408 ? 41.464 -12.903 -8.193 1.00 24.34 408 TYR A CA 1
ATOM 3196 C C . TYR A 1 408 ? 41.544 -14.439 -8.214 1.00 24.34 408 TYR A C 1
ATOM 3198 O O . TYR A 1 408 ? 42.272 -14.977 -9.054 1.00 24.34 408 TYR A O 1
ATOM 3206 N N . PRO A 1 409 ? 40.730 -15.170 -7.426 1.00 24.72 409 PRO A N 1
ATOM 3207 C CA . PRO A 1 409 ? 40.478 -16.583 -7.666 1.00 24.72 409 PRO A CA 1
ATOM 3208 C C . PRO A 1 409 ? 39.306 -16.768 -8.643 1.00 24.72 409 PRO A C 1
ATOM 3210 O O . PRO A 1 409 ? 38.204 -16.250 -8.460 1.00 24.72 409 PRO A O 1
ATOM 3213 N N . ARG A 1 410 ? 39.570 -17.527 -9.710 1.00 28.47 410 ARG A N 1
ATOM 3214 C CA . ARG A 1 410 ? 38.602 -17.956 -10.728 1.00 28.47 410 ARG A CA 1
ATOM 3215 C C . ARG A 1 410 ? 37.577 -18.916 -10.116 1.00 28.47 410 ARG A C 1
ATOM 3217 O O . ARG A 1 410 ? 37.967 -20.007 -9.713 1.00 28.47 410 ARG A O 1
ATOM 3224 N N . LYS A 1 411 ? 36.290 -18.563 -10.171 1.00 30.80 411 LYS A N 1
ATOM 3225 C CA . LYS A 1 411 ? 35.191 -19.346 -10.787 1.00 30.80 411 LYS A CA 1
ATOM 3226 C C . LYS A 1 411 ? 33.833 -18.704 -10.438 1.00 30.80 411 LYS A C 1
ATOM 3228 O O . LYS A 1 411 ? 33.672 -18.162 -9.353 1.00 30.80 411 LYS A O 1
ATOM 3233 N N . THR A 1 412 ? 32.928 -18.745 -11.424 1.00 32.22 412 THR A N 1
ATOM 3234 C CA . THR A 1 412 ? 31.496 -18.360 -11.412 1.00 32.22 412 THR A CA 1
ATOM 3235 C C . THR A 1 412 ? 31.108 -16.876 -11.277 1.00 32.22 412 THR A C 1
ATOM 3237 O O . THR A 1 412 ? 30.234 -16.520 -10.496 1.00 32.22 412 THR A O 1
ATOM 3240 N N . MET A 1 413 ? 31.669 -16.011 -12.132 1.00 31.91 413 MET A N 1
ATOM 3241 C CA . MET A 1 413 ? 31.013 -14.761 -12.572 1.00 31.91 413 MET A CA 1
ATOM 3242 C C . MET A 1 413 ? 31.598 -14.319 -13.927 1.00 31.91 413 MET A C 1
ATOM 3244 O O . MET A 1 413 ? 32.799 -14.499 -14.157 1.00 31.91 413 MET A O 1
ATOM 3248 N N . ARG A 1 414 ? 30.787 -13.778 -14.854 1.00 34.34 414 ARG A N 1
ATOM 3249 C CA . ARG A 1 414 ? 31.309 -13.220 -16.117 1.00 34.34 414 ARG A CA 1
ATOM 3250 C C . ARG A 1 414 ? 32.205 -12.024 -15.776 1.00 34.34 414 ARG A C 1
ATOM 3252 O O . ARG A 1 414 ? 31.784 -11.079 -15.119 1.00 34.34 414 ARG A O 1
ATOM 3259 N N . ARG A 1 415 ? 33.458 -12.079 -16.236 1.00 30.73 415 ARG A N 1
ATOM 3260 C CA . ARG A 1 415 ? 34.572 -11.159 -15.923 1.00 30.73 415 ARG A CA 1
ATOM 3261 C C . ARG A 1 415 ? 34.259 -9.662 -16.106 1.00 30.73 415 ARG A C 1
ATOM 3263 O O . ARG A 1 415 ? 34.965 -8.845 -15.528 1.00 30.73 415 ARG A O 1
ATOM 3270 N N . ASN A 1 416 ? 33.226 -9.315 -16.874 1.00 31.47 416 ASN A N 1
ATOM 3271 C CA . ASN A 1 416 ? 32.898 -7.941 -17.258 1.00 31.47 416 ASN A CA 1
ATOM 3272 C C . ASN A 1 416 ? 32.051 -7.183 -16.218 1.00 31.47 416 ASN A C 1
ATOM 3274 O O . ASN A 1 416 ? 32.166 -5.965 -16.131 1.00 31.47 416 ASN A O 1
ATOM 3278 N N . GLU A 1 417 ? 31.259 -7.865 -15.385 1.00 33.59 417 GLU A N 1
ATOM 3279 C CA . GLU A 1 417 ? 30.333 -7.199 -14.447 1.00 33.59 417 GLU A CA 1
ATOM 3280 C C . GLU A 1 417 ? 31.052 -6.667 -13.195 1.00 33.59 417 GLU A C 1
ATOM 3282 O O . GLU A 1 417 ? 30.854 -5.521 -12.793 1.00 33.59 417 GLU A O 1
ATOM 3287 N N . CYS A 1 418 ? 31.985 -7.439 -12.624 1.00 32.19 418 CYS A N 1
ATOM 3288 C CA . CYS A 1 418 ? 32.796 -6.989 -11.484 1.00 32.19 418 CYS A CA 1
ATOM 3289 C C . CYS A 1 418 ? 33.850 -5.938 -11.871 1.00 32.19 418 CYS A C 1
ATOM 3291 O O . CYS A 1 418 ? 34.240 -5.114 -11.042 1.00 32.19 418 CYS A O 1
ATOM 3293 N N . PHE A 1 419 ? 34.322 -5.963 -13.123 1.00 31.25 419 PHE A N 1
ATOM 3294 C CA . PHE A 1 419 ? 35.342 -5.034 -13.612 1.00 31.25 419 PHE A CA 1
ATOM 3295 C C . PHE A 1 419 ? 34.814 -3.599 -13.709 1.00 31.25 419 PHE A C 1
ATOM 3297 O O . PHE A 1 419 ? 35.562 -2.661 -13.441 1.00 31.25 419 PHE A O 1
ATOM 3304 N N . ASN A 1 420 ? 33.533 -3.419 -14.040 1.00 34.78 420 ASN A N 1
ATOM 3305 C CA . ASN A 1 420 ? 32.939 -2.094 -14.215 1.00 34.78 420 ASN A CA 1
ATOM 3306 C C . ASN A 1 420 ? 32.712 -1.368 -12.882 1.00 34.78 420 ASN A C 1
ATOM 3308 O O . ASN A 1 420 ? 32.995 -0.175 -12.784 1.00 34.78 420 ASN A O 1
ATOM 3312 N N . LEU A 1 421 ? 32.313 -2.091 -11.830 1.00 34.03 421 LEU A N 1
ATOM 3313 C CA . LEU A 1 421 ? 32.046 -1.507 -10.512 1.00 34.03 421 LEU A CA 1
ATOM 3314 C C . LEU A 1 421 ? 33.330 -0.981 -9.837 1.00 34.03 421 LEU A C 1
ATOM 3316 O O . LEU A 1 421 ? 33.361 0.141 -9.337 1.00 34.03 421 LEU A O 1
ATOM 3320 N N . ALA A 1 422 ? 34.426 -1.747 -9.887 1.00 35.28 422 ALA A N 1
ATOM 3321 C CA . ALA A 1 422 ? 35.700 -1.363 -9.269 1.00 35.28 422 ALA A CA 1
ATOM 3322 C C . ALA A 1 422 ? 36.422 -0.224 -10.019 1.00 35.28 422 ALA A C 1
ATOM 3324 O O . ALA A 1 422 ? 36.996 0.671 -9.396 1.00 35.28 422 ALA A O 1
ATOM 3325 N N . ARG A 1 423 ? 36.369 -0.211 -11.361 1.00 33.41 423 ARG A N 1
ATOM 3326 C CA . ARG A 1 423 ? 36.974 0.856 -12.184 1.00 33.41 423 ARG A CA 1
ATOM 3327 C C . ARG A 1 423 ? 36.233 2.189 -12.042 1.00 33.41 423 ARG A C 1
ATOM 3329 O O . ARG A 1 423 ? 36.857 3.241 -12.161 1.00 33.41 423 ARG A O 1
ATOM 3336 N N . TRP A 1 424 ? 34.927 2.147 -11.774 1.00 39.09 424 TRP A N 1
ATOM 3337 C CA . TRP A 1 424 ? 34.093 3.331 -11.565 1.00 39.09 424 TRP A CA 1
ATOM 3338 C C . TRP A 1 424 ? 34.330 3.983 -10.196 1.00 39.09 424 TRP A C 1
ATOM 3340 O O . TRP A 1 424 ? 34.501 5.200 -10.144 1.00 39.09 424 TRP A O 1
ATOM 3350 N N . VAL A 1 425 ? 34.466 3.196 -9.117 1.00 37.34 425 VAL A N 1
ATOM 3351 C CA . VAL A 1 425 ? 34.861 3.711 -7.784 1.00 37.34 425 VAL A CA 1
ATOM 3352 C C . VAL A 1 425 ? 36.204 4.449 -7.858 1.00 37.34 425 VAL A C 1
ATOM 3354 O O . VAL A 1 425 ? 36.372 5.497 -7.239 1.00 37.34 425 VAL A O 1
ATOM 3357 N N . GLY A 1 426 ? 37.136 3.958 -8.683 1.00 36.44 426 GLY A N 1
ATOM 3358 C CA . GLY A 1 426 ? 38.402 4.644 -8.953 1.00 36.44 426 GLY A CA 1
ATOM 3359 C C . GLY A 1 426 ? 38.273 5.933 -9.781 1.00 36.44 426 GLY A C 1
ATOM 3360 O O . GLY A 1 426 ? 39.035 6.870 -9.555 1.00 36.44 426 GLY A O 1
ATOM 3361 N N . LYS A 1 427 ? 37.319 6.011 -10.723 1.00 32.69 427 LYS A N 1
ATOM 3362 C CA . LYS A 1 427 ? 37.142 7.165 -11.630 1.00 32.69 427 LYS A CA 1
ATOM 3363 C C . LYS A 1 427 ? 36.255 8.290 -11.072 1.00 32.69 427 LYS A C 1
ATOM 3365 O O . LYS A 1 427 ? 36.445 9.432 -11.476 1.00 32.69 427 LYS A O 1
ATOM 3370 N N . ASN A 1 428 ? 35.337 8.006 -10.143 1.00 34.28 428 ASN A N 1
ATOM 3371 C CA . ASN A 1 428 ? 34.371 8.982 -9.601 1.00 34.28 428 ASN A CA 1
ATOM 3372 C C . ASN A 1 428 ? 34.673 9.449 -8.166 1.00 34.28 428 ASN A C 1
ATOM 3374 O O . ASN A 1 428 ? 33.800 9.947 -7.454 1.00 34.28 428 ASN A O 1
ATOM 3378 N N . SER A 1 429 ? 35.943 9.384 -7.767 1.00 34.00 429 SER A N 1
ATOM 3379 C CA . SER A 1 429 ? 36.481 9.830 -6.471 1.00 34.00 429 SER A CA 1
ATOM 3380 C C . SER A 1 429 ? 36.283 11.323 -6.144 1.00 34.00 429 SER A C 1
ATOM 3382 O O . SER A 1 429 ? 36.641 11.756 -5.053 1.00 34.00 429 SER A O 1
ATOM 3384 N N . LYS A 1 430 ? 35.683 12.116 -7.045 1.00 30.34 430 LYS A N 1
ATOM 3385 C CA . LYS A 1 430 ? 35.313 13.521 -6.801 1.00 30.34 430 LYS A CA 1
ATOM 3386 C C . LYS A 1 430 ? 34.008 13.698 -6.004 1.00 30.34 430 LYS A C 1
ATOM 3388 O O . LYS A 1 430 ? 33.850 14.741 -5.384 1.00 30.34 430 LYS A O 1
ATOM 3393 N N . TRP A 1 431 ? 33.121 12.697 -5.971 1.00 30.70 431 TRP A N 1
ATOM 3394 C CA . TRP A 1 431 ? 31.837 12.732 -5.235 1.00 30.70 431 TRP A CA 1
ATOM 3395 C C . TRP A 1 431 ? 31.874 11.977 -3.897 1.00 30.70 431 TRP A C 1
ATOM 3397 O O . TRP A 1 431 ? 30.862 11.828 -3.215 1.00 30.70 431 TRP A O 1
ATOM 3407 N N . ILE A 1 432 ? 33.053 11.483 -3.523 1.00 31.98 432 ILE A N 1
ATOM 3408 C CA . ILE A 1 432 ? 33.296 10.698 -2.316 1.00 31.98 432 ILE A CA 1
ATOM 3409 C C . ILE A 1 432 ? 34.138 11.582 -1.387 1.00 31.98 432 ILE A C 1
ATOM 3411 O O . ILE A 1 432 ? 35.187 12.064 -1.822 1.00 31.98 432 ILE A O 1
ATOM 3415 N N . PRO A 1 433 ? 33.724 11.840 -0.131 1.00 28.12 433 PRO A N 1
ATOM 3416 C CA . PRO A 1 433 ? 34.540 12.625 0.787 1.00 28.12 433 PRO A CA 1
ATOM 3417 C C . PRO A 1 433 ? 35.932 11.991 0.900 1.00 28.12 433 PRO A C 1
ATOM 3419 O O . PRO A 1 433 ? 36.046 10.775 1.066 1.00 28.12 433 PRO A O 1
ATOM 3422 N N . ARG A 1 434 ? 36.988 12.819 0.831 1.00 28.39 434 ARG A N 1
ATOM 3423 C CA . ARG A 1 434 ? 38.418 12.425 0.795 1.00 28.39 434 ARG A CA 1
ATOM 3424 C C . ARG A 1 434 ? 38.882 11.521 1.958 1.00 28.39 434 ARG A C 1
ATOM 3426 O O . ARG A 1 434 ? 40.022 11.070 1.954 1.00 28.39 434 ARG A O 1
ATOM 3433 N N . ASN A 1 435 ? 37.999 11.215 2.909 1.00 27.81 435 ASN A N 1
ATOM 3434 C CA . ASN A 1 435 ? 38.265 10.463 4.133 1.00 27.81 435 ASN A CA 1
ATOM 3435 C C . ASN A 1 435 ? 37.622 9.056 4.150 1.00 27.81 435 ASN A C 1
ATOM 3437 O O . ASN A 1 435 ? 37.733 8.353 5.153 1.00 27.81 435 ASN A O 1
ATOM 3441 N N . ALA A 1 436 ? 36.952 8.620 3.075 1.00 27.88 436 ALA A N 1
ATOM 3442 C CA . ALA A 1 436 ? 36.411 7.262 2.972 1.00 27.88 436 ALA A CA 1
ATOM 3443 C C . ALA A 1 436 ? 37.465 6.294 2.399 1.00 27.88 436 ALA A C 1
ATOM 3445 O O . ALA A 1 436 ? 37.618 6.156 1.186 1.00 27.88 436 ALA A O 1
ATOM 3446 N N . LEU A 1 437 ? 38.212 5.630 3.284 1.00 28.06 437 LEU A N 1
ATOM 3447 C CA . LEU A 1 437 ? 39.120 4.536 2.928 1.00 28.06 437 LEU A CA 1
ATOM 3448 C C . LEU A 1 437 ? 38.328 3.232 2.750 1.00 28.06 437 LEU A C 1
ATOM 3450 O O . LEU A 1 437 ? 37.631 2.795 3.666 1.00 28.06 437 LEU A O 1
ATOM 3454 N N . TYR A 1 438 ? 38.463 2.602 1.582 1.00 31.75 438 TYR A N 1
ATOM 3455 C CA . TYR A 1 438 ? 37.951 1.260 1.306 1.00 31.75 438 TYR A CA 1
ATOM 3456 C C . TYR A 1 438 ? 39.071 0.240 1.536 1.00 31.75 438 TYR A C 1
ATOM 3458 O O . TYR A 1 438 ? 40.078 0.269 0.832 1.00 31.75 438 TYR A O 1
ATOM 3466 N N . GLU A 1 439 ? 38.891 -0.681 2.483 1.00 25.14 439 GLU A N 1
ATOM 3467 C CA . GLU A 1 439 ? 39.711 -1.892 2.590 1.00 25.14 439 GLU A CA 1
ATOM 3468 C C . GLU A 1 439 ? 38.832 -3.087 2.198 1.00 25.14 439 GLU A C 1
ATOM 3470 O O . GLU A 1 439 ? 37.906 -3.464 2.916 1.00 25.14 439 GLU A O 1
ATOM 3475 N N . ILE A 1 440 ? 39.080 -3.642 1.011 1.00 25.05 440 ILE A N 1
ATOM 3476 C CA . ILE A 1 440 ? 38.465 -4.888 0.544 1.00 25.05 440 ILE A CA 1
ATOM 3477 C C . ILE A 1 440 ? 39.551 -5.958 0.667 1.00 25.05 440 ILE A C 1
ATOM 3479 O O . ILE A 1 440 ? 40.529 -5.913 -0.079 1.00 25.05 440 ILE A O 1
ATOM 3483 N N . LYS A 1 441 ? 39.397 -6.879 1.625 1.00 22.42 441 LYS A N 1
ATOM 3484 C CA . LYS A 1 441 ? 40.184 -8.119 1.696 1.00 22.42 441 LYS A CA 1
ATOM 3485 C C . LYS A 1 441 ? 39.479 -9.249 0.967 1.00 22.42 441 LYS A C 1
ATOM 3487 O O . LYS A 1 441 ? 38.253 -9.399 1.176 1.00 22.42 441 LYS A O 1
#

Sequence (441 aa):
MLEFTGDALLILFPKDRSGKDVERAVRAGLRMQRAMKHFEKIETPLGVFSLGMRVGLHTGKFLTANIGTAERMEYVLLGNTVLQAKHAESQSMRGRVCLTNETYELVKDDFNFEPGQPGYMLVLDDLTTGHLGEYELFSSTRRRSIPVILLDSSREGIIHAIRQGIERVAPLAAHMPLQVLEIQLESTGTRTIPPNFPTPATVFVNLRGLTESIDQTLPNEYNDIVGCFSEAFSEINAVVESKGGILKKVTCHLSGSDMAIYFGTPKVYPDYPLRAAETALAVRNIIQQLPPIQVNGAPIQLYCQIGVNYGPTFSAEIGEPRGRREFNVLGDTINTAARLMNRAEPTRSSLPKLFLKRQRGNWILIIWGISLSKGKLRPPPFMRSPRSTDKLFRVHHHLPKNTAVVKYPRKTMRRNECFNLARWVGKNSKWIPRNALYEIK

pLDDT: mean 73.04, std 24.33, range [19.72, 97.94]

Secondary structure (DSSP, 8-state):
--EEETTEEE------TTS-HHHHHHHHHHHHHHHHGGGS-EEETTEEE-----EEE-----EEEEEEETTEEEEEEESHHHHHHHHHHHHSPTT-EEEEHHHHHHHTTTS-EEE-STTEEEE-----HHHH------------PPPGGGT--SHHHHHHHHHHHHHHHHHHHTTS-HHHHHHHHHTTTT-SPPPB----EEEEEEEESSTTTGGG--TTTHHHHHHHHHHHHHHHHHHHHHTT-EEEEEEEETTEEEEEEEESSSS--TTHHHHHHHHHHHHHHHHHHSPPEEETTEEE--EEEEEEEE---EEEEEE-TTS-EEEEEESHHHHHHHHHHTTSPP--SS--EEEEEEETTEEEEEEEPP---S---PPPTT---S-----PPPPPP--------------SS-HHHHHHHHHHHHH-TTSS-TT------

Foldseek 3Di:
DQDDDFPDDDDDQDCDPVNCSLVLLVLVVLVVLVVQVVQQFDQDPVGTDGDWAFFFDFDDDWDWDWFADLQATAIDIFACRSLNRVVQSVQTDTSWHKYFPVSCVSCVVPFDWDDGPVRMIITDPPDDQVRSNDPPPPPVPPPVPPQQCVVDVDPVSVVVSVVVVCVVCSSVNNHAWPVVVVQCVVPVVPSWDDKDKWWKKKKKKFKAQLRHLRVQADPVQVVVSSHLRNVLVHQLQVLQVVLPKDFGHWYQDSGGIITIIIFCPPDHDLCRNVSSVVSQVSSQVSLQPRFFRQGPNDTGRMWMFMFIWTGIWMWTWDDDPVDDTGTDTHDPRNVRRVVLSVVADTPPDDDWDWDFDDDPNTTTTHIHDDDDDPDDDDDDDVPDDPDDDDDDDDDDDDDDDDDDDDDDDDDDDDPPSVVVVVVVCVVPCVVHPPPDDDDDD

Radius of gyration: 25.31 Å; chains: 1; bounding box: 78×58×65 Å